Protein 4CZX (pdb70)

GO terms:
  GO:0005515 protein binding (F, IPI)

InterPro domains:
  IPR011047 Quinoprotein alcohol dehydrogenase-like superfamily [SSF50998] (23-292)
  IPR012337 Ribonuclease H-like superfamily [SSF53098] (896-1073)
  IPR013520 Ribonuclease H-like domain [PF00929] (897-1070)
  IPR013520 Ribonuclease H-like domain [SM00479] (895-1079)
  IPR015943 WD40/YVTN repeat-like-containing domain superfamily [G3DSA:2.130.10.10] (1-321)
  IPR028881 PAN2, UCH domain [PF13423] (495-824)
  IPR028889 Ubiquitin specific protease UPS, catalytic domain [PS50235] (494-850)
  IPR030843 PAN2-PAN3 deadenylation complex catalytic subunit PAN2 [MF_03182] (3-1103)
  IPR036397 Ribonuclease H superfamily [G3DSA:3.30.420.10] (892-1096)
  IPR038765 Papain-like cysteine peptidase superfamily [SSF54001] (491-851)
  IPR048841 PAN2-PAN3 deadenylation complex catalytic subunit PAN2, N-terminal [PF20770] (26-311)
  IPR050785 PAN2-PAN3 complex catalytic subunit [PTHR15728] (1-1107)

Nearest PDB structures (foldseek):
  4czv-assembly2_B  TM=9.927E-01  e=1.823E-64  Neurospora crassa
  4d0k-assembly1_A  TM=9.756E-01  e=3.946E-43  Thermochaetoides thermophila
  8r0b-assembly1_F  TM=8.230E-01  e=1.429E-14  Homo sapiens
  7uyf-assembly1_B  TM=7.205E-01  e=4.032E-10  Homo sapiens
  8ctb-assembly1_B  TM=7.284E-01  e=6.088E-10  Homo sapiens

Radius of gyration: 23.23 Å; Cα contacts (8 Å, |Δi|>4): 1106; chains: 2; bounding box: 50×71×61 Å

B-factor: mean 38.92, std 14.67, range [13.11, 116.86]

Foldseek 3Di:
DAADDVLWKDFQAKDFVVDPVHPQVVVFAWQAWEAEQDQQWIWTKGQQAKIWIAHHQHRHTDDIDGFDGSVQTIFQDWDYDPQFIWTDTQQWIFTAHPNRHGDDIGGDPQSHGWHEKEAFPPPPQKMWIFAQHQKIFIAGNVVGDTPDIGGHPFGFNYWYDALFIWTHGQQQKIFTAHRVPRDGPDIGRFEQGGWLEWEDHQFKIKTKAYNDDDDPVDHGFIDQWIWMATNVVGGTDDTQGHNLGFRYKYQQLPLHQWMWTAAQQAKIWTARNVDRPDIYIYGDHDPATWRYWDAANNRAWIWTIHRSRMIIIMTRPPDDGRHD/DVVVLLVVLVVLLVVLADDDADDPVVVVLNVVSVLLVCVQQPDADVVGDGDDDVVSNSVLSVQLSVQPQQWDWGADPVRPDIDTGTSNVNSVSSVVSSVVVVD

Organism: Neurospora crassa (strain ATCC 24698 / 74-OR23-1A / CBS 708.71 / DSM 1257 / FGSC 987) (NCBI:txid367110)

Sequence (427 aa):
PHMMDSRDWTQLGCCVAYPSPIHPDYHHAGPASTIAFDNQDELLWIGTQKGFAGSFIGRELKRFTAFRIHPETDGPLRQFLFVDKGVIFLLGSRSVYMAARSGVPIWSIRHESMQDLRAMSFTSKGTSSEILVAGWQNNKMMLLVIDVNKGEVVKELPTQDQYSFLKMSRYICAATNKGTVNILDPITFTIKKQQWQAHGAFINDLDTSNDFIVTCGGSHRQTHNTPAILDPYVKVFDLKNMSAMNPVPFAPLAAHVRMHPRMLTTAIVVNQAGQIHVTDLLNPSNSQVCYTQPQGVVLHFDVSRTGEGKALADNKHNTYVWGSPNKIQFTELENGRIARLMFKLSVVNERGDHNWSETGERLLLKLFRDYVFHQVDADGKARLDTNHYLNCLLSKLDASSEEQILLTTSRDNATVFVVSYRSIRQMMLDRAYGELGK

Secondary structure (DSSP, 8-state):
-EEPPTTT-EEEEEEETT-TTSTTGGG-S-SEEEE-SSTTEEEEE-TTSEEEEEETTTTEEEEEEE-S-GGG----EEEE-SS-EEEE-SS-EEEE-TTS-EEEEE--TT-SSEEEEEE-SSTTSEEEEEESSSEEEEEETTTTEEEEEEE-SS-EEEEEESSSEEEEETTSEEEEE-TTT--EEEEEE-SSSEEEEEEE-SSEEEEEEES----SS------SEEEEEETTTTEE---EE-TT---EEEE-SSSTTEEEEE-TTSEEEEEESS-TTSEEEEE---SS-EEEEEE-TTS--EEEEETTSEEEEEE-SS---S--/-HHHHHHHHHHHHHHHSS-----HHHHHHHHHHHHHHHHHH--B-TT--B---HHHHHHHHHHHHTT---EEEEE-TTS--EEEEEHHHHHHHHHHHHHHHT-

Solvent-accessible surface area: 19634 Å² total; per-residue (Å²): 114,129,122,38,61,87,176,77,20,46,71,19,12,58,32,41,18,0,26,95,138,18,50,0,90,138,38,15,29,2,19,19,7,17,1,1,54,53,87,50,3,0,0,0,0,0,48,27,0,8,0,0,0,8,54,18,87,114,7,143,105,44,1,7,8,44,2,0,42,84,131,16,15,29,0,67,39,7,25,11,9,129,132,0,0,0,1,0,0,9,78,7,0,7,1,0,24,17,22,2,25,12,70,22,25,15,118,56,156,13,0,100,35,0,52,1,0,2,37,3,50,116,52,72,45,12,0,0,0,0,0,82,18,76,90,9,0,3,0,30,6,89,148,14,78,40,76,116,75,30,117,19,179,44,50,3,22,61,8,85,51,22,86,41,0,0,0,0,2,14,143,0,28,0,0,0,2,18,15,129,79,30,79,81,107,91,104,16,109,3,5,51,22,19,9,53,6,9,6,7,26,92,56,14,0,0,0,0,0,0,53,120,97,139,76,181,126,49,95,50,106,19,14,65,61,0,45,1,2,23,0,136,101,49,53,65,51,131,59,3,94,3,89,34,66,0,0,11,0,44,13,22,50,135,115,118,44,12,0,0,0,0,15,78,70,0,33,1,26,26,5,41,10,116,74,53,72,110,12,86,10,2,106,8,120,25,131,10,61,1,56,41,4,14,12,1,99,6,2,61,0,24,0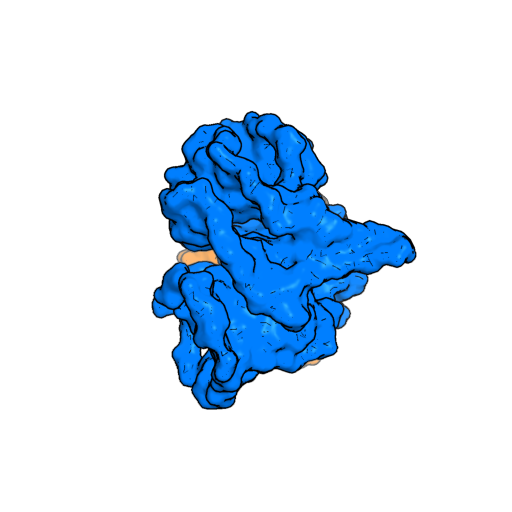,2,1,1,53,104,23,17,0,18,0,16,2,27,61,104,99,24,39,1,27,133,188,116,117,24,111,23,41,136,8,62,133,57,4,80,59,19,9,123,134,77,150,139,61,54,12,70,64,14,35,119,49,0,5,84,7,0,39,38,58,1,57,106,59,85,43,94,157,47,146,63,130,151,57,93,101,41,47,80,84,4,1,42,72,0,28,79,38,30,112,78,116,8,93,2,44,18,229,76,80,8,11,1,3,25,2,11,3,137,35,0,56,110,2,0,47,102,29,86,32,97,88,73,189

Structure (mmCIF, N/CA/C/O backbone):
data_4CZX
#
_entry.id   4CZX
#
_cell.length_a   55.925
_cell.length_b   160.651
_cell.length_c   124.515
_cell.angle_alpha   90.00
_cell.angle_beta   90.00
_cell.angle_gamma   90.00
#
_symmetry.space_group_name_H-M   'C 2 2 21'
#
loop_
_entity.id
_entity.type
_entity.pdbx_description
1 polymer 'PAB-DEPENDENT POLY(A)-SPECIFIC RIBONUCLEASE SUBUNIT PAN2'
2 polymer 'PAB-DEPENDENT POLY(A)-SPECIFIC RIBONUCLEASE SUBUNIT PAN3'
3 non-polymer '2-(N-MORPHOLINO)-ETHANESULFONIC ACID'
4 non-polymer 'PHOSPHATE ION'
5 non-polymer GLYCEROL
6 water water
#
loop_
_atom_site.group_PDB
_atom_site.id
_atom_site.type_symbol
_atom_site.label_atom_id
_atom_site.label_alt_id
_atom_site.label_comp_id
_atom_site.label_asym_id
_atom_site.label_entity_id
_atom_site.label_seq_id
_atom_site.pdbx_PDB_ins_code
_atom_site.Cartn_x
_atom_site.Cartn_y
_atom_site.Cartn_z
_atom_site.occupancy
_atom_site.B_iso_or_equiv
_atom_site.auth_seq_id
_atom_site.auth_comp_id
_atom_site.auth_asym_id
_atom_site.auth_atom_id
_atom_site.pdbx_PDB_model_num
ATOM 1 N N . PRO A 1 1 ? -15.982 71.318 -25.842 1.00 85.13 -2 PRO A N 1
ATOM 2 C CA . PRO A 1 1 ? -16.139 70.423 -24.691 1.00 87.58 -2 PRO A CA 1
ATOM 3 C C . PRO A 1 1 ? -17.456 69.659 -24.718 1.00 94.42 -2 PRO A C 1
ATOM 4 O O . PRO A 1 1 ? -18.330 69.961 -25.531 1.00 96.92 -2 PRO A O 1
ATOM 8 N N . HIS A 1 2 ? -17.588 68.679 -23.829 1.00 96.26 -1 HIS A N 1
ATOM 9 C CA . HIS A 1 2 ? -18.811 67.897 -23.709 1.00 99.33 -1 HIS A CA 1
ATOM 10 C C . HIS A 1 2 ? -19.035 67.495 -22.254 1.00 95.54 -1 HIS A C 1
ATOM 11 O O . HIS A 1 2 ? -18.141 66.950 -21.609 1.00 94.58 -1 HIS A O 1
ATOM 18 N N . MET A 1 3 ? -20.228 67.777 -21.738 1.00 91.70 0 MET A N 1
ATOM 19 C CA . MET A 1 3 ? -20.568 67.438 -20.361 1.00 86.57 0 MET A CA 1
ATOM 20 C C . MET A 1 3 ? -20.593 65.930 -20.145 1.00 84.92 0 MET A C 1
ATOM 21 O O . MET A 1 3 ? -20.737 65.159 -21.093 1.00 90.37 0 MET A O 1
ATOM 26 N N . MET A 1 4 ? -20.455 65.515 -18.893 1.00 71.95 1 MET A N 1
ATOM 27 C CA . MET A 1 4 ? -20.448 64.098 -18.567 1.00 68.24 1 MET A CA 1
ATOM 28 C C . MET A 1 4 ? -21.820 63.596 -18.143 1.00 68.58 1 MET A C 1
ATOM 29 O O . MET A 1 4 ? -22.505 64.217 -17.335 1.00 72.28 1 MET A O 1
ATOM 34 N N . ASP A 1 5 ? -22.212 62.461 -18.706 1.00 65.68 2 ASP A N 1
ATOM 35 C CA . ASP A 1 5 ? -23.472 61.828 -18.361 1.00 65.14 2 ASP A CA 1
ATOM 36 C C . ASP A 1 5 ? -23.399 61.297 -16.931 1.00 63.82 2 ASP A C 1
ATOM 37 O O . ASP A 1 5 ? -22.439 60.613 -16.564 1.00 52.12 2 ASP A O 1
ATOM 42 N N . SER A 1 6 ? -24.411 61.617 -16.128 1.00 65.53 3 SER A N 1
ATOM 43 C CA . SER A 1 6 ? -24.437 61.234 -14.716 1.00 60.41 3 SER A CA 1
ATOM 44 C C . SER A 1 6 ? -24.403 59.720 -14.534 1.00 59.02 3 SER A C 1
ATOM 45 O O . SER A 1 6 ? -24.040 59.229 -13.467 1.00 54.84 3 SER A O 1
ATOM 48 N N . ARG A 1 7 ? -24.781 58.985 -15.578 1.00 57.17 4 ARG A N 1
ATOM 49 C CA . ARG A 1 7 ? -24.677 57.528 -15.560 1.00 57.24 4 ARG A CA 1
ATOM 50 C C . ARG A 1 7 ? -23.223 57.082 -15.701 1.00 55.17 4 ARG A C 1
ATOM 51 O O . ARG A 1 7 ? -22.925 55.893 -15.598 1.00 57.50 4 ARG A O 1
ATOM 59 N N . ASP A 1 8 ? -22.324 58.035 -15.945 1.00 50.82 5 ASP A N 1
ATOM 60 C CA . ASP A 1 8 ? -20.895 57.737 -16.065 1.00 52.57 5 ASP A CA 1
ATOM 61 C C . ASP A 1 8 ? -20.070 58.423 -14.997 1.00 51.65 5 ASP A C 1
ATOM 62 O O . ASP A 1 8 ? -18.876 58.157 -14.866 1.00 48.84 5 ASP A O 1
ATOM 67 N N . TRP A 1 9 ? -20.710 59.312 -14.246 1.00 46.91 6 TRP A N 1
ATOM 68 C CA . TRP A 1 9 ? -19.997 60.181 -13.323 1.00 54.15 6 TRP A CA 1
ATOM 69 C C . TRP A 1 9 ? -20.846 60.527 -12.105 1.00 51.23 6 TRP A C 1
ATOM 70 O O . TRP A 1 9 ? -21.848 61.234 -12.213 1.00 50.23 6 TRP A O 1
ATOM 81 N N . THR A 1 10 ? -20.444 60.019 -10.948 1.00 45.24 7 THR A N 1
ATOM 82 C CA . THR A 1 10 ? -21.153 60.320 -9.714 1.00 49.45 7 THR A CA 1
ATOM 83 C C . THR A 1 10 ? -20.216 60.173 -8.518 1.00 45.12 7 THR A C 1
ATOM 84 O O . THR A 1 10 ? -19.141 59.574 -8.631 1.00 37.75 7 THR A O 1
ATOM 88 N N . GLN A 1 11 ? -20.603 60.755 -7.385 1.00 43.25 8 GLN A N 1
ATOM 89 C CA . GLN A 1 11 ? -19.824 60.618 -6.163 1.00 41.34 8 GLN A CA 1
ATOM 90 C C . GLN A 1 11 ? -20.073 59.250 -5.551 1.00 41.51 8 GLN A C 1
ATOM 91 O O . GLN A 1 11 ? -21.206 58.909 -5.216 1.00 48.66 8 GLN A O 1
ATOM 97 N N . LEU A 1 12 ? -19.005 58.474 -5.404 1.00 36.37 9 LEU A N 1
ATOM 98 C CA . LEU A 1 12 ? -19.115 57.076 -5.012 1.00 41.39 9 LEU A CA 1
ATOM 99 C C . LEU A 1 12 ? -18.867 56.861 -3.520 1.00 44.01 9 LEU A C 1
ATOM 100 O O . LEU A 1 12 ? -19.377 55.906 -2.925 1.00 41.17 9 LEU A O 1
ATOM 105 N N . GLY A 1 13 ? -18.084 57.750 -2.921 1.00 43.62 10 GLY A N 1
ATOM 106 C CA . GLY A 1 13 ? -17.754 57.632 -1.515 1.00 35.89 10 GLY A CA 1
ATOM 107 C C . GLY A 1 13 ? -17.087 58.881 -0.984 1.00 39.06 10 GLY A C 1
ATOM 108 O O . GLY A 1 13 ? -16.610 59.720 -1.740 1.00 36.29 10 GLY A O 1
ATOM 109 N N . CYS A 1 14 ? -17.048 58.995 0.336 1.00 35.94 11 CYS A N 1
ATOM 110 C CA A CYS A 1 14 ? -16.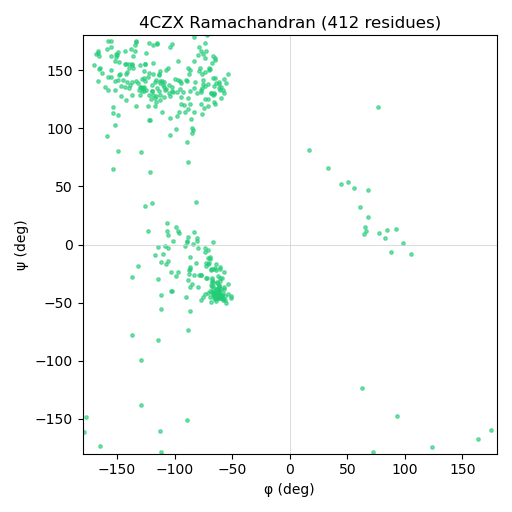441 60.145 0.985 0.70 34.06 11 CYS A CA 1
ATOM 111 C CA B CYS A 1 14 ? -16.422 60.137 0.978 0.30 34.73 11 CYS A CA 1
ATOM 112 C C . CYS A 1 14 ? -16.019 59.777 2.396 1.00 37.06 11 CYS A C 1
ATOM 113 O O . CYS A 1 14 ? -16.661 58.949 3.045 1.00 36.92 11 CYS A O 1
ATOM 118 N N . VAL A 1 15 ? -14.942 60.389 2.864 1.00 33.82 12 VAL A N 1
ATOM 119 C CA . VAL A 1 15 ? -14.515 60.183 4.232 1.00 33.89 12 VAL A CA 1
ATOM 120 C C . VAL A 1 15 ? -13.855 61.458 4.739 1.00 34.41 12 VAL A C 1
ATOM 121 O O . VAL A 1 15 ? -13.237 62.199 3.977 1.00 32.05 12 VAL A O 1
ATOM 125 N N . ALA A 1 16 ? -14.032 61.737 6.024 1.00 31.07 13 ALA A N 1
ATOM 126 C CA . ALA A 1 16 ? -13.312 62.817 6.666 1.00 28.33 13 ALA A CA 1
ATOM 127 C C . ALA A 1 16 ? -12.032 62.249 7.257 1.00 28.24 13 ALA A C 1
ATOM 128 O O . ALA A 1 16 ? -12.076 61.345 8.093 1.00 31.82 13 ALA A O 1
ATOM 130 N N . TYR A 1 17 ? -10.884 62.746 6.813 1.00 28.60 14 TYR A N 1
ATOM 131 C CA . TYR A 1 17 ? -9.620 62.228 7.336 1.00 26.82 14 TYR A CA 1
ATOM 132 C C . TYR A 1 17 ? -8.531 63.289 7.222 1.00 27.01 14 TYR A C 1
ATOM 133 O O . TYR A 1 17 ? -8.145 63.664 6.115 1.00 28.97 14 TYR A O 1
ATOM 142 N N . PRO A 1 18 ? -8.040 63.802 8.369 1.00 28.07 15 PRO A N 1
ATOM 143 C CA . PRO A 1 18 ? -8.431 63.444 9.741 1.00 32.11 15 PRO A CA 1
ATOM 144 C C . PRO A 1 18 ? -9.774 64.054 10.147 1.00 32.26 15 PRO A C 1
ATOM 145 O O . PRO A 1 18 ? -10.009 65.228 9.876 1.00 33.50 15 PRO A O 1
ATOM 149 N N . SER A 1 19 ? -10.639 63.258 10.774 1.00 30.13 16 SER A N 1
ATOM 150 C CA . SER A 1 19 ? -11.932 63.728 11.282 1.00 32.72 16 SER A CA 1
ATOM 151 C C . SER A 1 19 ? -11.761 64.482 12.617 1.00 35.21 16 SER A C 1
ATOM 152 O O . SER A 1 19 ? -10.682 64.446 13.202 1.00 31.05 16 SER A O 1
ATOM 155 N N . PRO A 1 20 ? -12.822 65.156 13.109 1.00 36.60 17 PRO A N 1
ATOM 156 C CA . PRO A 1 20 ? -12.671 65.899 14.374 1.00 36.27 17 PRO A CA 1
ATOM 157 C C . PRO A 1 20 ? -12.208 65.069 15.580 1.00 39.90 17 PRO A C 1
ATOM 158 O O . PRO A 1 20 ? -11.630 65.636 16.508 1.00 43.81 17 PRO A O 1
ATOM 162 N N . ILE A 1 21 ? -12.432 63.758 15.566 1.00 35.33 18 ILE A N 1
ATOM 163 C CA . ILE A 1 21 ? -12.038 62.922 16.699 1.00 38.29 18 ILE A CA 1
ATOM 164 C C . ILE A 1 21 ? -10.681 62.252 16.488 1.00 42.41 18 ILE A C 1
ATOM 165 O O . ILE A 1 21 ? -10.279 61.387 17.262 1.00 39.07 18 ILE A O 1
ATOM 170 N N . HIS A 1 22 ? -9.977 62.667 15.442 1.00 35.29 19 HIS A N 1
ATOM 171 C CA . HIS A 1 22 ? -8.635 62.173 15.145 1.00 34.40 19 HIS A CA 1
ATOM 172 C C . HIS A 1 22 ? -7.601 63.046 15.857 1.00 26.72 19 HIS A C 1
ATOM 173 O O . HIS A 1 22 ? -7.745 64.262 15.895 1.00 29.25 19 HIS A O 1
ATOM 180 N N . PRO A 1 23 ? -6.542 62.435 16.404 1.00 30.22 20 PRO A N 1
ATOM 181 C CA . PRO A 1 23 ? -5.542 63.225 17.132 1.00 32.21 20 PRO A CA 1
ATOM 182 C C . PRO A 1 23 ? -4.837 64.295 16.295 1.00 33.16 20 PRO A C 1
ATOM 183 O O . PRO A 1 23 ? -4.262 65.219 16.879 1.00 31.53 20 PRO A O 1
ATOM 187 N N . ASP A 1 24 ? -4.875 64.180 14.969 1.00 30.08 21 ASP A N 1
ATOM 188 C CA . ASP A 1 24 ? -4.198 65.148 14.112 1.00 30.08 21 ASP A CA 1
ATOM 189 C C . ASP A 1 24 ? -5.140 66.183 13.505 1.00 30.65 21 ASP A C 1
ATOM 190 O O . ASP A 1 24 ? -4.706 67.024 12.716 1.00 28.64 21 ASP A O 1
ATOM 195 N N . TYR A 1 25 ? -6.417 66.137 13.866 1.00 29.11 22 TYR A N 1
ATOM 196 C CA . TYR A 1 25 ? -7.402 67.067 13.292 1.00 31.55 22 TYR A CA 1
ATOM 197 C C . TYR A 1 25 ? -6.984 68.546 13.357 1.00 34.25 22 TYR A C 1
ATOM 198 O O . TYR A 1 25 ? -7.108 69.302 12.379 1.00 29.54 22 TYR A O 1
ATOM 207 N N . HIS A 1 26 ? -6.469 68.960 14.508 1.00 33.61 23 HIS A N 1
ATOM 208 C CA A HIS A 1 26 ? -6.040 70.333 14.797 0.60 33.37 23 HIS A CA 1
ATOM 209 C CA B HIS A 1 26 ? -6.211 70.386 14.618 0.40 33.08 23 HIS A CA 1
ATOM 210 C C . HIS A 1 26 ? -4.958 70.828 13.850 1.00 31.94 23 HIS A C 1
ATOM 211 O O . HIS A 1 26 ? -4.742 72.030 13.682 1.00 32.91 23 HIS A O 1
ATOM 224 N N . ALA A 1 27 ? -4.218 69.881 13.284 1.00 29.39 24 ALA A N 1
ATOM 225 C CA . ALA A 1 27 ? -3.048 70.215 12.481 1.00 32.92 24 ALA A CA 1
ATOM 226 C C . ALA A 1 27 ? -3.388 70.488 11.007 1.00 31.02 24 ALA A C 1
ATOM 227 O O . ALA A 1 27 ? -2.543 70.977 10.261 1.00 28.45 24 ALA A O 1
ATOM 229 N N . GLY A 1 28 ? -4.617 70.184 10.593 1.00 27.55 25 GLY A N 1
ATOM 230 C CA . GLY A 1 28 ? -5.072 70.567 9.264 1.00 29.64 25 GLY A CA 1
ATOM 231 C C . GLY A 1 28 ? -5.564 69.416 8.396 1.00 30.36 25 GLY A C 1
ATOM 232 O O . GLY A 1 28 ? -5.668 68.282 8.854 1.00 27.83 25 GLY A O 1
ATOM 233 N N . PRO A 1 29 ? -5.876 69.708 7.129 1.00 31.97 26 PRO A N 1
ATOM 234 C CA . PRO A 1 29 ? -6.398 68.703 6.191 1.00 28.11 26 PRO A CA 1
ATOM 235 C C . PRO A 1 29 ? -5.338 67.709 5.754 1.00 25.88 26 PRO A C 1
ATOM 236 O O . PRO A 1 29 ? -4.182 67.800 6.175 1.00 26.01 26 PRO A O 1
ATOM 240 N N . ALA A 1 30 ? -5.735 66.764 4.905 1.00 25.15 27 ALA A N 1
ATOM 241 C CA . ALA A 1 30 ? -4.801 65.782 4.370 1.00 25.47 27 ALA A CA 1
ATOM 242 C C . ALA A 1 30 ? -3.584 66.453 3.719 1.00 24.75 27 ALA A C 1
ATOM 243 O O . ALA A 1 30 ? -3.684 67.556 3.167 1.00 26.82 27 ALA A O 1
ATOM 245 N N . SER A 1 31 ? -2.438 65.790 3.821 1.00 23.02 28 SER A N 1
ATOM 246 C CA . SER A 1 31 ? -1.176 66.291 3.291 1.00 22.30 28 SER A CA 1
ATOM 247 C C . SER A 1 31 ? -0.891 65.689 1.924 1.00 24.67 28 SER A C 1
ATOM 248 O O . SER A 1 31 ? -0.122 66.250 1.126 1.00 25.28 28 SER A O 1
ATOM 251 N N . THR A 1 32 ? -1.491 64.529 1.660 1.00 22.19 29 THR A N 1
ATOM 252 C CA . THR A 1 32 ? -1.315 63.853 0.374 1.00 26.98 29 THR A CA 1
ATOM 253 C C . THR A 1 32 ? -2.314 62.694 0.288 1.00 26.45 29 THR A C 1
ATOM 254 O O . THR A 1 32 ? -2.784 62.191 1.321 1.00 23.76 29 THR A O 1
ATOM 258 N N . ILE A 1 33 ? -2.680 62.303 -0.928 1.00 24.31 30 ILE A N 1
ATOM 259 C CA . ILE A 1 33 ? -3.444 61.071 -1.136 1.00 22.60 30 ILE A CA 1
ATOM 260 C C . ILE A 1 33 ? -2.867 60.302 -2.317 1.00 26.71 30 ILE A C 1
ATOM 261 O O . ILE A 1 33 ? -2.292 60.899 -3.234 1.00 23.91 30 ILE A O 1
ATOM 266 N N . ALA A 1 34 ? -3.016 58.980 -2.296 1.00 22.72 31 ALA A N 1
ATOM 267 C CA . ALA A 1 34 ? -2.587 58.142 -3.423 1.00 24.64 31 ALA A CA 1
ATOM 268 C C . ALA A 1 34 ? -3.306 56.804 -3.440 1.00 27.85 31 ALA A C 1
ATOM 269 O O . ALA A 1 34 ? -3.416 56.124 -2.416 1.00 25.00 31 ALA A O 1
ATOM 271 N N . PHE A 1 35 ? -3.790 56.428 -4.617 1.00 24.24 32 PHE A N 1
ATOM 272 C CA . PHE A 1 35 ? -4.288 55.083 -4.852 1.00 25.99 32 PHE A CA 1
ATOM 273 C C . PHE A 1 35 ? -3.170 54.058 -4.765 1.00 30.33 32 PHE A C 1
ATOM 274 O O . PHE A 1 35 ? -2.128 54.227 -5.389 1.00 28.72 32 PHE A O 1
ATOM 282 N N . ASP A 1 36 ? -3.393 52.993 -3.997 1.00 26.57 33 ASP A N 1
ATOM 283 C CA . ASP A 1 36 ? -2.507 51.836 -4.003 1.00 26.33 33 ASP A CA 1
ATOM 284 C C . ASP A 1 36 ? -2.558 51.163 -5.378 1.00 31.24 33 ASP A C 1
ATOM 285 O O . ASP A 1 36 ? -3.521 51.334 -6.134 1.00 32.41 33 ASP A O 1
ATOM 290 N N . ASN A 1 37 ? -1.560 50.357 -5.706 1.00 30.53 34 ASN A N 1
ATOM 291 C CA . ASN A 1 37 ? -1.720 49.551 -6.915 1.00 35.87 34 ASN A CA 1
ATOM 292 C C . ASN A 1 37 ? -2.204 48.122 -6.623 1.00 38.01 34 ASN A C 1
ATOM 293 O O . ASN A 1 37 ? -2.204 47.275 -7.510 1.00 35.26 34 ASN A O 1
ATOM 298 N N . GLN A 1 38 ? -2.641 47.857 -5.391 1.00 30.83 35 GLN A N 1
ATOM 299 C CA . GLN A 1 38 ? -3.323 46.601 -5.096 1.00 35.84 35 GLN A CA 1
ATOM 300 C C . GLN A 1 38 ? -4.343 46.769 -3.977 1.00 40.20 35 GLN A C 1
ATOM 301 O O . GLN A 1 38 ? -4.353 47.790 -3.264 1.00 34.30 35 GLN A O 1
ATOM 307 N N . ASP A 1 39 ? -5.209 45.768 -3.855 1.00 35.69 36 ASP A N 1
ATOM 308 C CA . ASP A 1 39 ? -6.136 45.633 -2.736 1.00 39.20 36 ASP A CA 1
ATOM 309 C C . ASP A 1 39 ? -7.200 46.730 -2.661 1.00 39.18 36 ASP A C 1
ATOM 310 O O . ASP A 1 39 ? -7.851 46.885 -1.622 1.00 40.88 36 ASP A O 1
ATOM 315 N N . GLU A 1 40 ? -7.376 47.477 -3.749 1.00 34.30 37 GLU A N 1
ATOM 316 C CA . GLU A 1 40 ? -8.435 48.483 -3.834 1.00 32.95 37 GLU A CA 1
ATOM 317 C C . GLU A 1 40 ? -8.297 49.578 -2.771 1.00 34.36 37 GLU A C 1
ATOM 318 O O . GLU A 1 40 ? -9.295 50.137 -2.301 1.00 37.38 37 GLU A O 1
ATOM 324 N N . LEU A 1 41 ? -7.062 49.899 -2.405 1.00 27.81 38 LEU A N 1
ATOM 325 C CA . LEU A 1 41 ? -6.842 50.857 -1.320 1.00 25.66 38 LEU A CA 1
ATOM 326 C C . LEU A 1 41 ? -6.585 52.275 -1.814 1.00 27.16 38 LEU A C 1
ATOM 327 O O . LEU A 1 41 ? -5.902 52.494 -2.819 1.00 32.11 38 LEU A O 1
ATOM 332 N N . LEU A 1 42 ? -7.145 53.233 -1.086 1.00 23.67 39 LEU A N 1
ATOM 333 C CA . LEU A 1 42 ? -6.746 54.636 -1.194 1.00 25.85 39 LEU A CA 1
ATOM 334 C C . LEU A 1 42 ? -6.077 55.054 0.112 1.00 25.12 39 LEU A C 1
ATOM 335 O O . LEU A 1 42 ? -6.633 54.848 1.203 1.00 29.43 39 LEU A O 1
ATOM 340 N N . TRP A 1 43 ? -4.885 55.632 0.006 1.00 23.13 40 TRP A N 1
ATOM 341 C CA . TRP A 1 43 ? -4.134 56.079 1.176 1.00 23.60 40 TRP A CA 1
ATOM 342 C C . TRP A 1 43 ? -4.175 57.595 1.347 1.00 25.02 40 TRP A C 1
ATOM 343 O O . TRP A 1 43 ? -4.038 58.344 0.370 1.00 22.79 40 TRP A O 1
ATOM 354 N N . ILE A 1 44 ? -4.365 58.038 2.591 1.00 24.00 41 ILE A N 1
ATOM 355 C CA . ILE A 1 44 ? -4.468 59.472 2.917 1.00 27.79 41 ILE A CA 1
ATOM 356 C C . ILE A 1 44 ? -3.508 59.803 4.049 1.00 26.44 41 ILE A C 1
ATOM 357 O O . ILE A 1 44 ? -3.465 59.088 5.053 1.00 25.32 41 ILE A O 1
ATOM 362 N N . GLY A 1 45 ? -2.724 60.872 3.899 1.00 23.87 42 GLY A N 1
ATOM 363 C CA . GLY A 1 45 ? -1.809 61.262 4.958 1.00 19.51 42 GLY A CA 1
ATOM 364 C C . GLY A 1 45 ? -2.267 62.502 5.718 1.00 22.96 42 GLY A C 1
ATOM 365 O O . GLY A 1 45 ? -2.981 63.331 5.157 1.00 22.54 42 GLY A O 1
ATOM 366 N N . THR A 1 46 ? -1.879 62.619 6.992 1.00 25.86 43 THR A N 1
ATOM 367 C CA . THR A 1 46 ? -2.178 63.818 7.801 1.00 21.63 43 THR A CA 1
ATOM 368 C C . THR A 1 46 ? -0.961 64.716 7.974 1.00 25.26 43 THR A C 1
ATOM 369 O O . THR A 1 46 ? 0.169 64.323 7.686 1.00 21.32 43 THR A O 1
ATOM 373 N N . GLN A 1 47 ? -1.198 65.911 8.512 1.00 24.99 44 GLN A N 1
ATOM 374 C CA . GLN A 1 47 ? -0.153 66.905 8.689 1.00 26.03 44 GLN A CA 1
ATOM 375 C C . GLN A 1 47 ? 0.845 66.529 9.788 1.00 25.00 44 GLN A C 1
ATOM 376 O O . GLN A 1 47 ? 1.814 67.258 10.011 1.00 24.17 44 GLN A O 1
ATOM 382 N N . LYS A 1 48 ? 0.593 65.419 10.492 1.00 22.97 45 LYS A N 1
ATOM 383 C CA . LYS A 1 48 ? 1.498 64.952 11.543 1.00 25.11 45 LYS A CA 1
ATOM 384 C C . LYS A 1 48 ? 1.968 63.523 11.268 1.00 24.10 45 LYS A C 1
ATOM 385 O O . LYS A 1 48 ? 2.549 62.863 12.130 1.00 26.59 45 LYS A O 1
ATOM 391 N N . GLY A 1 49 ? 1.709 63.034 10.070 1.00 23.91 46 GLY A N 1
ATOM 392 C CA . GLY A 1 49 ? 2.246 61.736 9.691 1.00 26.66 46 GLY A CA 1
ATOM 393 C C . GLY A 1 49 ? 1.382 60.510 9.942 1.00 25.64 46 GLY A C 1
ATOM 394 O O . GLY A 1 49 ? 1.875 59.383 9.862 1.00 23.23 46 GLY A O 1
ATOM 395 N N . PHE A 1 50 ? 0.097 60.687 10.229 1.00 22.74 47 PHE A N 1
ATOM 396 C CA . PHE A 1 50 ? -0.769 59.499 10.235 1.00 21.44 47 PHE A CA 1
ATOM 397 C C . PHE A 1 50 ? -1.070 59.066 8.799 1.00 25.20 47 PHE A C 1
ATOM 398 O O . PHE A 1 50 ? -1.311 59.906 7.923 1.00 23.48 47 PHE A O 1
ATOM 406 N N . ALA A 1 51 ? -1.030 57.756 8.569 1.00 23.12 48 ALA A N 1
ATOM 407 C CA . ALA A 1 51 ? -1.456 57.160 7.310 1.00 23.24 48 ALA A CA 1
ATOM 408 C C . ALA A 1 51 ? -2.752 56.413 7.546 1.00 27.27 48 ALA A C 1
ATOM 409 O O . ALA A 1 51 ? -2.836 55.586 8.472 1.00 26.92 48 ALA A O 1
ATOM 411 N N . GLY A 1 52 ? -3.769 56.714 6.748 1.00 25.48 49 GLY A N 1
ATOM 412 C CA . GLY A 1 52 ? -5.001 55.940 6.779 1.00 24.66 49 GLY A CA 1
ATOM 413 C C . GLY A 1 52 ? -5.272 55.298 5.425 1.00 27.47 49 GLY A C 1
ATOM 414 O O . GLY A 1 52 ? -5.088 55.942 4.398 1.00 25.78 49 GLY A O 1
ATOM 415 N N . SER A 1 53 ? -5.698 54.033 5.425 1.00 25.49 50 SER A N 1
ATOM 416 C CA . SER A 1 53 ? -6.063 53.340 4.189 1.00 25.48 50 SER A CA 1
ATOM 417 C C . SER A 1 53 ? -7.556 53.026 4.176 1.00 32.81 50 SER A C 1
ATOM 418 O O . SER A 1 53 ? -8.156 52.740 5.224 1.00 29.04 50 SER A O 1
ATOM 421 N N . PHE A 1 54 ? -8.143 53.081 2.982 1.00 25.70 51 PHE A N 1
ATOM 422 C CA . PHE A 1 54 ? -9.585 52.917 2.789 1.00 25.78 51 PHE A CA 1
ATOM 423 C C . PHE A 1 54 ? -9.900 52.055 1.560 1.00 31.68 51 PHE A C 1
ATOM 424 O O . PHE A 1 54 ? -9.272 52.215 0.506 1.00 30.63 51 PHE A O 1
ATOM 432 N N . ILE A 1 55 ? -10.874 51.149 1.699 1.00 29.63 52 ILE A N 1
ATOM 433 C CA . ILE A 1 55 ? -11.161 50.138 0.674 1.00 29.88 52 ILE A CA 1
ATOM 434 C C . ILE A 1 55 ? -12.309 50.500 -0.241 1.00 32.03 52 ILE A C 1
ATOM 435 O O . ILE A 1 55 ? -13.393 50.864 0.219 1.00 37.94 52 ILE A O 1
ATOM 440 N N . GLY A 1 56 ? -12.074 50.373 -1.542 1.00 33.13 53 GLY A N 1
ATOM 441 C CA . GLY A 1 56 ? -13.150 50.442 -2.509 1.00 42.32 53 GLY A CA 1
ATOM 442 C C . GLY A 1 56 ? -13.697 51.835 -2.697 1.00 42.24 53 GLY A C 1
ATOM 443 O O . GLY A 1 56 ? -13.219 52.791 -2.088 1.00 38.03 53 GLY A O 1
ATOM 444 N N . ARG A 1 57 ? -14.711 51.947 -3.545 1.00 44.86 54 ARG A N 1
ATOM 445 C CA . ARG A 1 57 ? -15.276 53.237 -3.895 1.00 47.96 54 ARG A CA 1
ATOM 446 C C . ARG A 1 57 ? -16.011 53.881 -2.724 1.00 47.75 54 ARG A C 1
ATOM 447 O O . ARG A 1 57 ? -16.201 55.092 -2.703 1.00 45.20 54 ARG A O 1
ATOM 455 N N . GLU A 1 58 ? -16.416 53.078 -1.747 1.00 45.71 55 GLU A N 1
ATOM 456 C CA . GLU A 1 58 ? -17.149 53.613 -0.605 1.00 48.84 55 GLU A CA 1
ATOM 457 C C . GLU A 1 58 ? -16.208 54.015 0.535 1.00 42.82 55 GLU A C 1
ATOM 458 O O . GLU A 1 58 ? -16.650 54.509 1.575 1.00 42.20 55 GLU A O 1
ATOM 464 N N . LEU A 1 59 ? -14.912 53.803 0.320 1.00 37.22 56 LEU A N 1
ATOM 465 C CA . LEU A 1 59 ? -13.876 54.211 1.272 1.00 35.16 56 LEU A CA 1
ATOM 466 C C . LEU A 1 59 ? -14.094 53.638 2.678 1.00 38.98 56 LEU A C 1
ATOM 467 O O . LEU A 1 59 ? -14.040 54.354 3.679 1.00 36.68 56 LEU A O 1
ATOM 472 N N . LYS A 1 60 ? -14.342 52.336 2.732 1.00 41.87 57 LYS A N 1
ATOM 473 C CA . LYS A 1 60 ? -14.443 51.612 3.990 1.00 45.25 57 LYS A CA 1
ATOM 474 C C . LYS A 1 60 ? -13.075 51.619 4.674 1.00 39.09 57 LYS A C 1
ATOM 475 O O . LYS A 1 60 ? -12.062 51.314 4.051 1.00 36.48 57 LYS A O 1
ATOM 481 N N . ARG A 1 61 ? -13.035 51.993 5.946 1.00 35.26 58 ARG A N 1
ATOM 482 C CA . ARG A 1 61 ? -11.765 52.060 6.659 1.00 31.01 58 ARG A CA 1
ATOM 483 C C . ARG A 1 61 ? -11.041 50.710 6.699 1.00 29.84 58 ARG A C 1
ATOM 484 O O . ARG A 1 61 ? -11.657 49.680 6.966 1.00 30.76 58 ARG A O 1
ATOM 492 N N . PHE A 1 62 ? -9.735 50.705 6.445 1.00 28.50 59 PHE A N 1
ATOM 493 C CA . PHE A 1 62 ? -8.986 49.449 6.526 1.00 29.22 59 PHE A CA 1
ATOM 494 C C . PHE A 1 62 ? -7.980 49.515 7.666 1.00 34.38 59 PHE A C 1
ATOM 495 O O . PHE A 1 62 ? -8.255 49.029 8.755 1.00 34.21 59 PHE A O 1
ATOM 503 N N . THR A 1 63 ? -6.823 50.126 7.425 1.00 28.60 60 THR A N 1
ATOM 504 C CA . THR A 1 63 ? -5.819 50.256 8.472 1.00 27.34 60 THR A CA 1
ATOM 505 C C . THR A 1 63 ? -5.419 51.711 8.660 1.00 25.92 60 THR A C 1
ATOM 506 O O . THR A 1 63 ? -5.703 52.561 7.815 1.00 25.93 60 THR A O 1
ATOM 510 N N . ALA A 1 64 ? -4.764 51.997 9.779 1.00 25.19 61 ALA A N 1
ATOM 511 C CA . ALA A 1 64 ? -4.298 53.352 10.045 1.00 23.16 61 ALA A CA 1
ATOM 512 C C . ALA A 1 64 ? -3.212 53.311 11.100 1.00 26.75 61 ALA A C 1
ATOM 513 O O . ALA A 1 64 ? -3.337 52.596 12.104 1.00 26.50 61 ALA A O 1
ATOM 515 N N . PHE A 1 65 ? -2.138 54.060 10.862 1.00 25.86 62 PHE A N 1
ATOM 516 C CA . PHE A 1 65 ? -1.000 54.075 11.778 1.00 26.27 62 PHE A CA 1
ATOM 517 C C . PHE A 1 65 ? -0.095 55.258 11.482 1.00 28.03 62 PHE A C 1
ATOM 518 O O . PHE A 1 65 ? -0.034 55.736 10.354 1.00 27.63 62 PHE A O 1
ATOM 526 N N . ARG A 1 66 ? 0.601 55.732 12.507 1.00 24.01 63 ARG A N 1
ATOM 527 C CA . ARG A 1 66 ? 1.501 56.858 12.339 1.00 25.19 63 ARG A CA 1
ATOM 528 C C . ARG A 1 66 ? 2.838 56.357 11.816 1.00 27.29 63 ARG A C 1
ATOM 529 O O . ARG A 1 66 ? 3.361 55.359 12.296 1.00 24.57 63 ARG A O 1
ATOM 537 N N . ILE A 1 67 ? 3.396 57.036 10.820 1.00 24.06 64 ILE A N 1
ATOM 538 C CA . ILE A 1 67 ? 4.586 56.506 10.155 1.00 22.76 64 ILE A CA 1
ATOM 539 C C . ILE A 1 67 ? 5.891 57.240 10.532 1.00 23.12 64 ILE A C 1
ATOM 540 O O . ILE A 1 67 ? 6.973 56.847 10.093 1.00 25.43 64 ILE A O 1
ATOM 545 N N . HIS A 1 68 ? 5.800 58.291 11.346 1.00 23.98 65 HIS A N 1
ATOM 546 C CA . HIS A 1 68 ? 7.004 58.926 11.895 1.00 22.06 65 HIS A CA 1
ATOM 547 C C . HIS A 1 68 ? 6.614 59.710 13.157 1.00 23.80 65 HIS A C 1
ATOM 548 O O . HIS A 1 68 ? 5.425 59.876 13.410 1.00 26.16 65 HIS A O 1
ATOM 555 N N . PRO A 1 69 ? 7.598 60.168 13.955 1.00 26.78 66 PRO A N 1
ATOM 556 C CA . PRO A 1 69 ? 7.238 60.986 15.130 1.00 28.89 66 PRO A CA 1
ATOM 557 C C . PRO A 1 69 ? 6.395 62.187 14.718 1.00 29.82 66 PRO A C 1
ATOM 558 O O . PRO A 1 69 ? 6.693 62.799 13.689 1.00 27.27 66 PRO A O 1
ATOM 562 N N . GLU A 1 70 ? 5.357 62.522 15.483 1.00 30.43 67 GLU A N 1
ATOM 563 C CA . GLU A 1 70 ? 4.413 63.545 15.018 1.00 34.28 67 GLU A CA 1
ATOM 564 C C . GLU A 1 70 ? 5.053 64.928 14.868 1.00 33.16 67 GLU A C 1
ATOM 565 O O . GLU A 1 70 ? 4.558 65.754 14.108 1.00 29.52 67 GLU A O 1
ATOM 571 N N . THR A 1 71 ? 6.162 65.165 15.564 1.00 26.93 68 THR A N 1
ATOM 572 C CA . THR A 1 71 ? 6.927 66.401 15.395 1.00 31.45 68 THR A CA 1
ATOM 573 C C . THR A 1 71 ? 7.635 66.513 14.037 1.00 34.86 68 THR A C 1
ATOM 574 O O . THR A 1 71 ? 8.105 67.589 13.657 1.00 31.97 68 THR A O 1
ATOM 578 N N . ASP A 1 72 ? 7.698 65.410 13.299 1.00 28.74 69 ASP A N 1
ATOM 579 C CA . ASP A 1 72 ? 8.284 65.415 11.959 1.00 29.62 69 ASP A CA 1
ATOM 580 C C . ASP A 1 72 ? 7.400 66.115 10.941 1.00 30.63 69 ASP A C 1
ATOM 581 O O . ASP A 1 72 ? 7.865 66.487 9.872 1.00 27.09 69 ASP A O 1
ATOM 586 N N . GLY A 1 73 ? 6.122 66.277 11.255 1.00 28.00 70 GLY A N 1
ATOM 587 C CA . GLY A 1 73 ? 5.236 67.005 10.362 1.00 27.72 70 GLY A CA 1
ATOM 588 C C . GLY A 1 73 ? 4.470 66.138 9.370 1.00 24.38 70 GLY A C 1
ATOM 589 O O . GLY A 1 73 ? 4.113 64.998 9.670 1.00 25.67 70 GLY A O 1
ATOM 590 N N . PRO A 1 74 ? 4.201 66.684 8.173 1.00 23.49 71 PRO A N 1
ATOM 591 C CA . PRO A 1 74 ? 3.271 66.039 7.243 1.00 26.00 71 PRO A CA 1
ATOM 592 C C . PRO A 1 74 ? 3.795 64.751 6.624 1.00 24.43 71 PRO A C 1
ATOM 593 O O . PRO A 1 74 ? 4.996 64.584 6.439 1.00 23.80 71 PRO A O 1
ATOM 597 N N . LEU A 1 75 ? 2.871 63.857 6.312 1.00 23.74 72 LEU A N 1
ATOM 598 C CA . LEU A 1 75 ? 3.183 62.705 5.484 1.00 22.95 72 LEU A CA 1
ATOM 599 C C . LEU A 1 75 ? 3.298 63.275 4.073 1.00 25.79 72 LEU A C 1
ATOM 600 O O . LEU A 1 75 ? 2.334 63.832 3.563 1.00 26.11 72 LEU A O 1
ATOM 605 N N . ARG A 1 76 ? 4.478 63.178 3.471 1.00 22.82 73 ARG A N 1
ATOM 606 C CA . ARG A 1 76 ? 4.739 63.912 2.228 1.00 23.19 73 ARG A CA 1
ATOM 607 C C . ARG A 1 76 ? 4.319 63.171 0.969 1.00 24.14 73 ARG A C 1
ATOM 608 O O . ARG A 1 76 ? 3.866 63.799 -0.002 1.00 21.63 73 ARG A O 1
ATOM 616 N N . GLN A 1 77 ? 4.491 61.852 0.970 1.00 22.25 74 GLN A N 1
ATOM 617 C CA . GLN A 1 77 ? 4.241 61.042 -0.235 1.00 20.56 74 GLN A CA 1
ATOM 618 C C . GLN A 1 77 ? 4.173 59.548 0.106 1.00 23.03 74 GLN A C 1
ATOM 619 O O . GLN A 1 77 ? 4.800 59.097 1.077 1.00 21.62 74 GLN A O 1
ATOM 625 N N . PHE A 1 78 ? 3.397 58.815 -0.693 1.00 21.01 75 PHE A N 1
ATOM 626 C CA . PHE A 1 78 ? 3.345 57.350 -0.674 1.00 22.06 75 PHE A CA 1
ATOM 627 C C . PHE A 1 78 ? 4.028 56.773 -1.916 1.00 27.81 75 PHE A C 1
ATOM 628 O O . PHE A 1 78 ? 4.034 57.405 -2.984 1.00 26.06 75 PHE A O 1
ATOM 636 N N . LEU A 1 79 ? 4.598 55.578 -1.781 1.00 22.56 76 LEU A N 1
ATOM 637 C CA . LEU A 1 79 ? 4.916 54.735 -2.942 1.00 22.41 76 LEU A CA 1
ATOM 638 C C . LEU A 1 79 ? 4.515 53.305 -2.613 1.00 24.49 76 LEU A C 1
ATOM 639 O O . LEU A 1 79 ? 4.463 52.931 -1.437 1.00 24.07 76 LEU A O 1
ATOM 644 N N . PHE A 1 80 ? 4.242 52.516 -3.649 1.00 22.81 77 PHE A N 1
ATOM 645 C CA . PHE A 1 80 ? 3.695 51.180 -3.472 1.00 26.80 77 PHE A CA 1
ATOM 646 C C . PHE A 1 80 ? 4.498 50.101 -4.174 1.00 29.54 77 PHE A C 1
ATOM 647 O O . PHE A 1 80 ? 4.839 50.238 -5.361 1.00 27.29 77 PHE A O 1
ATOM 655 N N . VAL A 1 81 ? 4.784 49.024 -3.437 1.00 25.26 78 VAL A N 1
ATOM 656 C CA . VAL A 1 81 ? 5.416 47.826 -3.992 1.00 31.10 78 VAL A CA 1
ATOM 657 C C . VAL A 1 81 ? 4.678 46.586 -3.498 1.00 30.57 78 VAL A C 1
ATOM 658 O O . VAL A 1 81 ? 3.765 46.687 -2.678 1.00 26.06 78 VAL A O 1
ATOM 662 N N . ASP A 1 82 ? 5.050 45.417 -4.010 1.00 27.52 79 ASP A N 1
ATOM 663 C CA . ASP A 1 82 ? 4.352 44.193 -3.632 1.00 31.08 79 ASP A CA 1
ATOM 664 C C . ASP A 1 82 ? 4.349 43.946 -2.120 1.00 34.31 79 ASP A C 1
ATOM 665 O O . ASP A 1 82 ? 3.311 43.614 -1.552 1.00 33.26 79 ASP A O 1
ATOM 670 N N . LYS A 1 83 ? 5.492 44.137 -1.467 1.00 30.10 80 LYS A N 1
ATOM 671 C CA . LYS A 1 83 ? 5.610 43.806 -0.040 1.00 35.40 80 LYS A CA 1
ATOM 672 C C . LYS A 1 83 ? 4.878 44.781 0.884 1.00 37.50 80 LYS A C 1
ATOM 673 O O . LYS A 1 83 ? 4.444 44.407 1.975 1.00 32.28 80 LYS A O 1
ATOM 679 N N . GLY A 1 84 ? 4.753 46.035 0.469 1.00 33.38 81 GLY A N 1
ATOM 680 C CA . GLY A 1 84 ? 4.077 47.005 1.308 1.00 29.55 81 GLY A CA 1
ATOM 681 C C . GLY A 1 84 ? 4.105 48.421 0.777 1.00 26.38 81 GLY A C 1
ATOM 682 O O . GLY A 1 84 ? 4.325 48.650 -0.412 1.00 28.61 81 GLY A O 1
ATOM 683 N N . VAL A 1 85 ? 3.883 49.369 1.679 1.00 23.98 82 VAL A N 1
ATOM 684 C CA . VAL A 1 85 ? 3.794 50.772 1.316 1.00 21.36 82 VAL A CA 1
ATOM 685 C C . VAL A 1 85 ? 5.007 51.515 1.839 1.00 26.02 82 VAL A C 1
ATOM 686 O O . VAL A 1 85 ? 5.429 51.299 2.979 1.00 24.33 82 VAL A O 1
ATOM 690 N N . ILE A 1 86 ? 5.558 52.400 1.013 1.00 22.37 83 ILE A N 1
ATOM 691 C CA . ILE A 1 86 ? 6.643 53.270 1.446 1.00 23.02 83 ILE A CA 1
ATOM 692 C C . ILE A 1 86 ? 6.094 54.669 1.733 1.00 23.85 83 ILE A C 1
ATOM 693 O O . ILE A 1 86 ? 5.311 55.225 0.953 1.00 22.76 83 ILE A O 1
ATOM 698 N N . PHE A 1 87 ? 6.481 55.196 2.886 1.00 21.61 84 PHE A N 1
ATOM 699 C CA . PHE A 1 87 ? 5.980 56.477 3.397 1.00 24.96 84 PHE A CA 1
ATOM 700 C C . PHE A 1 87 ? 7.137 57.451 3.567 1.00 23.47 84 PHE A C 1
ATOM 701 O O . PHE A 1 87 ? 8.155 57.102 4.173 1.00 23.69 84 PHE A O 1
ATOM 709 N N . LEU A 1 88 ? 6.985 58.676 3.068 1.00 20.95 85 LEU A N 1
ATOM 710 C CA A LEU A 1 88 ? 8.048 59.667 3.195 0.70 22.91 85 LEU A CA 1
ATOM 711 C CA B LEU A 1 88 ? 8.030 59.673 3.175 0.30 22.67 85 LEU A CA 1
ATOM 712 C C . LEU A 1 88 ? 7.635 60.817 4.114 1.00 22.64 85 LEU A C 1
ATOM 713 O O . LEU A 1 88 ? 6.562 61.396 3.963 1.00 22.92 85 LEU A O 1
ATOM 722 N N . GLY A 1 89 ? 8.504 61.134 5.070 1.00 22.01 86 GLY A N 1
ATOM 723 C CA . GLY A 1 89 ? 8.362 62.331 5.885 1.00 24.64 86 GLY A CA 1
ATOM 724 C C . GLY A 1 89 ? 9.622 63.156 5.705 1.00 28.57 86 GLY A C 1
ATOM 725 O O . GLY A 1 89 ? 10.575 62.697 5.069 1.00 24.47 86 GLY A O 1
ATOM 726 N N . SER A 1 90 ? 9.643 64.366 6.262 1.00 28.20 87 SER A N 1
ATOM 727 C CA . SER A 1 90 ? 10.799 65.239 6.105 1.00 26.57 87 SER A CA 1
ATOM 728 C C . SER A 1 90 ? 12.092 64.662 6.662 1.00 29.66 87 SER A C 1
ATOM 729 O O . SER A 1 90 ? 13.173 64.995 6.175 1.00 25.74 87 SER A O 1
ATOM 732 N N . ARG A 1 91 ? 11.987 63.812 7.687 1.00 24.69 88 ARG A N 1
ATOM 733 C CA . ARG A 1 91 ? 13.169 63.357 8.422 1.00 21.89 88 ARG A CA 1
ATOM 734 C C . ARG A 1 91 ? 13.453 61.861 8.262 1.00 26.42 88 ARG A C 1
ATOM 735 O O . ARG A 1 91 ? 14.438 61.345 8.806 1.00 26.20 88 ARG A O 1
ATOM 743 N N . SER A 1 92 ? 12.600 61.161 7.528 1.00 26.10 89 SER A N 1
ATOM 744 C CA . SER A 1 92 ? 12.711 59.706 7.495 1.00 25.28 89 SER A CA 1
ATOM 745 C C . SER A 1 92 ? 11.901 59.070 6.384 1.00 25.73 89 SER A C 1
ATOM 746 O O . SER A 1 92 ? 11.022 59.701 5.790 1.00 26.56 89 SER A O 1
ATOM 749 N N . VAL A 1 93 ? 12.208 57.801 6.120 1.00 24.26 90 VAL A N 1
ATOM 750 C CA . VAL A 1 93 ? 11.455 57.001 5.171 1.00 26.01 90 VAL A CA 1
ATOM 751 C C . VAL A 1 93 ? 11.045 55.742 5.924 1.00 27.11 90 VAL A C 1
ATOM 752 O O . VAL A 1 93 ? 11.852 55.162 6.646 1.00 28.96 90 VAL A O 1
ATOM 756 N N . TYR A 1 94 ? 9.792 55.345 5.765 1.00 24.91 91 TYR A N 1
ATOM 757 C CA . TYR A 1 94 ? 9.230 54.227 6.519 1.00 28.20 91 TYR A CA 1
ATOM 758 C C . TYR A 1 94 ? 8.578 53.252 5.561 1.00 24.81 91 TYR A C 1
ATOM 759 O O . TYR A 1 94 ? 7.951 53.667 4.589 1.00 25.09 91 TYR A O 1
ATOM 768 N N . MET A 1 95 ? 8.711 51.956 5.837 1.00 23.85 92 MET A N 1
ATOM 769 C CA . MET A 1 95 ? 8.014 50.963 5.041 1.00 23.94 92 MET A CA 1
ATOM 770 C C . MET A 1 95 ? 7.276 49.978 5.935 1.00 26.56 92 MET A C 1
ATOM 771 O O . MET A 1 95 ? 7.830 49.485 6.912 1.00 29.33 92 MET A O 1
ATOM 776 N N . ALA A 1 96 ? 6.020 49.712 5.605 1.00 26.59 93 ALA A N 1
ATOM 777 C CA . ALA A 1 96 ? 5.211 48.794 6.396 1.00 28.73 93 ALA A CA 1
ATOM 778 C C . ALA A 1 96 ? 4.327 48.004 5.455 1.00 29.19 93 ALA A C 1
ATOM 779 O O . ALA A 1 96 ? 4.024 48.462 4.356 1.00 23.93 93 ALA A O 1
ATOM 781 N N . ALA A 1 97 ? 3.915 46.822 5.886 1.00 25.61 94 ALA A N 1
ATOM 782 C CA . ALA A 1 97 ? 2.923 46.058 5.153 1.00 25.33 94 ALA A CA 1
ATOM 783 C C . ALA A 1 97 ? 1.623 46.833 5.234 1.00 27.22 94 ALA A C 1
ATOM 784 O O . ALA A 1 97 ? 1.473 47.700 6.100 1.00 26.34 94 ALA A O 1
ATOM 786 N N . ARG A 1 98 ? 0.678 46.522 4.356 1.00 25.29 95 ARG A N 1
ATOM 787 C CA . ARG A 1 98 ? -0.595 47.233 4.331 1.00 28.13 95 ARG A CA 1
ATOM 788 C C . ARG A 1 98 ? -1.420 46.963 5.595 1.00 27.70 95 ARG A C 1
ATOM 789 O O . ARG A 1 98 ? -2.313 47.742 5.945 1.00 31.84 95 ARG A O 1
ATOM 797 N N . SER A 1 99 ? -1.092 45.857 6.265 1.00 26.57 96 SER A N 1
ATOM 798 C CA . SER A 1 99 ? -1.604 45.510 7.594 1.00 28.84 96 SER A CA 1
ATOM 799 C C . SER A 1 99 ? -1.222 46.504 8.692 1.00 31.53 96 SER A C 1
ATOM 800 O O . SER A 1 99 ? -1.912 46.616 9.713 1.00 32.18 96 SER A O 1
ATOM 803 N N . GLY A 1 100 ? -0.101 47.189 8.495 1.00 25.82 97 GLY A N 1
ATOM 804 C CA . GLY A 1 100 ? 0.474 48.032 9.527 1.00 27.83 97 GLY A CA 1
ATOM 805 C C . GLY A 1 100 ? 1.714 47.412 10.164 1.00 31.60 97 GLY A C 1
ATOM 806 O O . GLY A 1 100 ? 2.396 48.080 10.942 1.00 29.84 97 GLY A O 1
ATOM 807 N N . VAL A 1 101 ? 2.010 46.151 9.831 1.00 33.84 98 VAL A N 1
ATOM 808 C CA . VAL A 1 101 ? 3.220 45.481 10.328 1.00 34.11 98 VAL A CA 1
ATOM 809 C C . VAL A 1 101 ? 4.482 46.154 9.790 1.00 33.49 98 VAL A C 1
ATOM 810 O O . VAL A 1 101 ? 4.682 46.221 8.579 1.00 28.74 98 VAL A O 1
ATOM 814 N N . PRO A 1 102 ? 5.342 46.651 10.692 1.00 33.29 99 PRO A N 1
ATOM 815 C CA . PRO A 1 102 ? 6.551 47.359 10.261 1.00 30.63 99 PRO A CA 1
ATOM 816 C C . PRO A 1 102 ? 7.491 46.488 9.439 1.00 34.69 99 PRO A C 1
ATOM 817 O O . PRO A 1 102 ? 7.667 45.301 9.744 1.00 31.87 99 PRO A O 1
ATOM 821 N N . ILE A 1 103 ? 8.080 47.075 8.397 1.00 29.72 100 ILE A N 1
ATOM 822 C CA . ILE A 1 103 ? 9.038 46.363 7.564 1.00 31.41 100 ILE A CA 1
ATOM 823 C C . ILE A 1 103 ? 10.446 46.932 7.747 1.00 34.19 100 ILE A C 1
ATOM 824 O O . ILE A 1 103 ? 11.376 46.177 8.051 1.00 33.23 100 ILE A O 1
ATOM 829 N N . TRP A 1 104 ? 10.616 48.240 7.537 1.00 31.52 101 TRP A N 1
ATOM 830 C CA . TRP A 1 104 ? 11.850 48.910 7.957 1.00 33.48 101 TRP A CA 1
ATOM 831 C C . TRP A 1 104 ? 11.689 50.406 8.217 1.00 30.04 101 TRP A C 1
ATOM 832 O O . TRP A 1 104 ? 10.659 51.015 7.920 1.00 28.31 101 TRP A O 1
ATOM 843 N N . SER A 1 105 ? 12.727 50.988 8.802 1.00 26.44 102 SER A N 1
ATOM 844 C CA . SER A 1 105 ? 12.700 52.387 9.206 1.00 27.25 102 SER A CA 1
ATOM 845 C C . SER A 1 105 ? 14.068 52.994 8.948 1.00 29.37 102 SER A C 1
ATOM 846 O O . SER A 1 105 ? 15.080 52.475 9.409 1.00 30.71 102 SER A O 1
ATOM 849 N N . ILE A 1 106 ? 14.107 54.077 8.179 1.00 28.95 103 ILE A N 1
ATOM 850 C CA . ILE A 1 106 ? 15.367 54.723 7.883 1.00 31.07 103 ILE A CA 1
ATOM 851 C C . ILE A 1 106 ? 15.291 56.184 8.322 1.00 26.73 103 ILE A C 1
ATOM 852 O O . ILE A 1 106 ? 14.449 56.949 7.854 1.00 30.59 103 ILE A O 1
ATOM 857 N N . ARG A 1 107 ? 16.161 56.554 9.252 1.00 28.18 104 ARG A N 1
ATOM 858 C CA . ARG A 1 107 ? 16.202 57.920 9.759 1.00 32.57 104 ARG A CA 1
ATOM 859 C C . ARG A 1 107 ? 17.648 58.380 9.678 1.00 35.78 104 ARG A C 1
ATOM 860 O O . ARG A 1 107 ? 18.387 58.346 10.665 1.00 32.11 104 ARG A O 1
ATOM 868 N N . HIS A 1 108 ? 18.043 58.777 8.473 1.00 31.90 105 HIS A N 1
ATOM 869 C CA . HIS A 1 108 ? 19.428 59.109 8.140 1.00 32.67 105 HIS A CA 1
ATOM 870 C C . HIS A 1 108 ? 19.709 60.582 8.457 1.00 32.77 105 HIS A C 1
ATOM 871 O O . HIS A 1 108 ? 18.813 61.422 8.331 1.00 30.37 105 HIS A O 1
ATOM 878 N N . GLU A 1 109 ? 20.939 60.890 8.875 1.00 30.62 106 GLU A N 1
ATOM 879 C CA . GLU A 1 109 ? 21.324 62.262 9.220 1.00 38.16 106 GLU A CA 1
ATOM 880 C C . GLU A 1 109 ? 21.143 63.247 8.071 1.00 35.15 106 GLU A C 1
ATOM 881 O O . GLU A 1 109 ? 20.907 64.423 8.302 1.00 36.81 106 GLU A O 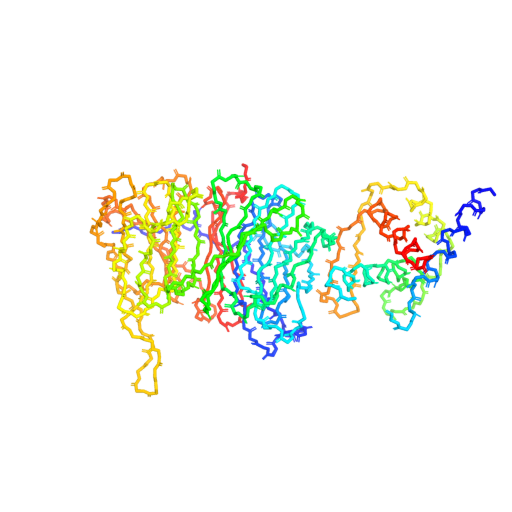1
ATOM 887 N N . SER A 1 110 ? 21.254 62.771 6.837 1.00 37.93 107 SER A N 1
ATOM 888 C CA . SER A 1 110 ? 21.131 63.653 5.678 1.00 33.46 107 SER A CA 1
ATOM 889 C C . SER A 1 110 ? 19.675 63.862 5.281 1.00 35.06 107 SER A C 1
ATOM 890 O O . SER A 1 110 ? 19.382 64.565 4.316 1.00 38.44 107 SER A O 1
ATOM 893 N N . MET A 1 111 ? 18.761 63.244 6.021 1.00 30.75 108 MET A N 1
ATOM 894 C CA . MET A 1 111 ? 17.340 63.479 5.805 1.00 25.23 108 MET A CA 1
ATOM 895 C C . MET A 1 111 ? 16.898 64.654 6.664 1.00 29.81 108 MET A C 1
ATOM 896 O O . MET A 1 111 ? 16.467 64.475 7.803 1.00 34.21 108 MET A O 1
ATOM 901 N N . GLN A 1 112 ? 17.015 65.862 6.111 1.00 31.37 109 GLN A N 1
ATOM 902 C CA . GLN A 1 112 ? 16.719 67.072 6.869 1.00 32.31 109 GLN A CA 1
ATOM 903 C C . GLN A 1 112 ? 15.372 67.672 6.499 1.00 26.62 109 GLN A C 1
ATOM 904 O O . GLN A 1 112 ? 14.650 68.158 7.367 1.00 31.51 109 GLN A O 1
ATOM 910 N N . ASP A 1 113 ? 15.047 67.668 5.211 1.00 25.76 110 ASP A N 1
ATOM 911 C CA . ASP A 1 113 ? 13.744 68.133 4.762 1.00 30.73 110 ASP A CA 1
ATOM 912 C C . ASP A 1 113 ? 13.371 67.452 3.445 1.00 29.49 110 ASP A C 1
ATOM 913 O O . ASP A 1 113 ? 13.270 68.105 2.399 1.00 25.18 110 ASP A O 1
ATOM 918 N N . LEU A 1 114 ? 13.187 66.131 3.508 1.00 26.26 111 LEU A N 1
ATOM 919 C CA . LEU A 1 114 ? 12.770 65.342 2.346 1.00 26.00 111 LEU A CA 1
ATOM 920 C C . LEU A 1 114 ? 11.378 65.737 1.891 1.00 26.40 111 LEU A C 1
ATOM 921 O O . LEU A 1 114 ? 10.523 66.013 2.725 1.00 26.32 111 LEU A O 1
ATOM 926 N N . ARG A 1 115 ? 11.144 65.739 0.579 1.00 22.98 112 ARG A N 1
ATOM 927 C CA . ARG A 1 115 ? 9.849 66.140 0.028 1.00 22.51 112 ARG A CA 1
ATOM 928 C C . ARG A 1 115 ? 9.297 65.173 -1.009 1.00 24.01 112 ARG A C 1
ATOM 929 O O . ARG A 1 115 ? 8.099 65.197 -1.325 1.00 23.93 112 ARG A O 1
ATOM 937 N N . ALA A 1 116 ? 10.174 64.334 -1.558 1.00 22.07 113 ALA A N 1
ATOM 938 C CA . ALA A 1 116 ? 9.822 63.564 -2.726 1.00 22.19 113 ALA A CA 1
ATOM 939 C C . ALA A 1 116 ? 10.636 62.296 -2.848 1.00 23.73 113 ALA A C 1
ATOM 940 O O . ALA A 1 116 ? 11.799 62.231 -2.451 1.00 26.06 113 ALA A O 1
ATOM 942 N N . MET A 1 117 ? 10.023 61.299 -3.449 1.00 20.76 114 MET A N 1
ATOM 943 C CA . MET A 1 117 ? 10.782 60.130 -3.848 1.00 21.09 114 MET A CA 1
ATOM 944 C C . MET A 1 117 ? 10.193 59.442 -5.051 1.00 23.14 114 MET A C 1
ATOM 945 O O . MET A 1 117 ? 9.016 59.630 -5.389 1.00 24.41 114 MET A O 1
ATOM 950 N N . SER A 1 118 ? 11.021 58.631 -5.690 1.00 25.51 115 SER A N 1
ATOM 951 C CA . SER A 1 118 ? 10.622 57.930 -6.902 1.00 25.54 115 SER A CA 1
ATOM 952 C C . SER A 1 118 ? 11.383 56.628 -7.029 1.00 26.14 115 SER A C 1
ATOM 953 O O . SER A 1 118 ? 12.407 56.427 -6.379 1.00 23.14 115 SER A O 1
ATOM 956 N N . PHE A 1 119 ? 10.897 55.751 -7.891 1.00 25.73 116 PHE A N 1
ATOM 957 C CA . PHE A 1 119 ? 11.685 54.601 -8.281 1.00 28.20 116 PHE A CA 1
ATOM 958 C C . PHE A 1 119 ? 12.792 55.066 -9.221 1.00 31.80 116 PHE A C 1
ATOM 959 O O . PHE A 1 119 ? 12.853 56.245 -9.593 1.00 32.65 116 PHE A O 1
ATOM 967 N N . THR A 1 120 ? 13.685 54.150 -9.571 1.00 32.23 117 THR A N 1
ATOM 968 C CA . THR A 1 120 ? 14.838 54.486 -10.389 1.00 30.70 117 THR A CA 1
ATOM 969 C C . THR A 1 120 ? 14.909 53.499 -11.552 1.00 32.00 117 THR A C 1
ATOM 970 O O . THR A 1 120 ? 13.882 53.157 -12.130 1.00 34.18 117 THR A O 1
ATOM 974 N N . SER A 1 121 ? 16.105 53.028 -11.875 1.00 28.76 118 SER A N 1
ATOM 975 C CA . SER A 1 121 ? 16.272 52.135 -13.017 1.00 31.27 118 SER A CA 1
ATOM 976 C C . SER A 1 121 ? 16.082 50.670 -12.627 1.00 29.52 118 SER A C 1
ATOM 977 O O . SER A 1 121 ? 16.273 49.776 -13.457 1.00 30.50 118 SER A O 1
ATOM 980 N N . LYS A 1 122 ? 15.680 50.428 -11.382 1.00 31.63 119 LYS A N 1
ATOM 981 C CA . LYS A 1 122 ? 15.715 49.064 -10.848 1.00 37.04 119 LYS A CA 1
ATOM 982 C C . LYS A 1 122 ? 14.346 48.546 -10.432 1.00 38.58 119 LYS A C 1
ATOM 983 O O . LYS A 1 122 ? 14.218 47.785 -9.470 1.00 38.54 119 LYS A O 1
ATOM 989 N N . GLY A 1 123 ? 13.326 48.937 -11.184 1.00 38.05 120 GLY A N 1
ATOM 990 C CA . GLY A 1 123 ? 11.975 48.495 -10.913 1.00 43.63 120 GLY A CA 1
ATOM 991 C C . GLY A 1 123 ? 11.528 48.992 -9.558 1.00 38.75 120 GLY A C 1
ATOM 992 O O . GLY A 1 123 ? 11.550 50.186 -9.291 1.00 40.08 120 GLY A O 1
ATOM 993 N N . THR A 1 124 ? 11.130 48.083 -8.682 1.00 33.30 121 THR A N 1
ATOM 994 C CA . THR A 1 124 ? 10.676 48.526 -7.368 1.00 38.76 121 THR A CA 1
ATOM 995 C C . THR A 1 124 ? 11.699 48.220 -6.278 1.00 33.34 121 THR A C 1
ATOM 996 O O . THR A 1 124 ? 11.402 48.345 -5.096 1.00 34.72 121 THR A O 1
ATOM 1000 N N . SER A 1 125 ? 12.906 47.834 -6.676 1.00 29.87 122 SER A N 1
ATOM 1001 C CA A SER A 1 125 ? 13.939 47.431 -5.729 0.50 33.06 122 SER A CA 1
ATOM 1002 C CA B SER A 1 125 ? 13.916 47.435 -5.703 0.50 33.80 122 SER A CA 1
ATOM 1003 C C . SER A 1 125 ? 14.684 48.623 -5.129 1.00 31.18 122 SER A C 1
ATOM 1004 O O . SER A 1 125 ? 15.389 48.484 -4.128 1.00 31.18 122 SER A O 1
ATOM 1009 N N . GLU A 1 126 ? 14.549 49.792 -5.757 1.00 26.97 123 GLU A N 1
ATOM 1010 C CA . GLU A 1 126 ? 15.330 50.959 -5.350 1.00 28.80 123 GLU A CA 1
ATOM 1011 C C . GLU A 1 126 ? 14.556 52.270 -5.487 1.00 28.94 123 GLU A C 1
ATOM 1012 O O . GLU A 1 126 ? 13.800 52.467 -6.440 1.00 27.44 123 GLU A O 1
ATOM 1018 N N . ILE A 1 127 ? 14.741 53.169 -4.527 1.00 25.89 124 ILE A N 1
ATOM 1019 C CA . ILE A 1 127 ? 14.146 54.490 -4.634 1.00 26.43 124 ILE A CA 1
ATOM 1020 C C . ILE A 1 127 ? 15.171 55.606 -4.487 1.00 30.32 124 ILE A C 1
ATOM 1021 O O . ILE A 1 127 ? 16.231 55.431 -3.882 1.00 27.20 124 ILE A O 1
ATOM 1026 N N . LEU A 1 128 ? 14.836 56.752 -5.065 1.00 26.26 125 LEU A N 1
ATOM 1027 C CA . LEU A 1 128 ? 15.597 57.981 -4.888 1.00 27.53 125 LEU A CA 1
ATOM 1028 C C . LEU A 1 128 ? 14.788 58.903 -3.992 1.00 22.77 125 LEU A C 1
ATOM 1029 O O . LEU A 1 128 ? 13.588 59.058 -4.205 1.00 25.83 125 LEU A O 1
ATOM 1034 N N . VAL A 1 129 ? 15.413 59.511 -2.986 1.00 23.26 126 VAL A N 1
ATOM 1035 C CA . VAL A 1 129 ? 14.668 60.436 -2.144 1.00 21.22 126 VAL A CA 1
ATOM 1036 C C . VAL A 1 129 ? 15.420 61.760 -2.106 1.00 25.82 126 VAL A C 1
ATOM 1037 O O . VAL A 1 129 ? 16.652 61.795 -2.128 1.00 29.01 126 VAL A O 1
ATOM 1041 N N . ALA A 1 130 ? 14.661 62.845 -2.093 1.00 23.02 127 ALA A N 1
ATOM 1042 C CA . ALA A 1 130 ? 15.223 64.192 -2.163 1.00 24.52 127 ALA A CA 1
ATOM 1043 C C . ALA A 1 130 ? 14.255 65.180 -1.538 1.00 27.19 127 ALA A C 1
ATOM 1044 O O . ALA A 1 130 ? 13.144 64.816 -1.144 1.00 26.06 127 ALA A O 1
ATOM 1046 N N . GLY A 1 131 ? 14.668 66.438 -1.441 1.00 25.86 128 GLY A N 1
ATOM 1047 C CA . GLY A 1 131 ? 13.768 67.447 -0.936 1.00 26.53 128 GLY A CA 1
ATOM 1048 C C . GLY A 1 131 ? 14.379 68.827 -0.971 1.00 29.87 128 GLY A C 1
ATOM 1049 O O . GLY A 1 131 ? 15.209 69.141 -1.828 1.00 27.53 128 GLY A O 1
ATOM 1050 N N . TRP A 1 132 ? 13.981 69.657 -0.016 1.00 28.55 129 TRP A N 1
ATOM 1051 C CA . TRP A 1 132 ? 14.481 71.023 0.021 1.00 28.58 129 TRP A CA 1
ATOM 1052 C C . TRP A 1 132 ? 15.775 71.028 0.834 1.00 29.24 129 TRP A C 1
ATOM 1053 O O . TRP A 1 132 ? 15.831 71.521 1.954 1.00 31.66 129 TRP A O 1
ATOM 1064 N N . GLN A 1 133 ? 16.807 70.450 0.233 1.00 32.19 130 GLN A N 1
ATOM 1065 C CA . GLN A 1 133 ? 18.103 70.231 0.856 1.00 31.79 130 GLN A CA 1
ATOM 1066 C C . GLN A 1 133 ? 19.054 69.876 -0.273 1.00 31.70 130 GLN A C 1
ATOM 1067 O O . GLN A 1 133 ? 18.607 69.557 -1.379 1.00 34.07 130 GLN A O 1
ATOM 1073 N N . ASN A 1 134 ? 20.355 69.896 -0.017 1.00 33.12 131 ASN A N 1
ATOM 1074 C CA A ASN A 1 134 ? 21.292 69.725 -1.120 0.70 38.06 131 ASN A CA 1
ATOM 1075 C CA B ASN A 1 134 ? 21.344 69.745 -1.079 0.30 37.49 131 ASN A CA 1
ATOM 1076 C C . ASN A 1 134 ? 21.939 68.343 -1.164 1.00 37.02 131 ASN A C 1
ATOM 1077 O O . ASN A 1 134 ? 22.976 68.145 -1.794 1.00 39.15 131 ASN A O 1
ATOM 1086 N N . LYS A 1 135 ? 21.290 67.384 -0.509 1.00 32.21 132 LYS A N 1
ATOM 1087 C CA . LYS A 1 135 ? 21.668 65.986 -0.620 1.00 36.33 132 LYS A CA 1
ATOM 1088 C C . LYS A 1 135 ? 20.491 65.165 -1.123 1.00 34.69 132 LYS A C 1
ATOM 1089 O O . LYS A 1 135 ? 19.338 65.501 -0.854 1.00 30.98 132 LYS A O 1
ATOM 1095 N N . MET A 1 136 ? 20.794 64.108 -1.874 1.00 31.91 133 MET A N 1
ATOM 1096 C CA A MET A 1 136 ? 19.811 63.085 -2.221 0.30 30.96 133 MET A CA 1
ATOM 1097 C CA B MET A 1 136 ? 19.804 63.086 -2.209 0.70 31.12 133 MET A CA 1
ATOM 1098 C C . MET A 1 136 ? 20.301 61.742 -1.702 1.00 32.16 133 MET A C 1
ATOM 1099 O O . MET A 1 136 ? 21.503 61.541 -1.541 1.00 35.70 133 MET A O 1
ATOM 1108 N N . LEU A 1 137 ? 19.378 60.819 -1.444 1.00 29.93 134 LEU A N 1
ATOM 1109 C CA A LEU A 1 137 ? 19.763 59.493 -0.983 0.50 27.19 134 LEU A CA 1
ATOM 1110 C CA B LEU A 1 137 ? 19.753 59.495 -0.973 0.50 27.32 134 LEU A CA 1
ATOM 1111 C C . LEU A 1 137 ? 19.133 58.417 -1.843 1.00 27.87 134 LEU A C 1
ATOM 1112 O O . LEU A 1 137 ? 17.980 58.533 -2.257 1.00 28.99 134 LEU A O 1
ATOM 1121 N N . VAL A 1 138 ? 19.910 57.378 -2.107 1.00 27.25 135 VAL A N 1
ATOM 1122 C CA . VAL A 1 138 ? 19.432 56.207 -2.820 1.00 24.72 135 VAL A CA 1
ATOM 1123 C C . VAL A 1 138 ? 19.210 55.080 -1.796 1.00 28.34 135 VAL A C 1
ATOM 1124 O O . VAL A 1 138 ? 20.098 54.771 -1.000 1.00 30.61 135 VAL A O 1
ATOM 1128 N N . ILE A 1 139 ? 18.021 54.484 -1.812 1.00 27.21 136 ILE A N 1
ATOM 1129 C CA . ILE A 1 139 ? 17.653 53.452 -0.836 1.00 29.98 136 ILE A CA 1
ATOM 1130 C C . ILE A 1 139 ? 17.339 52.114 -1.504 1.00 32.77 136 ILE A C 1
ATOM 1131 O O . ILE A 1 139 ? 16.548 52.057 -2.456 1.00 27.37 136 ILE A O 1
ATOM 1136 N N . ASP A 1 140 ? 17.982 51.053 -1.010 1.00 30.25 137 ASP A N 1
ATOM 1137 C CA . ASP A 1 140 ? 17.667 49.673 -1.381 1.00 31.39 137 ASP A CA 1
ATOM 1138 C C . ASP A 1 140 ? 16.394 49.285 -0.643 1.00 32.82 137 ASP A C 1
ATOM 1139 O O . ASP A 1 140 ? 16.390 49.178 0.585 1.00 33.79 137 ASP A O 1
ATOM 1144 N N . VAL A 1 141 ? 15.321 49.083 -1.398 1.00 28.17 138 VAL A N 1
ATOM 1145 C CA . VAL A 1 141 ? 14.005 48.812 -0.832 1.00 27.46 138 VAL A CA 1
ATOM 1146 C C . VAL A 1 141 ? 13.931 47.401 -0.231 1.00 32.35 138 VAL A C 1
ATOM 1147 O O . VAL A 1 141 ? 13.201 47.156 0.736 1.00 31.91 138 VAL A O 1
ATOM 1151 N N . ASN A 1 142 ? 14.715 46.483 -0.777 1.00 30.57 139 ASN A N 1
ATOM 1152 C CA . ASN A 1 142 ? 14.721 45.120 -0.251 1.00 35.35 139 ASN A CA 1
ATOM 1153 C C . ASN A 1 142 ? 15.445 45.029 1.086 1.00 39.54 139 ASN A C 1
ATOM 1154 O O . ASN A 1 142 ? 14.969 44.373 2.011 1.00 37.54 139 ASN A O 1
ATOM 1159 N N . LYS A 1 143 ? 16.587 45.701 1.191 1.00 36.38 140 LYS A N 1
ATOM 1160 C CA . LYS A 1 143 ? 17.382 45.649 2.412 1.00 38.81 140 LYS A CA 1
ATOM 1161 C C . LYS A 1 143 ? 16.954 46.713 3.417 1.00 38.82 140 LYS A C 1
ATOM 1162 O O . LYS A 1 143 ? 17.203 46.582 4.612 1.00 34.72 140 LYS A O 1
ATOM 1168 N N . GLY A 1 144 ? 16.310 47.770 2.931 1.00 32.48 141 GLY A N 1
ATOM 1169 C CA . GLY A 1 144 ? 15.919 48.869 3.792 1.00 33.71 141 GLY A CA 1
ATOM 1170 C C . GLY A 1 144 ? 17.123 49.634 4.312 1.00 39.16 141 GLY A C 1
ATOM 1171 O O . GLY A 1 144 ? 17.235 49.914 5.511 1.00 32.78 141 GLY A O 1
ATOM 1172 N N . GLU A 1 145 ? 18.040 49.959 3.409 1.00 36.31 142 GLU A N 1
ATOM 1173 C CA . GLU A 1 145 ? 19.210 50.739 3.773 1.00 33.97 142 GLU A CA 1
ATOM 1174 C C . GLU A 1 145 ? 19.583 51.739 2.681 1.00 35.23 142 GLU A C 1
ATOM 1175 O O . GLU A 1 145 ? 19.360 51.499 1.490 1.00 32.56 142 GLU A O 1
ATOM 1181 N N . VAL A 1 146 ? 20.146 52.863 3.107 1.00 33.59 143 VAL A N 1
ATOM 1182 C CA . VAL A 1 146 ? 20.760 53.818 2.198 1.00 34.01 143 VAL A CA 1
ATOM 1183 C C . VAL A 1 146 ? 21.989 53.181 1.566 1.00 37.66 143 VAL A C 1
ATOM 1184 O O . VAL A 1 146 ? 22.842 52.644 2.271 1.00 39.00 143 VAL A O 1
ATOM 1188 N N . VAL A 1 147 ? 22.077 53.226 0.239 1.00 34.33 144 VAL A N 1
ATOM 1189 C CA . VAL A 1 147 ? 23.215 52.636 -0.464 1.00 40.60 144 VAL A CA 1
ATOM 1190 C C . VAL A 1 147 ? 24.094 53.704 -1.105 1.00 39.04 144 VAL A C 1
ATOM 1191 O O . VAL A 1 147 ? 25.227 53.439 -1.497 1.00 44.13 144 VAL A O 1
ATOM 1195 N N . LYS A 1 148 ? 23.568 54.918 -1.203 1.00 37.12 145 LYS A N 1
ATOM 1196 C CA . LYS A 1 148 ? 24.299 55.996 -1.842 1.00 37.21 145 LYS A CA 1
ATOM 1197 C C . LYS A 1 148 ? 23.781 57.347 -1.378 1.00 34.02 145 LYS A C 1
ATOM 1198 O O . LYS A 1 148 ? 22.586 57.514 -1.135 1.00 32.54 145 LYS A O 1
ATOM 1204 N N . GLU A 1 149 ? 24.693 58.302 -1.249 1.00 39.80 146 GLU A N 1
ATOM 1205 C CA . GLU A 1 149 ? 24.332 59.684 -0.967 1.00 43.38 146 GLU A CA 1
ATOM 1206 C C . GLU A 1 149 ? 24.842 60.554 -2.107 1.00 38.05 146 GLU A C 1
ATOM 1207 O O . GLU A 1 149 ? 25.988 60.410 -2.514 1.00 38.66 146 GLU A O 1
ATOM 1213 N N . LEU A 1 150 ? 23.995 61.437 -2.634 1.00 35.49 147 LEU A N 1
ATOM 1214 C CA . LEU A 1 150 ? 24.376 62.269 -3.774 1.00 40.90 147 LEU A CA 1
ATOM 1215 C C . LEU A 1 150 ? 24.182 63.756 -3.508 1.00 36.70 147 LEU A C 1
ATOM 1216 O O . LEU A 1 150 ? 23.200 64.157 -2.895 1.00 35.77 147 LEU A O 1
ATOM 1221 N N . PRO A 1 151 ? 25.121 64.581 -3.988 1.00 40.44 148 PRO A N 1
ATOM 1222 C CA . PRO A 1 151 ? 24.941 66.029 -3.933 1.00 40.48 148 PRO A CA 1
ATOM 1223 C C . PRO A 1 151 ? 23.924 66.472 -4.966 1.00 41.67 148 PRO A C 1
ATOM 1224 O O . PRO A 1 151 ? 23.816 65.849 -6.025 1.00 41.75 148 PRO A O 1
ATOM 1228 N N . THR A 1 152 ? 23.178 67.526 -4.668 1.00 36.82 149 THR A N 1
ATOM 1229 C CA . THR A 1 152 ? 22.342 68.138 -5.689 1.00 33.51 149 THR A CA 1
ATOM 1230 C C . THR A 1 152 ? 22.357 69.654 -5.530 1.00 40.54 149 THR A C 1
ATOM 1231 O O . THR A 1 152 ? 22.343 70.179 -4.414 1.00 39.94 149 THR A O 1
ATOM 1235 N N . GLN A 1 153 ? 22.415 70.354 -6.656 1.00 37.77 150 GLN A N 1
ATOM 1236 C CA . GLN A 1 153 ? 22.370 71.807 -6.633 1.00 42.60 150 GLN A CA 1
ATOM 1237 C C . GLN A 1 153 ? 20.928 72.281 -6.606 1.00 42.16 150 GLN A C 1
ATOM 1238 O O . GLN A 1 153 ? 20.604 73.299 -5.993 1.00 44.37 150 GLN A O 1
ATOM 1244 N N . ASP A 1 154 ? 20.062 71.522 -7.268 1.00 35.76 151 ASP A N 1
ATOM 1245 C CA . ASP A 1 154 ? 18.642 71.837 -7.308 1.00 37.77 151 ASP A CA 1
ATOM 1246 C C . ASP A 1 154 ? 17.889 71.086 -6.214 1.00 35.22 151 ASP A C 1
ATOM 1247 O O . ASP A 1 154 ? 18.152 69.912 -5.958 1.00 32.04 151 ASP A O 1
ATOM 1252 N N . GLN A 1 155 ? 16.953 71.774 -5.570 1.00 30.22 152 GLN A N 1
ATOM 1253 C CA . GLN A 1 155 ? 16.127 71.167 -4.537 1.00 29.30 152 GLN A CA 1
ATOM 1254 C C . GLN A 1 155 ? 14.783 70.787 -5.141 1.00 29.60 152 GLN A C 1
ATOM 1255 O O . GLN A 1 155 ? 14.266 71.496 -6.004 1.00 30.23 152 GLN A O 1
ATOM 1261 N N . TYR A 1 156 ? 14.235 69.650 -4.713 1.00 28.65 153 TYR A N 1
ATOM 1262 C CA . TYR A 1 156 ? 13.098 69.066 -5.407 1.00 26.65 153 TYR A CA 1
ATOM 1263 C C . TYR A 1 156 ? 11.817 68.993 -4.581 1.00 27.93 153 TYR A C 1
ATOM 1264 O O . TYR A 1 156 ? 11.856 68.675 -3.393 1.00 24.09 153 TYR A O 1
ATOM 1273 N N . SER A 1 157 ? 10.682 69.241 -5.238 1.00 29.13 154 SER A N 1
ATOM 1274 C CA . SER A 1 157 ? 9.370 69.050 -4.617 1.00 28.32 154 SER A CA 1
ATOM 1275 C C . SER A 1 157 ? 8.642 67.780 -5.068 1.00 26.86 154 SER A C 1
ATOM 1276 O O . SER A 1 157 ? 7.756 67.300 -4.361 1.00 25.00 154 SER A O 1
ATOM 1279 N N . PHE A 1 158 ? 8.988 67.282 -6.256 1.00 26.12 155 PHE A N 1
ATOM 1280 C CA . PHE A 1 158 ? 8.402 66.062 -6.830 1.00 28.42 155 PHE A CA 1
ATOM 1281 C C . PHE A 1 158 ? 9.461 65.261 -7.563 1.00 29.69 155 PHE A C 1
ATOM 1282 O O . PHE A 1 158 ? 10.371 65.834 -8.181 1.00 24.71 155 PHE A O 1
ATOM 1290 N N . LEU A 1 159 ? 9.297 63.942 -7.521 1.00 26.15 156 LEU A N 1
ATOM 1291 C CA . LEU A 1 159 ? 10.088 62.992 -8.300 1.00 30.81 156 LEU A CA 1
ATOM 1292 C C . LEU A 1 159 ? 9.154 61.911 -8.814 1.00 30.75 156 LEU A C 1
ATOM 1293 O O . LEU A 1 159 ? 8.325 61.414 -8.059 1.00 27.43 156 LEU A O 1
ATOM 1298 N N . LYS A 1 160 ? 9.263 61.550 -10.090 1.00 28.61 157 LYS A N 1
ATOM 1299 C CA . LYS A 1 160 ? 8.557 60.364 -10.570 1.00 27.24 157 LYS A CA 1
ATOM 1300 C C . LYS A 1 160 ? 9.280 59.732 -11.748 1.00 32.44 157 LYS A C 1
ATOM 1301 O O . LYS A 1 160 ? 9.695 60.415 -12.691 1.00 30.02 157 LYS A O 1
ATOM 1307 N N . MET A 1 161 ? 9.426 58.413 -11.669 1.00 27.53 158 MET A N 1
ATOM 1308 C CA . MET A 1 161 ? 10.060 57.622 -12.701 1.00 25.98 158 MET A CA 1
ATOM 1309 C C . MET A 1 161 ? 9.062 57.178 -13.758 1.00 29.70 158 MET A C 1
ATOM 1310 O O . MET A 1 161 ? 8.032 56.598 -13.435 1.00 29.44 158 MET A O 1
ATOM 1315 N N . SER A 1 162 ? 9.358 57.480 -15.015 1.00 30.49 159 SER A N 1
ATOM 1316 C CA . SER A 1 162 ? 8.631 56.890 -16.133 1.00 32.44 159 SER A CA 1
ATOM 1317 C C . SER A 1 162 ? 9.664 56.330 -17.084 1.00 34.59 159 SER A C 1
ATOM 1318 O O . SER A 1 162 ? 10.187 55.236 -16.865 1.00 35.87 159 SER A O 1
ATOM 1321 N N . ARG A 1 163 ? 9.960 57.087 -18.136 1.00 35.19 160 ARG A N 1
ATOM 1322 C CA . ARG A 1 163 ? 11.070 56.782 -19.035 1.00 40.32 160 ARG A CA 1
ATOM 1323 C C . ARG A 1 163 ? 12.370 57.255 -18.383 1.00 38.81 160 ARG A C 1
ATOM 1324 O O . ARG A 1 163 ? 13.417 56.621 -18.508 1.00 37.59 160 ARG A O 1
ATOM 1332 N N . TYR A 1 164 ? 12.269 58.389 -17.695 1.00 33.26 161 TYR A N 1
ATOM 1333 C CA . TYR A 1 164 ? 13.366 59.008 -16.955 1.00 31.74 161 TYR A CA 1
ATOM 1334 C C . TYR A 1 164 ? 12.814 59.421 -15.609 1.00 29.48 161 TYR A C 1
ATOM 1335 O O . TYR A 1 164 ? 11.603 59.379 -15.399 1.00 34.09 161 TYR A O 1
ATOM 1344 N N . ILE A 1 165 ? 13.688 59.846 -14.705 1.00 28.06 162 ILE A N 1
ATOM 1345 C CA . ILE A 1 165 ? 13.229 60.416 -13.450 1.00 25.33 162 ILE A CA 1
ATOM 1346 C C . ILE A 1 165 ? 12.902 61.883 -13.693 1.00 31.52 162 ILE A C 1
ATOM 1347 O O . ILE A 1 165 ? 13.785 62.674 -14.001 1.00 32.21 162 ILE A O 1
ATOM 1352 N N . CYS A 1 166 ? 11.625 62.229 -13.575 1.00 29.45 163 CYS A N 1
ATOM 1353 C CA . CYS A 1 166 ? 11.208 63.605 -13.781 1.00 29.50 163 CYS A CA 1
ATOM 1354 C C . CYS A 1 166 ? 11.158 64.300 -12.439 1.00 31.77 163 CYS A C 1
ATOM 1355 O O . CYS A 1 166 ? 10.430 63.899 -11.520 1.00 28.00 163 CYS A O 1
ATOM 1358 N N . ALA A 1 167 ? 11.953 65.357 -12.342 1.00 30.01 164 ALA A N 1
ATOM 1359 C CA . ALA A 1 167 ? 12.271 65.963 -11.060 1.00 31.03 164 ALA A CA 1
ATOM 1360 C C . ALA A 1 167 ? 11.868 67.430 -11.031 1.00 28.15 164 ALA A C 1
ATOM 1361 O O . ALA A 1 167 ? 12.527 68.269 -11.643 1.00 28.47 164 ALA A O 1
ATOM 1363 N N . ALA A 1 168 ? 10.800 67.745 -10.304 1.00 27.61 165 ALA A N 1
ATOM 1364 C CA . ALA A 1 168 ? 10.359 69.137 -10.195 1.00 25.42 165 ALA A CA 1
ATOM 1365 C C . ALA A 1 168 ? 11.087 69.855 -9.063 1.00 25.74 165 ALA A C 1
ATOM 1366 O O . ALA A 1 168 ? 11.006 69.450 -7.904 1.00 27.28 165 ALA A O 1
ATOM 1368 N N . THR A 1 169 ? 11.796 70.923 -9.415 1.00 27.60 166 THR A N 1
ATOM 1369 C CA . THR A 1 169 ? 12.472 71.745 -8.431 1.00 28.41 166 THR A CA 1
ATOM 1370 C C . THR A 1 169 ? 11.481 72.644 -7.727 1.00 28.95 166 THR A C 1
ATOM 1371 O O . THR A 1 169 ? 10.357 72.842 -8.191 1.00 30.53 166 THR A O 1
ATOM 1375 N N . ASN A 1 170 ? 11.910 73.240 -6.624 1.00 26.42 167 ASN A N 1
ATOM 1376 C CA . ASN A 1 170 ? 11.018 74.141 -5.914 1.00 27.60 167 ASN A CA 1
ATOM 1377 C C . ASN A 1 170 ? 11.035 75.535 -6.536 1.00 31.80 167 ASN A C 1
ATOM 1378 O O . ASN A 1 170 ? 10.474 76.471 -5.968 1.00 29.68 167 ASN A O 1
ATOM 1383 N N . LYS A 1 171 ? 11.653 75.661 -7.715 1.00 28.35 168 LYS A N 1
ATOM 1384 C CA . LYS A 1 171 ? 11.689 76.941 -8.433 1.00 28.87 168 LYS A CA 1
ATOM 1385 C C . LYS A 1 171 ? 10.802 76.940 -9.681 1.00 33.22 168 LYS A C 1
ATOM 1386 O O . LYS A 1 171 ? 10.727 77.947 -10.393 1.00 31.98 168 LYS A O 1
ATOM 1392 N N . GLY A 1 172 ? 10.155 75.814 -9.960 1.00 36.27 169 GLY A N 1
ATOM 1393 C CA . GLY A 1 172 ? 9.256 75.730 -11.098 1.00 37.86 169 GLY A CA 1
ATOM 1394 C C . GLY A 1 172 ? 9.849 75.110 -12.353 1.00 34.88 169 GLY A C 1
ATOM 1395 O O . GLY A 1 172 ? 9.184 75.049 -13.389 1.00 36.53 169 GLY A O 1
ATOM 1396 N N . THR A 1 173 ? 11.102 74.677 -12.283 1.00 35.81 170 THR A N 1
ATOM 1397 C CA . THR A 1 173 ? 11.727 74.002 -13.418 1.00 35.22 170 THR A CA 1
ATOM 1398 C C . THR A 1 173 ? 11.625 72.494 -13.230 1.00 34.08 170 THR A C 1
ATOM 1399 O O . THR A 1 173 ? 11.466 72.014 -12.112 1.00 30.22 170 THR A O 1
ATOM 1403 N N . VAL A 1 174 ? 11.717 71.755 -14.331 1.00 32.91 171 VAL A N 1
ATOM 1404 C CA . VAL A 1 174 ? 11.755 70.307 -14.254 1.00 30.29 171 VAL A CA 1
ATOM 1405 C C . VAL A 1 174 ? 13.096 69.804 -14.769 1.00 32.21 171 VAL A C 1
ATOM 1406 O O . VAL A 1 174 ? 13.484 70.114 -15.890 1.00 37.55 171 VAL A O 1
ATOM 1410 N N . ASN A 1 175 ? 13.816 69.054 -13.936 1.00 34.67 172 ASN A N 1
ATOM 1411 C CA . ASN A 1 175 ? 15.019 68.364 -14.401 1.00 32.31 172 ASN A CA 1
ATOM 1412 C C . ASN A 1 175 ? 14.673 66.949 -14.845 1.00 28.16 172 ASN A C 1
ATOM 1413 O O . ASN A 1 175 ? 13.997 66.218 -14.125 1.00 31.44 172 ASN A O 1
ATOM 1418 N N . ILE A 1 176 ? 15.137 66.569 -16.028 1.00 30.68 173 ILE A N 1
ATOM 1419 C CA . ILE A 1 176 ? 14.964 65.205 -16.496 1.00 30.58 173 ILE A CA 1
ATOM 1420 C C . ILE A 1 176 ? 16.252 64.446 -16.213 1.00 30.08 173 ILE A C 1
ATOM 1421 O O . ILE A 1 176 ? 17.291 64.709 -16.822 1.00 34.69 173 ILE A O 1
ATOM 1426 N N . LEU A 1 177 ? 16.173 63.513 -15.273 1.00 31.01 174 LEU A N 1
ATOM 1427 C CA . LEU A 1 177 ? 17.353 62.823 -14.767 1.00 34.42 174 LEU A CA 1
ATOM 1428 C C . LEU A 1 177 ? 17.515 61.428 -15.351 1.00 35.44 174 LEU A C 1
ATOM 1429 O O . LEU A 1 177 ? 16.552 60.666 -15.437 1.00 33.82 174 LEU A O 1
ATOM 1434 N N . ASP A 1 178 ? 18.739 61.100 -15.743 1.00 35.59 175 ASP A N 1
ATOM 1435 C CA . ASP A 1 178 ? 19.053 59.743 -16.157 1.00 32.36 175 ASP A CA 1
ATOM 1436 C C . ASP A 1 178 ? 18.767 58.811 -14.975 1.00 40.21 175 ASP A C 1
ATOM 1437 O O . ASP A 1 178 ? 19.246 59.037 -13.861 1.00 36.02 175 ASP A O 1
ATOM 1442 N N . PRO A 1 179 ? 17.949 57.774 -15.198 1.00 37.84 176 PRO A N 1
ATOM 1443 C CA . PRO A 1 179 ? 17.535 56.927 -14.070 1.00 33.91 176 PRO A CA 1
ATOM 1444 C C . PRO A 1 179 ? 18.644 56.023 -13.543 1.00 32.24 176 PRO A C 1
ATOM 1445 O O . PRO A 1 179 ? 18.525 55.504 -12.437 1.00 34.63 176 PRO A O 1
ATOM 1449 N N . ILE A 1 180 ? 19.700 55.849 -14.325 1.00 36.81 177 ILE A N 1
ATOM 1450 C CA . ILE A 1 180 ? 20.828 55.007 -13.945 1.00 38.75 177 ILE A CA 1
ATOM 1451 C C . ILE A 1 180 ? 21.890 55.815 -13.198 1.00 43.78 177 ILE A C 1
ATOM 1452 O O . ILE A 1 180 ? 22.395 55.376 -12.168 1.00 40.55 177 ILE A O 1
ATOM 1457 N N . THR A 1 181 ? 22.216 57.001 -13.717 1.00 39.71 178 THR A N 1
ATOM 1458 C CA . THR A 1 181 ? 23.312 57.809 -13.170 1.00 39.24 178 THR A CA 1
ATOM 1459 C C . THR A 1 181 ? 22.845 59.024 -12.360 1.00 41.13 178 THR A C 1
ATOM 1460 O O . THR A 1 181 ? 23.637 59.630 -11.636 1.00 42.50 178 THR A O 1
ATOM 1464 N N . PHE A 1 182 ? 21.566 59.367 -12.498 1.00 33.65 179 PHE A N 1
ATOM 1465 C CA . PHE A 1 182 ? 20.958 60.538 -11.851 1.00 37.77 179 PHE A CA 1
ATOM 1466 C C . PHE A 1 182 ? 21.505 61.874 -12.368 1.00 41.47 179 PHE A C 1
ATOM 1467 O O . PHE A 1 182 ? 21.218 62.924 -11.797 1.00 38.71 179 PHE A O 1
ATOM 1475 N N . THR A 1 183 ? 22.257 61.852 -13.461 1.00 44.95 180 THR A N 1
ATOM 1476 C CA . THR A 1 183 ? 22.721 63.107 -14.054 1.00 44.91 180 THR A CA 1
ATOM 1477 C C . THR A 1 183 ? 21.589 63.792 -14.816 1.00 43.39 180 THR A C 1
ATOM 1478 O O . THR A 1 183 ? 20.731 63.135 -15.404 1.00 40.53 180 THR A O 1
ATOM 1482 N N . ILE A 1 184 ? 21.593 65.120 -14.805 1.00 38.88 181 ILE A N 1
ATOM 1483 C CA . ILE A 1 184 ? 20.594 65.893 -15.542 1.00 36.71 181 ILE A CA 1
ATOM 1484 C C . ILE A 1 184 ? 20.804 65.805 -17.051 1.00 40.24 181 ILE A C 1
ATOM 1485 O O . ILE A 1 184 ? 21.845 66.209 -17.562 1.00 43.82 181 ILE A O 1
ATOM 1490 N N . LYS A 1 185 ? 19.807 65.284 -17.759 1.00 38.01 182 LYS A N 1
ATOM 1491 C CA . LYS A 1 185 ? 19.864 65.198 -19.216 1.00 44.22 182 LYS A CA 1
ATOM 1492 C C . LYS A 1 185 ? 19.329 66.473 -19.869 1.00 47.14 182 LYS A C 1
ATOM 1493 O O . LYS A 1 185 ? 19.760 66.858 -20.957 1.00 46.78 182 LYS A O 1
ATOM 1499 N N . LYS A 1 186 ? 18.387 67.124 -19.194 1.00 44.08 183 LYS A N 1
ATOM 1500 C CA . LYS A 1 186 ? 17.675 68.256 -19.771 1.00 42.19 183 LYS A CA 1
ATOM 1501 C C . LYS A 1 186 ? 16.916 69.012 -18.683 1.00 41.83 183 LYS A C 1
ATOM 1502 O O . LYS A 1 186 ? 16.375 68.394 -17.768 1.00 39.20 183 LYS A O 1
ATOM 1508 N N . GLN A 1 187 ? 16.897 70.342 -18.767 1.00 36.12 184 GLN A N 1
ATOM 1509 C CA A GLN A 1 187 ? 16.099 71.156 -17.856 0.50 41.73 184 GLN A CA 1
ATOM 1510 C CA B GLN A 1 187 ? 16.077 71.141 -17.856 0.50 41.72 184 GLN A CA 1
ATOM 1511 C C . GLN A 1 187 ? 14.976 71.851 -18.628 1.00 45.64 184 GLN A C 1
ATOM 1512 O O . GLN A 1 187 ? 15.205 72.400 -19.714 1.00 46.85 184 GLN A O 1
ATOM 1523 N N . TRP A 1 188 ? 13.771 71.813 -18.070 1.00 39.25 185 TRP A N 1
ATOM 1524 C CA . TRP A 1 188 ? 12.587 72.365 -18.711 1.00 40.54 185 TRP A CA 1
ATOM 1525 C C . TRP A 1 188 ? 11.974 73.444 -17.824 1.00 40.86 185 TRP A C 1
ATOM 1526 O O . TRP A 1 188 ? 11.688 73.198 -16.653 1.00 36.53 185 TRP A O 1
ATOM 1537 N N . GLN A 1 189 ? 11.781 74.640 -18.371 1.00 37.49 186 GLN A N 1
ATOM 1538 C CA . GLN A 1 189 ? 11.165 75.715 -17.595 1.00 41.16 186 GLN A CA 1
ATOM 1539 C C . GLN A 1 189 ? 9.648 75.577 -17.652 1.00 42.26 186 GLN A C 1
ATOM 1540 O O . GLN A 1 189 ? 9.017 75.988 -18.621 1.00 47.62 186 GLN A O 1
ATOM 1546 N N . ALA A 1 190 ? 9.060 74.987 -16.620 1.00 36.47 187 ALA A N 1
ATOM 1547 C CA . ALA A 1 190 ? 7.630 74.707 -16.649 1.00 33.74 187 ALA A CA 1
ATOM 1548 C C . ALA A 1 190 ? 6.821 75.905 -16.167 1.00 34.70 187 ALA A C 1
ATOM 1549 O O . ALA A 1 190 ? 5.955 76.406 -16.883 1.00 33.53 187 ALA A O 1
ATOM 1551 N N . HIS A 1 191 ? 7.097 76.368 -14.954 1.00 34.31 188 HIS A N 1
ATOM 1552 C CA . HIS A 1 191 ? 6.376 77.513 -14.411 1.00 37.35 188 HIS A CA 1
ATOM 1553 C C . HIS A 1 191 ? 7.343 78.505 -13.777 1.00 37.11 188 HIS A C 1
ATOM 1554 O O . HIS A 1 191 ? 8.512 78.195 -13.571 1.00 38.69 188 HIS A O 1
ATOM 1561 N N . GLY A 1 192 ? 6.855 79.708 -13.491 1.00 36.84 189 GLY A N 1
ATOM 1562 C CA . GLY A 1 192 ? 7.712 80.784 -13.043 1.00 39.43 189 GLY A CA 1
ATOM 1563 C C . GLY A 1 192 ? 8.381 80.622 -11.685 1.00 38.15 189 GLY A C 1
ATOM 1564 O O . GLY A 1 192 ? 9.541 80.990 -11.537 1.00 37.07 189 GLY A O 1
ATOM 1565 N N . ALA A 1 193 ? 7.666 80.089 -10.693 1.00 30.83 190 ALA A N 1
ATOM 1566 C CA . ALA A 1 193 ? 8.216 79.999 -9.334 1.00 29.57 190 ALA A CA 1
ATOM 1567 C C . ALA A 1 193 ? 7.943 78.673 -8.636 1.00 32.45 190 ALA A C 1
ATOM 1568 O O . ALA A 1 193 ? 8.699 78.273 -7.738 1.00 31.67 190 ALA A O 1
ATOM 1570 N N . PHE A 1 194 ? 6.847 78.010 -8.990 1.00 33.03 191 PHE A N 1
ATOM 1571 C CA . PHE A 1 194 ? 6.523 76.741 -8.338 1.00 30.98 191 PHE A CA 1
ATOM 1572 C C . PHE A 1 194 ? 5.722 75.802 -9.216 1.00 30.15 191 PHE A C 1
ATOM 1573 O O . PHE A 1 194 ? 5.023 76.204 -10.143 1.00 32.61 191 PHE A O 1
ATOM 1581 N N . ILE A 1 195 ? 5.822 74.538 -8.853 1.00 27.17 192 ILE A N 1
ATOM 1582 C CA . ILE A 1 195 ? 5.076 73.457 -9.461 1.00 25.73 192 ILE A CA 1
ATOM 1583 C C . ILE A 1 195 ? 4.198 72.884 -8.358 1.00 27.88 192 ILE A C 1
ATOM 1584 O O . ILE A 1 195 ? 4.706 72.466 -7.329 1.00 27.82 192 ILE A O 1
ATOM 1589 N N . ASN A 1 196 ? 2.884 72.928 -8.551 1.00 28.26 193 ASN A N 1
ATOM 1590 C CA . ASN A 1 196 ? 1.942 72.401 -7.574 1.00 26.74 193 ASN A CA 1
ATOM 1591 C C . ASN A 1 196 ? 1.679 70.896 -7.772 1.00 24.60 193 ASN A C 1
ATOM 1592 O O . ASN A 1 196 ? 1.195 70.207 -6.867 1.00 26.02 193 ASN A O 1
ATOM 1597 N N . ASP A 1 197 ? 1.992 70.400 -8.965 1.00 26.16 194 ASP A N 1
ATOM 1598 C CA . ASP A 1 197 ? 1.742 69.001 -9.298 1.00 27.11 194 ASP A CA 1
ATOM 1599 C C . ASP A 1 197 ? 2.544 68.588 -10.525 1.00 23.57 194 ASP A C 1
ATOM 1600 O O . ASP A 1 197 ? 2.773 69.386 -11.440 1.00 27.39 194 ASP A O 1
ATOM 1605 N N . LEU A 1 198 ? 2.949 67.323 -10.548 1.00 24.76 195 LEU A N 1
ATOM 1606 C CA . LEU A 1 198 ? 3.649 66.746 -11.685 1.00 26.10 195 LEU A CA 1
ATOM 1607 C C . LEU A 1 198 ? 3.183 65.306 -11.871 1.00 26.86 195 LEU A C 1
ATOM 1608 O O . LEU A 1 198 ? 3.068 64.561 -10.901 1.00 25.99 195 LEU A O 1
ATOM 1613 N N . ASP A 1 199 ? 2.911 64.924 -13.113 1.00 27.75 196 ASP A N 1
ATOM 1614 C CA . ASP A 1 199 ? 2.729 63.512 -13.441 1.00 29.88 196 ASP A CA 1
ATOM 1615 C C . ASP A 1 199 ? 3.468 63.230 -14.731 1.00 30.54 196 ASP A C 1
ATOM 1616 O O . ASP A 1 199 ? 3.809 64.152 -15.477 1.00 30.62 196 ASP A O 1
ATOM 1621 N N . THR A 1 200 ? 3.722 61.954 -15.003 1.00 28.97 197 THR A N 1
ATOM 1622 C CA . THR A 1 200 ? 4.430 61.596 -16.211 1.00 25.88 197 THR A CA 1
ATOM 1623 C C . THR A 1 200 ? 4.087 60.170 -16.623 1.00 27.99 197 THR A C 1
ATOM 1624 O O . THR A 1 200 ? 3.849 59.318 -15.773 1.00 33.35 197 THR A O 1
ATOM 1628 N N . SER A 1 201 ? 4.019 59.962 -17.935 1.00 34.36 198 SER A N 1
ATOM 1629 C CA . SER A 1 201 ? 3.932 58.647 -18.557 1.00 35.11 198 SER A CA 1
ATOM 1630 C C . SER A 1 201 ? 5.244 58.439 -19.290 1.00 35.41 198 SER A C 1
ATOM 1631 O O . SER A 1 201 ? 6.107 59.316 -19.253 1.00 36.69 198 SER A O 1
ATOM 1634 N N . ASN A 1 202 ? 5.409 57.313 -19.978 1.00 36.85 199 ASN A N 1
ATOM 1635 C CA . ASN A 1 202 ? 6.657 57.096 -20.696 1.00 33.28 199 ASN A CA 1
ATOM 1636 C C . ASN A 1 202 ? 6.828 58.123 -21.821 1.00 32.74 199 ASN A C 1
ATOM 1637 O O . ASN A 1 202 ? 7.946 58.361 -22.271 1.00 45.15 199 ASN A O 1
ATOM 1642 N N . ASP A 1 203 ? 5.733 58.746 -22.263 1.00 34.79 200 ASP A N 1
ATOM 1643 C CA . ASP A 1 203 ? 5.809 59.682 -23.389 1.00 35.48 200 ASP A CA 1
ATOM 1644 C C . ASP A 1 203 ? 5.652 61.168 -23.036 1.00 37.51 200 ASP A C 1
ATOM 1645 O O . ASP A 1 203 ? 5.980 62.032 -23.859 1.00 38.86 200 ASP A O 1
ATOM 1650 N N . PHE A 1 204 ? 5.140 61.478 -21.846 1.00 35.33 201 PHE A N 1
ATOM 1651 C CA . PHE A 1 204 ? 4.858 62.871 -21.495 1.00 32.41 201 PHE A CA 1
ATOM 1652 C C . PHE A 1 204 ? 5.213 63.257 -20.068 1.00 33.34 201 PHE A C 1
ATOM 1653 O O . PHE A 1 204 ? 5.197 62.424 -19.162 1.00 34.52 201 PHE A O 1
ATOM 1661 N N . ILE A 1 205 ? 5.521 64.539 -19.882 1.00 30.12 202 ILE A N 1
ATOM 1662 C CA . ILE A 1 205 ? 5.417 65.171 -18.570 1.00 30.65 202 ILE A CA 1
ATOM 1663 C C . ILE A 1 205 ? 4.303 66.209 -18.603 1.00 34.38 202 ILE A C 1
ATOM 1664 O O . ILE A 1 205 ? 4.142 66.919 -19.603 1.00 33.60 202 ILE A O 1
ATOM 1669 N N . VAL A 1 206 ? 3.534 66.290 -17.520 1.00 28.83 203 VAL A N 1
ATOM 1670 C CA . VAL A 1 206 ? 2.541 67.346 -17.373 1.00 28.92 203 VAL A CA 1
ATOM 1671 C C . VAL A 1 206 ? 2.680 67.990 -15.991 1.00 32.85 203 VAL A C 1
ATOM 1672 O O . VAL A 1 206 ? 2.918 67.308 -14.991 1.00 28.74 203 VAL A O 1
ATOM 1676 N N . THR A 1 207 ? 2.570 69.316 -15.932 1.00 31.15 204 THR A N 1
ATOM 1677 C CA . THR A 1 207 ? 2.700 70.003 -14.652 1.00 31.16 204 THR A CA 1
ATOM 1678 C C . THR A 1 207 ? 1.663 71.091 -14.473 1.00 30.05 204 THR A C 1
ATOM 1679 O O . THR A 1 207 ? 1.151 71.651 -15.453 1.00 31.58 204 THR A O 1
ATOM 1683 N N . CYS A 1 208 ? 1.372 71.374 -13.206 1.00 28.33 205 CYS A N 1
ATOM 1684 C CA .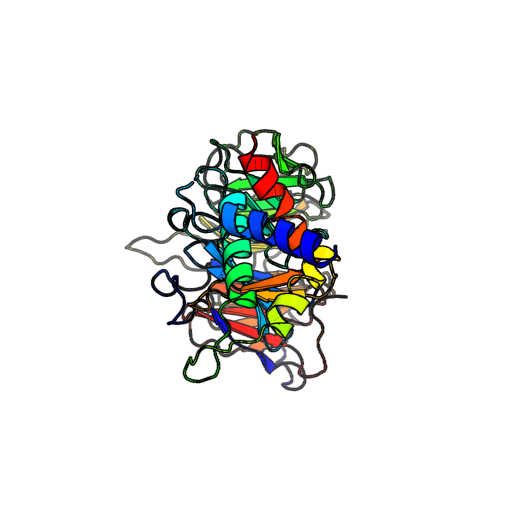 CYS A 1 208 ? 0.596 72.539 -12.803 1.00 31.32 205 CYS A CA 1
ATOM 1685 C C . CYS A 1 208 ? 1.473 73.412 -11.910 1.00 31.28 205 CYS A C 1
ATOM 1686 O O . CYS A 1 208 ? 2.295 72.900 -11.166 1.00 31.06 205 CYS A O 1
ATOM 1689 N N . GLY A 1 209 ? 1.311 74.727 -11.973 1.00 30.48 206 GLY A N 1
ATOM 1690 C CA . GLY A 1 209 ? 2.123 75.574 -11.125 1.00 29.62 206 GLY A CA 1
ATOM 1691 C C . GLY A 1 209 ? 1.779 77.036 -11.317 1.00 30.50 206 GLY A C 1
ATOM 1692 O O . GLY A 1 209 ? 0.703 77.356 -11.834 1.00 32.38 206 GLY A O 1
ATOM 1693 N N . GLY A 1 210 ? 2.690 77.915 -10.908 1.00 31.68 207 GLY A N 1
ATOM 1694 C CA . GLY A 1 210 ? 2.469 79.352 -11.034 1.00 31.71 207 GLY A CA 1
ATOM 1695 C C . GLY A 1 210 ? 3.735 80.189 -11.034 1.00 33.08 207 GLY A C 1
ATOM 1696 O O . GLY A 1 210 ? 4.841 79.680 -10.822 1.00 33.52 207 GLY A O 1
ATOM 1697 N N . SER A 1 211 ? 3.557 81.490 -11.252 1.00 33.81 208 SER A N 1
ATOM 1698 C CA . SER A 1 211 ? 4.663 82.410 -11.484 1.00 35.90 208 SER A CA 1
ATOM 1699 C C . SER A 1 211 ? 5.298 82.988 -10.221 1.00 36.33 208 SER A C 1
ATOM 1700 O O . SER A 1 211 ? 6.435 83.454 -10.272 1.00 37.79 208 SER A O 1
ATOM 1703 N N . HIS A 1 212 ? 4.572 82.977 -9.100 1.00 33.52 209 HIS A N 1
ATOM 1704 C CA . HIS A 1 212 ? 5.109 83.523 -7.846 1.00 32.55 209 HIS A CA 1
ATOM 1705 C C . HIS A 1 212 ? 4.604 82.779 -6.632 1.00 31.11 209 HIS A C 1
ATOM 1706 O O . HIS A 1 212 ? 3.411 82.498 -6.524 1.00 34.67 209 HIS A O 1
ATOM 1713 N N . ARG A 1 213 ? 5.511 82.503 -5.704 1.00 35.31 210 ARG A N 1
ATOM 1714 C CA . ARG A 1 213 ? 5.105 81.958 -4.422 1.00 27.83 210 ARG A CA 1
ATOM 1715 C C . ARG A 1 213 ? 4.491 83.080 -3.573 1.00 26.63 210 ARG A C 1
ATOM 1716 O O . ARG A 1 213 ? 4.629 84.279 -3.872 1.00 29.16 210 ARG A O 1
ATOM 1724 N N . GLN A 1 214 ? 3.790 82.663 -2.531 1.00 28.71 211 GLN A N 1
ATOM 1725 C CA . GLN A 1 214 ? 2.987 83.562 -1.710 1.00 32.37 211 GLN A CA 1
ATOM 1726 C C . GLN A 1 214 ? 3.834 84.573 -0.947 1.00 28.24 211 GLN A C 1
ATOM 1727 O O . GLN A 1 214 ? 4.884 84.229 -0.391 1.00 26.58 211 GLN A O 1
ATOM 1733 N N . THR A 1 215 ? 3.373 85.827 -0.940 1.00 26.53 212 THR A N 1
ATOM 1734 C CA . THR A 1 215 ? 3.901 86.869 -0.074 1.00 27.70 212 THR A CA 1
ATOM 1735 C C . THR A 1 215 ? 2.739 87.605 0.567 1.00 34.48 212 THR A C 1
ATOM 1736 O O . THR A 1 215 ? 1.585 87.343 0.219 1.00 30.92 212 THR A O 1
ATOM 1740 N N . HIS A 1 216 ? 3.012 88.538 1.480 1.00 32.28 213 HIS A N 1
ATOM 1741 C CA . HIS A 1 216 ? 1.894 89.297 2.018 1.00 30.37 213 HIS A CA 1
ATOM 1742 C C . HIS A 1 216 ? 1.306 90.266 0.995 1.00 31.78 213 HIS A C 1
ATOM 1743 O O . HIS A 1 216 ? 0.218 90.786 1.216 1.00 34.18 213 HIS A O 1
ATOM 1750 N N . ASN A 1 217 ? 1.991 90.483 -0.131 1.00 32.33 214 ASN A N 1
ATOM 1751 C CA . ASN A 1 217 ? 1.447 91.347 -1.183 1.00 33.77 214 ASN A CA 1
ATOM 1752 C C . ASN A 1 217 ? 0.564 90.568 -2.163 1.00 32.88 214 ASN A C 1
ATOM 1753 O O . ASN A 1 217 ? -0.300 91.151 -2.831 1.00 34.17 214 ASN A O 1
ATOM 1758 N N . THR A 1 218 ? 0.813 89.263 -2.267 1.00 31.30 215 THR A N 1
ATOM 1759 C CA . THR A 1 218 ? 0.319 88.477 -3.399 1.00 30.65 215 THR A CA 1
ATOM 1760 C C . THR A 1 218 ? 0.124 87.007 -3.052 1.00 31.97 215 THR A C 1
ATOM 1761 O O . THR A 1 218 ? 1.078 86.332 -2.685 1.00 30.83 215 THR A O 1
ATOM 1765 N N . PRO A 1 219 ? -1.115 86.509 -3.153 1.00 36.54 216 PRO A N 1
ATOM 1766 C CA . PRO A 1 219 ? -1.312 85.068 -2.977 1.00 38.74 216 PRO A CA 1
ATOM 1767 C C . PRO A 1 219 ? -0.693 84.312 -4.149 1.00 31.31 216 PRO A C 1
ATOM 1768 O O . PRO A 1 219 ? -0.592 84.886 -5.239 1.00 30.68 216 PRO A O 1
ATOM 1772 N N . ALA A 1 220 ? -0.247 83.080 -3.928 1.00 28.28 217 ALA A N 1
ATOM 1773 C CA . ALA A 1 220 ? 0.251 82.267 -5.037 1.00 35.34 217 ALA A CA 1
ATOM 1774 C C . ALA A 1 220 ? -0.915 81.978 -5.968 1.00 42.22 217 ALA A C 1
ATOM 1775 O O . ALA A 1 220 ? -1.934 81.425 -5.548 1.00 51.68 217 ALA A O 1
ATOM 1777 N N . ILE A 1 221 ? -0.773 82.365 -7.226 1.00 34.51 218 ILE A N 1
ATOM 1778 C CA . ILE A 1 221 ? -1.824 82.156 -8.206 1.00 33.78 218 ILE A CA 1
ATOM 1779 C C . ILE A 1 221 ? -1.432 81.064 -9.201 1.00 31.01 218 ILE A C 1
ATOM 1780 O O . ILE A 1 221 ? -0.313 81.052 -9.719 1.00 36.29 218 ILE A O 1
ATOM 1785 N N . LEU A 1 222 ? -2.350 80.135 -9.451 1.00 34.99 219 LEU A N 1
ATOM 1786 C CA . LEU A 1 222 ? -2.115 79.059 -10.420 1.00 33.88 219 LEU A CA 1
ATOM 1787 C C . LEU A 1 222 ? -2.277 79.511 -11.881 1.00 34.92 219 LEU A C 1
ATOM 1788 O O . LEU A 1 222 ? -3.047 80.431 -12.180 1.00 34.98 219 LEU A O 1
ATOM 1793 N N . ASP A 1 223 ? -1.560 78.847 -12.788 1.00 33.61 220 ASP A N 1
ATOM 1794 C CA . ASP A 1 223 ? -1.608 79.182 -14.216 1.00 36.40 220 ASP A CA 1
ATOM 1795 C C . ASP A 1 223 ? -2.851 78.625 -14.917 1.00 37.86 220 ASP A C 1
ATOM 1796 O O . ASP A 1 223 ? -3.364 77.573 -14.535 1.00 37.38 220 ASP A O 1
ATOM 1801 N N . PRO A 1 224 ? -3.333 79.326 -15.961 1.00 37.68 221 PRO A N 1
ATOM 1802 C CA . PRO A 1 224 ? -4.525 78.925 -16.716 1.00 36.75 221 PRO A CA 1
ATOM 1803 C C . PRO A 1 224 ? -4.208 77.858 -17.759 1.00 40.19 221 PRO A C 1
ATOM 1804 O O . PRO A 1 224 ? -4.766 77.859 -18.869 1.00 40.37 221 PRO A O 1
ATOM 1808 N N . TYR A 1 225 ? -3.295 76.960 -17.413 1.00 42.41 222 TYR A N 1
ATOM 1809 C CA . TYR A 1 225 ? -2.893 75.904 -18.329 1.00 42.95 222 TYR A CA 1
ATOM 1810 C C . TYR A 1 225 ? -2.117 74.828 -17.606 1.00 38.43 222 TYR A C 1
ATOM 1811 O O . TYR A 1 225 ? -1.606 75.037 -16.505 1.00 37.55 222 TYR A O 1
ATOM 1820 N N . VAL A 1 226 ? -2.039 73.674 -18.255 1.00 35.03 223 VAL A N 1
ATOM 1821 C CA . VAL A 1 226 ? -1.126 72.615 -17.867 1.00 35.02 223 VAL A CA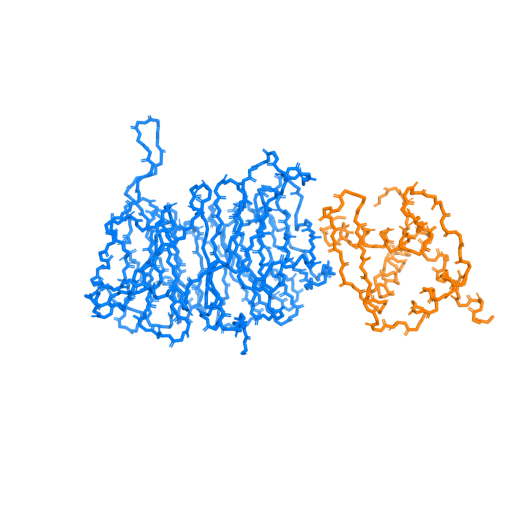 1
ATOM 1822 C C . VAL A 1 226 ? 0.068 72.654 -18.821 1.00 37.00 223 VAL A C 1
ATOM 1823 O O . VAL A 1 226 ? -0.115 72.739 -20.040 1.00 37.85 223 VAL A O 1
ATOM 1827 N N . LYS A 1 227 ? 1.282 72.627 -18.279 1.00 33.09 224 LYS A N 1
ATOM 1828 C CA . LYS A 1 227 ? 2.474 72.576 -19.123 1.00 34.48 224 LYS A CA 1
ATOM 1829 C C . LYS A 1 227 ? 2.752 71.140 -19.562 1.00 35.65 224 LYS A C 1
ATOM 1830 O O . LYS A 1 227 ? 2.590 70.212 -18.783 1.00 35.81 224 LYS A O 1
ATOM 1836 N N . VAL A 1 228 ? 3.154 70.969 -20.820 1.00 33.91 225 VAL A N 1
ATOM 1837 C CA . VAL A 1 228 ? 3.331 69.635 -21.396 1.00 32.51 225 VAL A CA 1
ATOM 1838 C C . VAL A 1 228 ? 4.701 69.473 -22.044 1.00 34.22 225 VAL A C 1
ATOM 1839 O O . VAL A 1 228 ? 5.152 70.339 -22.798 1.00 39.41 225 VAL A O 1
ATOM 1843 N N . PHE A 1 229 ? 5.344 68.343 -21.770 1.00 37.68 226 PHE A N 1
ATOM 1844 C CA . PHE A 1 229 ? 6.660 68.045 -22.322 1.00 37.49 226 PHE A CA 1
ATOM 1845 C C . PHE A 1 229 ? 6.670 66.661 -22.973 1.00 41.81 226 PHE A C 1
ATOM 1846 O O . PHE A 1 229 ? 6.149 65.705 -22.403 1.00 39.15 226 PHE A O 1
ATOM 1854 N N . ASP A 1 230 ? 7.260 66.580 -24.163 1.00 42.33 227 ASP A N 1
ATOM 1855 C CA . ASP A 1 230 ? 7.365 65.345 -24.938 1.00 41.00 227 ASP A CA 1
ATOM 1856 C C . ASP A 1 230 ? 8.589 64.558 -24.496 1.00 40.03 227 ASP A C 1
ATOM 1857 O O . ASP A 1 230 ? 9.709 64.946 -24.802 1.00 43.15 227 ASP A O 1
ATOM 1862 N N . LEU A 1 231 ? 8.376 63.451 -23.788 1.00 38.05 228 LEU A N 1
ATOM 1863 C CA . LEU A 1 231 ? 9.483 62.676 -23.229 1.00 43.40 228 LEU A CA 1
ATOM 1864 C C . LEU A 1 231 ? 10.157 61.801 -24.279 1.00 52.73 228 LEU A C 1
ATOM 1865 O O . LEU A 1 231 ? 11.338 61.470 -24.161 1.00 49.29 228 LEU A O 1
ATOM 1870 N N . LYS A 1 232 ? 9.398 61.429 -25.304 1.00 56.38 229 LYS A N 1
ATOM 1871 C CA . LYS A 1 232 ? 9.903 60.571 -26.360 1.00 62.12 229 LYS A CA 1
ATOM 1872 C C . LYS A 1 232 ? 10.949 61.315 -27.184 1.00 62.83 229 LYS A C 1
ATOM 1873 O O . LYS A 1 232 ? 12.047 60.813 -27.418 1.00 66.21 229 LYS A O 1
ATOM 1879 N N . ASN A 1 233 ? 10.608 62.528 -27.599 1.00 57.79 230 ASN A N 1
ATOM 1880 C CA . ASN A 1 233 ? 11.496 63.322 -28.435 1.00 56.02 230 ASN A CA 1
ATOM 1881 C C . ASN A 1 233 ? 12.182 64.467 -27.688 1.00 55.82 230 ASN A C 1
ATOM 1882 O O . ASN A 1 233 ? 12.832 65.310 -28.307 1.00 55.11 230 ASN A O 1
ATOM 1887 N N . MET A 1 234 ? 12.020 64.489 -26.363 1.00 56.90 231 MET A N 1
ATOM 1888 C CA . MET A 1 234 ? 12.682 65.454 -25.472 1.00 51.84 231 MET A CA 1
ATOM 1889 C C . MET A 1 234 ? 12.536 66.918 -25.878 1.00 47.94 231 MET A C 1
ATOM 1890 O O . MET A 1 234 ? 13.530 67.631 -25.999 1.00 52.41 231 MET A O 1
ATOM 1895 N N . SER A 1 235 ? 11.300 67.370 -26.068 1.00 44.36 232 SER A N 1
ATOM 1896 C CA . SER A 1 235 ? 11.046 68.774 -26.372 1.00 50.31 232 SER A CA 1
ATOM 1897 C C . SER A 1 235 ? 9.706 69.215 -25.795 1.00 48.43 232 SER A C 1
ATOM 1898 O O . SER A 1 235 ? 8.821 68.394 -25.555 1.00 44.24 232 SER A O 1
ATOM 1901 N N . ALA A 1 236 ? 9.554 70.516 -25.582 1.00 45.83 233 ALA A N 1
ATOM 1902 C CA . ALA A 1 236 ? 8.315 71.033 -25.021 1.00 41.64 233 ALA A CA 1
ATOM 1903 C C . ALA A 1 236 ? 7.192 70.916 -26.042 1.00 48.09 233 ALA A C 1
ATOM 1904 O O . ALA A 1 236 ? 7.429 70.937 -27.248 1.00 46.45 233 ALA A O 1
ATOM 1906 N N . MET A 1 237 ? 5.969 70.781 -25.549 1.00 48.43 234 MET A N 1
ATOM 1907 C CA . MET A 1 237 ? 4.788 70.761 -26.398 1.00 43.45 234 MET A CA 1
ATOM 1908 C C . MET A 1 237 ? 3.932 71.980 -26.091 1.00 48.55 234 MET A C 1
ATOM 1909 O O . MET A 1 237 ? 4.226 72.737 -25.160 1.00 45.58 234 MET A O 1
ATOM 1914 N N . ASN A 1 238 ? 2.883 72.182 -26.881 1.00 50.22 235 ASN A N 1
ATOM 1915 C CA . ASN A 1 238 ? 1.940 73.259 -26.611 1.00 57.21 235 ASN A CA 1
ATOM 1916 C C . ASN A 1 238 ? 1.249 73.000 -25.281 1.00 49.79 235 ASN A C 1
ATOM 1917 O O . ASN A 1 238 ? 0.890 71.862 -24.978 1.00 48.58 235 ASN A O 1
ATOM 1922 N N . PRO A 1 239 ? 1.067 74.050 -24.481 1.00 45.04 236 PRO A N 1
ATOM 1923 C CA . PRO A 1 239 ? 0.359 73.856 -23.210 1.00 48.00 236 PRO A CA 1
ATOM 1924 C C . PRO A 1 239 ? -1.112 73.519 -23.440 1.00 48.35 236 PRO A C 1
ATOM 1925 O O . PRO A 1 239 ? -1.652 73.820 -24.509 1.00 49.12 236 PRO A O 1
ATOM 1929 N N . VAL A 1 240 ? -1.734 72.863 -22.469 1.00 42.20 237 VAL A N 1
ATOM 1930 C CA . VAL A 1 240 ? -3.169 72.621 -22.504 1.00 45.41 237 VAL A CA 1
ATOM 1931 C C . VAL A 1 240 ? -3.914 73.753 -21.801 1.00 40.46 237 VAL A C 1
ATOM 1932 O O . VAL A 1 240 ? -3.786 73.931 -20.581 1.00 38.32 237 VAL A O 1
ATOM 1936 N N . PRO A 1 241 ? -4.697 74.524 -22.567 1.00 47.74 238 PRO A N 1
ATOM 1937 C CA . PRO A 1 241 ? -5.460 75.640 -21.998 1.00 46.62 238 PRO A CA 1
ATOM 1938 C C . PRO A 1 241 ? -6.444 75.157 -20.945 1.00 44.26 238 PRO A C 1
ATOM 1939 O O . PRO A 1 241 ? -7.158 74.183 -21.173 1.00 43.06 238 PRO A O 1
ATOM 1943 N N . PHE A 1 242 ? -6.470 75.824 -19.798 1.00 41.06 239 PHE A N 1
ATOM 1944 C CA . PHE A 1 242 ? -7.355 75.427 -18.720 1.00 41.16 239 PHE A CA 1
ATOM 1945 C C . PHE A 1 242 ? -7.767 76.664 -17.920 1.00 42.10 239 PHE A C 1
ATOM 1946 O O . PHE A 1 242 ? -7.206 76.950 -16.856 1.00 38.92 239 PHE A O 1
ATOM 1954 N N . ALA A 1 243 ? -8.746 77.391 -18.456 1.00 43.78 240 ALA A N 1
ATOM 1955 C CA . ALA A 1 243 ? -9.224 78.650 -17.877 1.00 48.87 240 ALA A CA 1
ATOM 1956 C C . ALA A 1 243 ? -9.634 78.580 -16.400 1.00 43.83 240 ALA A C 1
ATOM 1957 O O . ALA A 1 243 ? -9.448 79.557 -15.673 1.00 45.36 240 ALA A O 1
ATOM 1959 N N . PRO A 1 244 ? -10.199 77.444 -15.936 1.00 44.16 241 PRO A N 1
ATOM 1960 C CA . PRO A 1 244 ? -10.490 77.416 -14.490 1.00 43.57 241 PRO A CA 1
ATOM 1961 C C . PRO A 1 244 ? -9.264 77.426 -13.571 1.00 40.29 241 PRO A C 1
ATOM 1962 O O . PRO A 1 244 ? -9.468 77.383 -12.359 1.00 38.46 241 PRO A O 1
ATOM 1966 N N . LEU A 1 245 ? -8.055 77.509 -14.136 1.00 37.99 242 LEU A N 1
ATOM 1967 C CA . LEU A 1 245 ? -6.771 77.476 -13.410 1.00 32.42 242 LEU A CA 1
ATOM 1968 C C . LEU A 1 245 ? -6.408 76.066 -12.967 1.00 33.59 242 LEU A C 1
ATOM 1969 O O . LEU A 1 245 ? -7.109 75.452 -12.164 1.00 36.16 242 LEU A O 1
ATOM 1974 N N . ALA A 1 246 ? -5.283 75.574 -13.468 1.00 34.02 243 ALA A N 1
ATOM 1975 C CA . ALA A 1 246 ? -4.919 74.164 -13.283 1.00 32.14 243 ALA A CA 1
ATOM 1976 C C . ALA A 1 246 ? -4.133 73.943 -12.010 1.00 32.30 243 ALA A C 1
ATOM 1977 O O . ALA A 1 246 ? -3.017 74.439 -11.873 1.00 32.28 243 ALA A O 1
ATOM 1979 N N . ALA A 1 247 ? -4.719 73.171 -11.097 1.00 29.17 244 ALA A N 1
ATOM 1980 C CA . ALA A 1 247 ? -4.129 72.916 -9.787 1.00 28.79 244 ALA A CA 1
ATOM 1981 C C . ALA A 1 247 ? -3.485 71.530 -9.732 1.00 29.15 244 ALA A C 1
ATOM 1982 O O . ALA A 1 247 ? -2.415 71.361 -9.140 1.00 30.76 244 ALA A O 1
ATOM 1984 N N . HIS A 1 248 ? -4.147 70.545 -10.338 1.00 31.20 245 HIS A N 1
ATOM 1985 C CA . HIS A 1 248 ? -3.641 69.172 -10.339 1.00 26.78 245 HIS A CA 1
ATOM 1986 C C . HIS A 1 248 ? -3.846 68.503 -11.681 1.00 27.59 245 HIS A C 1
ATOM 1987 O O . HIS A 1 248 ? -4.733 68.887 -12.463 1.00 33.81 245 HIS A O 1
ATOM 1994 N N . VAL A 1 249 ? -3.009 67.503 -11.941 1.00 28.67 246 VAL A N 1
ATOM 1995 C CA . VAL A 1 249 ? -3.054 66.776 -13.192 1.00 26.49 246 VAL A CA 1
ATOM 1996 C C . VAL A 1 249 ? -2.551 65.346 -13.001 1.00 27.21 246 VAL A C 1
ATOM 1997 O O . VAL A 1 249 ? -1.614 65.083 -12.237 1.00 26.55 246 VAL A O 1
ATOM 2001 N N . ARG A 1 250 ? -3.219 64.425 -13.681 1.00 27.79 247 ARG A N 1
ATOM 2002 C CA . ARG A 1 250 ? -2.771 63.043 -13.760 1.00 28.36 247 ARG A CA 1
ATOM 2003 C C . ARG A 1 250 ? -2.921 62.566 -15.188 1.00 27.86 247 ARG A C 1
ATOM 2004 O O . ARG A 1 250 ? -3.916 62.876 -15.843 1.00 32.54 247 ARG A O 1
ATOM 2012 N N . MET A 1 251 ? -1.939 61.802 -15.660 1.00 30.65 248 MET A N 1
ATOM 2013 C CA . MET A 1 251 ? -2.076 61.102 -16.935 1.00 30.64 248 MET A CA 1
ATOM 2014 C C . MET A 1 251 ? -3.076 59.974 -16.758 1.00 36.46 248 MET A C 1
ATOM 2015 O O . MET A 1 251 ? -3.073 59.289 -15.729 1.00 34.07 248 MET A O 1
ATOM 2020 N N . HIS A 1 252 ? -3.941 59.797 -17.749 1.00 33.12 249 HIS A N 1
ATOM 2021 C CA . HIS A 1 252 ? -4.895 58.703 -17.748 1.00 37.99 249 HIS A CA 1
ATOM 2022 C C . HIS A 1 252 ? -4.138 57.411 -18.045 1.00 31.71 249 HIS A C 1
ATOM 2023 O O . HIS A 1 252 ? -3.432 57.331 -19.049 1.00 39.59 249 HIS A O 1
ATOM 2030 N N . PRO A 1 253 ? -4.268 56.406 -17.165 1.00 34.19 250 PRO A N 1
ATOM 2031 C CA . PRO A 1 253 ? -3.488 55.165 -17.285 1.00 33.86 250 PRO A CA 1
ATOM 2032 C C . PRO A 1 253 ? -3.913 54.286 -18.460 1.00 42.89 250 PRO A C 1
ATOM 2033 O O . PRO A 1 253 ? -3.147 53.399 -18.860 1.00 42.04 250 PRO A O 1
ATOM 2037 N N . ARG A 1 254 ? -5.099 54.518 -19.018 1.00 42.73 251 ARG A N 1
ATOM 2038 C CA . ARG A 1 254 ? -5.555 53.690 -20.135 1.00 44.78 251 ARG A CA 1
ATOM 2039 C C . ARG A 1 254 ? -5.617 54.475 -21.436 1.00 45.37 251 ARG A C 1
ATOM 2040 O O . ARG A 1 254 ? -5.199 53.979 -22.478 1.00 50.82 251 ARG A O 1
ATOM 2048 N N . MET A 1 255 ? -6.133 55.698 -21.380 1.00 43.69 252 MET A N 1
ATOM 2049 C CA . MET A 1 255 ? -6.075 56.596 -22.528 1.00 46.35 252 MET A CA 1
ATOM 2050 C C . MET A 1 255 ? -4.728 57.312 -22.506 1.00 50.83 252 MET A C 1
ATOM 2051 O O . MET A 1 255 ? -4.568 58.332 -21.818 1.00 44.16 252 MET A O 1
ATOM 2056 N N . LEU A 1 256 ? -3.767 56.783 -23.260 1.00 46.69 253 LEU A N 1
ATOM 2057 C CA . LEU A 1 256 ? -2.354 57.114 -23.052 1.00 52.60 253 LEU A CA 1
ATOM 2058 C C . LEU A 1 256 ? -1.920 58.541 -23.398 1.00 52.48 253 LEU A C 1
ATOM 2059 O O . LEU A 1 256 ? -0.893 59.005 -22.905 1.00 60.60 253 LEU A O 1
ATOM 2064 N N . THR A 1 257 ? -2.674 59.230 -24.243 1.00 50.36 254 THR A N 1
ATOM 2065 C CA . THR A 1 257 ? -2.327 60.603 -24.601 1.00 49.75 254 THR A CA 1
ATOM 2066 C C . THR A 1 257 ? -3.260 61.610 -23.938 1.00 45.29 254 THR A C 1
ATOM 2067 O O . THR A 1 257 ? -3.364 62.758 -24.367 1.00 48.16 254 THR A O 1
ATOM 2071 N N . THR A 1 258 ? -3.945 61.162 -22.899 1.00 39.31 255 THR A N 1
ATOM 2072 C CA . THR A 1 258 ? -4.972 61.967 -22.254 1.00 41.50 255 THR A CA 1
ATOM 2073 C C . THR A 1 258 ? -4.549 62.366 -20.839 1.00 35.73 255 THR A C 1
ATOM 2074 O O . THR A 1 258 ? -3.956 61.567 -20.111 1.00 36.54 255 THR A O 1
ATOM 2078 N N . ALA A 1 259 ? -4.833 63.618 -20.477 1.00 35.15 256 ALA A N 1
ATOM 2079 C CA . ALA A 1 259 ? -4.585 64.123 -19.136 1.00 36.32 256 ALA A CA 1
ATOM 2080 C C . ALA A 1 259 ? -5.900 64.427 -18.425 1.00 34.18 256 ALA A C 1
ATOM 2081 O O . ALA A 1 259 ? -6.900 64.783 -19.057 1.00 38.04 256 ALA A O 1
ATOM 2083 N N . ILE A 1 260 ? -5.882 64.280 -17.107 1.00 31.92 257 ILE A N 1
ATOM 2084 C CA . ILE A 1 260 ? -7.023 64.595 -16.269 1.00 31.22 257 ILE A CA 1
ATOM 2085 C C . ILE A 1 260 ? -6.665 65.820 -15.442 1.00 30.11 257 ILE A C 1
ATOM 2086 O O . ILE A 1 260 ? -5.779 65.751 -14.611 1.00 31.81 257 ILE A O 1
ATOM 2091 N N . VAL A 1 261 ? -7.350 66.933 -15.692 1.00 31.80 258 VAL A N 1
ATOM 2092 C CA . VAL A 1 261 ? -6.969 68.224 -15.121 1.00 30.11 258 VAL A CA 1
ATOM 2093 C C . VAL A 1 261 ? -8.023 68.760 -14.164 1.00 27.19 258 VAL A C 1
ATOM 2094 O O . VAL A 1 261 ? -9.216 68.757 -14.481 1.00 34.91 258 VAL A O 1
ATOM 2098 N N . VAL A 1 262 ? -7.579 69.246 -13.007 1.00 28.09 259 VAL A N 1
ATOM 2099 C CA . VAL A 1 262 ? -8.486 69.592 -11.929 1.00 27.85 259 VAL A CA 1
ATOM 2100 C C . VAL A 1 262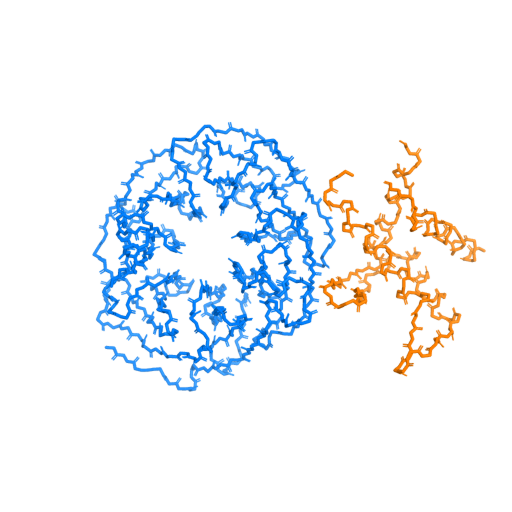 ? -8.199 70.997 -11.403 1.00 31.16 259 VAL A C 1
ATOM 2101 O O . VAL A 1 262 ? -7.042 71.352 -11.184 1.00 34.79 259 VAL A O 1
ATOM 2105 N N . ASN A 1 263 ? -9.248 71.784 -11.193 1.00 32.24 260 ASN A N 1
ATOM 2106 C CA . ASN A 1 263 ? -9.081 73.093 -10.564 1.00 32.17 260 ASN A CA 1
ATOM 2107 C C . ASN A 1 263 ? -9.509 73.036 -9.100 1.00 37.17 260 ASN A C 1
ATOM 2108 O O . ASN A 1 263 ? -10.052 72.029 -8.639 1.00 33.26 260 ASN A O 1
ATOM 2113 N N . GLN A 1 264 ? -9.269 74.114 -8.362 1.00 30.75 261 GLN A N 1
ATOM 2114 C CA . GLN A 1 264 ? -9.479 74.081 -6.920 1.00 32.26 261 GLN A CA 1
ATOM 2115 C C . GLN A 1 264 ? -10.955 74.010 -6.520 1.00 31.74 261 GLN A C 1
ATOM 2116 O O . GLN A 1 264 ? -11.273 73.680 -5.377 1.00 36.45 261 GLN A O 1
ATOM 2122 N N . ALA A 1 265 ? -11.850 74.304 -7.458 1.00 30.98 262 ALA A N 1
ATOM 2123 C CA . ALA A 1 265 ? -13.283 74.182 -7.200 1.00 37.41 262 ALA A CA 1
ATOM 2124 C C . ALA A 1 265 ? -13.810 72.784 -7.536 1.00 38.62 262 ALA A C 1
ATOM 2125 O O . ALA A 1 265 ? -15.011 72.520 -7.453 1.00 37.44 262 ALA A O 1
ATOM 2127 N N . GLY A 1 266 ? -12.912 71.893 -7.931 1.00 35.52 263 GLY A N 1
ATOM 2128 C CA . GLY A 1 266 ? -13.303 70.526 -8.245 1.00 36.48 263 GLY A CA 1
ATOM 2129 C C . GLY A 1 266 ? -13.822 70.325 -9.660 1.00 41.46 263 GLY A C 1
ATOM 2130 O O . GLY A 1 266 ? -14.399 69.279 -9.972 1.00 39.66 263 GLY A O 1
ATOM 2131 N N . GLN A 1 267 ? -13.631 71.325 -10.517 1.00 37.27 264 GLN A N 1
ATOM 2132 C CA . GLN A 1 267 ? -13.941 71.165 -11.932 1.00 41.65 264 GLN A CA 1
ATOM 2133 C C . GLN A 1 267 ? -12.845 70.350 -12.600 1.00 41.46 264 GLN A C 1
ATOM 2134 O O . GLN A 1 267 ? -11.660 70.615 -12.406 1.00 39.26 264 GLN A O 1
ATOM 2140 N N . ILE A 1 268 ? -13.248 69.356 -13.383 1.00 40.35 265 ILE A N 1
ATOM 2141 C CA . ILE A 1 268 ? -12.308 68.431 -14.001 1.00 36.61 265 ILE A CA 1
ATOM 2142 C C . ILE A 1 268 ? -12.477 68.382 -15.521 1.00 41.13 265 ILE A C 1
ATOM 2143 O O . ILE A 1 268 ? -13.600 68.297 -16.024 1.00 41.82 265 ILE A O 1
ATOM 2148 N N . HIS A 1 269 ? -11.363 68.464 -16.244 1.00 37.41 266 HIS A N 1
ATOM 2149 C CA . HIS A 1 269 ? -11.362 68.231 -17.686 1.00 38.19 266 HIS A CA 1
ATOM 2150 C C . HIS A 1 269 ? -10.573 66.972 -17.996 1.00 43.34 266 HIS A C 1
ATOM 2151 O O . HIS A 1 269 ? -9.463 66.796 -17.493 1.00 37.93 266 HIS A O 1
ATOM 2158 N N . VAL A 1 270 ? -11.149 66.102 -18.821 1.00 40.07 267 VAL A N 1
ATOM 2159 C CA . VAL A 1 270 ? -10.426 64.944 -19.327 1.00 38.24 267 VAL A CA 1
ATOM 2160 C C . VAL A 1 270 ? -10.073 65.294 -20.759 1.00 38.04 267 VAL A C 1
ATOM 2161 O O . VAL A 1 270 ? -10.955 65.382 -21.615 1.00 41.28 267 VAL A O 1
ATOM 2165 N N . THR A 1 271 ? -8.792 65.540 -21.010 1.00 40.51 268 THR A N 1
ATOM 2166 C CA . THR A 1 271 ? -8.381 66.184 -22.254 1.00 40.45 268 THR A CA 1
ATOM 2167 C C . THR A 1 271 ? -7.268 65.453 -22.977 1.00 41.27 268 THR A C 1
ATOM 2168 O O . THR A 1 271 ? -6.230 65.143 -22.389 1.00 41.50 268 THR A O 1
ATOM 2172 N N . ASP A 1 272 ? -7.477 65.190 -24.262 1.00 46.49 269 ASP A N 1
ATOM 2173 C CA . ASP A 1 272 ? -6.417 64.606 -25.062 1.00 49.01 269 ASP A CA 1
ATOM 2174 C C . ASP A 1 272 ? -5.330 65.639 -25.298 1.00 48.43 269 ASP A C 1
ATOM 2175 O O . ASP A 1 272 ? -5.599 66.727 -25.800 1.00 52.26 269 ASP A O 1
ATOM 2180 N N . LEU A 1 273 ? -4.101 65.280 -24.940 1.00 42.83 270 LEU A N 1
ATOM 2181 C CA . LEU A 1 273 ? -2.965 66.184 -25.056 1.00 39.57 270 LEU A CA 1
ATOM 2182 C C . LEU A 1 273 ? -2.702 66.606 -26.496 1.00 50.01 270 LEU A C 1
ATOM 2183 O O . LEU A 1 273 ? -2.302 67.740 -26.750 1.00 59.53 270 LEU A O 1
ATOM 2188 N N 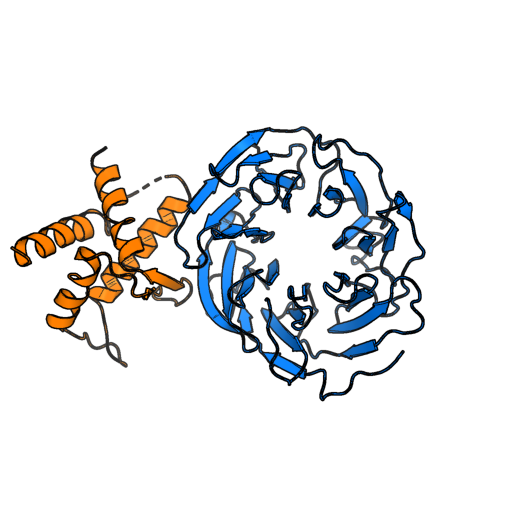. LEU A 1 274 ? -2.925 65.688 -27.430 1.00 52.79 271 LEU A N 1
ATOM 2189 C CA . LEU A 1 274 ? -2.578 65.920 -28.833 1.00 62.66 271 LEU A CA 1
ATOM 2190 C C . LEU A 1 274 ? -3.580 66.838 -29.535 1.00 76.62 271 LEU A C 1
ATOM 2191 O O . LEU A 1 274 ? -3.235 67.505 -30.512 1.00 89.09 271 LEU A O 1
ATOM 2196 N N . ASN A 1 275 ? -4.818 66.862 -29.047 1.00 72.47 272 ASN A N 1
ATOM 2197 C CA . ASN A 1 275 ? -5.790 67.858 -29.497 1.00 74.66 272 ASN A CA 1
ATOM 2198 C C . ASN A 1 275 ? -6.828 68.186 -28.437 1.00 65.59 272 ASN A C 1
ATOM 2199 O O . ASN A 1 275 ? -7.779 67.427 -28.232 1.00 67.05 272 ASN A O 1
ATOM 2204 N N . PRO A 1 276 ? -6.653 69.342 -27.779 1.00 70.33 273 PRO A N 1
ATOM 2205 C CA . PRO A 1 276 ? -7.434 69.793 -26.621 1.00 66.51 273 PRO A CA 1
ATOM 2206 C C . PRO A 1 276 ? -8.875 70.155 -26.953 1.00 67.06 273 PRO A C 1
ATOM 2207 O O . PRO A 1 276 ? -9.663 70.362 -26.030 1.00 63.50 273 PRO A O 1
ATOM 2211 N N . SER A 1 277 ? -9.212 70.234 -28.238 1.00 61.46 274 SER A N 1
ATOM 2212 C CA . SER A 1 277 ? -10.538 70.699 -28.629 1.00 74.87 274 SER A CA 1
ATOM 2213 C C . SER A 1 277 ? -11.616 69.768 -28.083 1.00 78.58 274 SER A C 1
ATOM 2214 O O . SER A 1 277 ? -12.668 70.224 -27.629 1.00 81.99 274 SER A O 1
ATOM 2217 N N . ASN A 1 278 ? -11.342 68.468 -28.103 1.00 73.95 275 ASN A N 1
ATOM 2218 C CA . ASN A 1 278 ? -12.265 67.501 -27.523 1.00 78.34 275 ASN A CA 1
ATOM 2219 C C . ASN A 1 278 ? -11.856 67.075 -26.113 1.00 73.78 275 ASN A C 1
ATOM 2220 O O . ASN A 1 278 ? -10.968 66.238 -25.913 1.00 67.61 275 ASN A O 1
ATOM 2225 N N . SER A 1 279 ? -12.508 67.681 -25.131 1.00 71.13 276 SER A N 1
ATOM 2226 C CA . SER A 1 279 ? -12.304 67.304 -23.750 1.00 65.43 276 SER A CA 1
ATOM 2227 C C . SER A 1 279 ? -13.651 67.164 -23.056 1.00 64.61 276 SER A C 1
ATOM 2228 O O . SER A 1 279 ? -14.573 67.940 -23.314 1.00 61.85 276 SER A O 1
ATOM 2231 N N . GLN A 1 280 ? -13.763 66.150 -22.200 1.00 58.26 277 GLN A N 1
ATOM 2232 C CA . GLN A 1 280 ? -14.965 65.937 -21.407 1.00 51.95 277 GLN A CA 1
ATOM 2233 C C . GLN A 1 280 ? -14.882 66.754 -20.132 1.00 50.63 277 GLN A C 1
ATOM 2234 O O . GLN A 1 280 ? -13.866 66.732 -19.439 1.00 44.11 277 GLN A O 1
ATOM 2240 N N . VAL A 1 281 ? -15.955 67.470 -19.826 1.00 53.47 278 VAL A N 1
ATOM 2241 C CA . VAL A 1 281 ? -16.002 68.294 -18.629 1.00 54.59 278 VAL A CA 1
ATOM 2242 C C . VAL A 1 281 ? -16.946 67.687 -17.597 1.00 55.99 278 VAL A C 1
ATOM 2243 O O . VAL A 1 281 ? -18.047 67.243 -17.928 1.00 58.44 278 VAL A O 1
ATOM 2247 N N . CYS A 1 282 ? -16.509 67.661 -16.344 1.00 48.48 279 CYS A N 1
ATOM 2248 C CA . CYS A 1 282 ? -17.401 67.285 -15.264 1.00 49.29 279 CYS A CA 1
ATOM 2249 C C . CYS A 1 282 ? -17.107 68.105 -14.014 1.00 51.16 279 CYS A C 1
ATOM 2250 O O . CYS A 1 282 ? -16.086 68.793 -13.910 1.00 43.11 279 CYS A O 1
ATOM 2253 N N . TYR A 1 283 ? -18.029 68.041 -13.070 1.00 57.54 280 TYR A N 1
ATOM 2254 C CA . TYR A 1 283 ? -17.898 68.802 -11.849 1.00 58.90 280 TYR A CA 1
ATOM 2255 C C . TYR A 1 283 ? -18.028 67.867 -10.662 1.00 55.69 280 TYR A C 1
ATOM 2256 O O . TYR A 1 283 ? -18.700 66.834 -10.737 1.00 56.55 280 TYR A O 1
ATOM 2265 N N . THR A 1 284 ? -17.345 68.217 -9.583 1.00 43.01 281 THR A N 1
ATOM 2266 C CA . THR A 1 284 ? -17.489 67.515 -8.320 1.00 39.67 281 THR A CA 1
ATOM 2267 C C . THR A 1 284 ? -18.008 68.538 -7.320 1.00 45.30 281 THR A C 1
ATOM 2268 O O . THR A 1 284 ? -18.093 69.723 -7.641 1.00 47.18 281 THR A O 1
ATOM 2272 N N . GLN A 1 285 ? -18.379 68.104 -6.121 1.00 46.55 282 GLN A N 1
ATOM 2273 C CA . GLN A 1 285 ? -18.954 69.050 -5.165 1.00 54.75 282 GLN A CA 1
ATOM 2274 C C . GLN A 1 285 ? -18.151 69.106 -3.890 1.00 46.17 282 GLN A C 1
ATOM 2275 O O . GLN A 1 285 ? -18.664 68.759 -2.828 1.00 54.98 282 GLN A O 1
ATOM 2281 N N . PRO A 1 286 ? -16.882 69.528 -3.980 1.00 42.48 283 PRO A N 1
ATOM 2282 C CA . PRO A 1 286 ? -16.098 69.539 -2.741 1.00 42.95 283 PRO A CA 1
ATOM 2283 C C . PRO A 1 286 ? -16.638 70.579 -1.766 1.00 39.37 283 PRO A C 1
ATOM 2284 O O . PRO A 1 286 ? -17.095 71.638 -2.192 1.00 41.72 283 PRO A O 1
ATOM 2288 N N . GLN A 1 287 ? -16.622 70.267 -0.477 1.00 42.16 284 GLN A N 1
ATOM 2289 C CA . GLN A 1 287 ? -17.053 71.226 0.525 1.00 43.42 284 GLN A CA 1
ATOM 2290 C C . GLN A 1 287 ? -16.072 72.392 0.555 1.00 42.58 284 GLN A C 1
ATOM 2291 O O . GLN A 1 287 ? -16.472 73.550 0.605 1.00 43.62 284 GLN A O 1
ATOM 2297 N N . GLY A 1 288 ? -14.783 72.082 0.505 1.00 38.44 285 GLY A N 1
ATOM 2298 C CA . GLY A 1 288 ? -13.764 73.113 0.545 1.00 42.62 285 GLY A CA 1
ATOM 2299 C C . GLY A 1 288 ? -12.983 73.239 -0.745 1.00 39.07 285 GLY A C 1
ATOM 2300 O O . GLY A 1 288 ? -13.430 72.795 -1.802 1.00 41.88 285 GLY A O 1
ATOM 2301 N N . VAL A 1 289 ? -11.812 73.860 -0.646 1.00 38.78 286 VAL A N 1
ATOM 2302 C CA . VAL A 1 289 ? -10.898 74.007 -1.769 1.00 35.53 286 VAL A CA 1
ATOM 2303 C C . VAL A 1 289 ? -10.165 72.684 -2.000 1.00 35.83 286 VAL A C 1
ATOM 2304 O O . VAL A 1 289 ? -9.656 72.093 -1.053 1.00 31.39 286 VAL A O 1
ATOM 2308 N N . VAL A 1 290 ? -10.118 72.215 -3.243 1.00 34.43 287 VAL A N 1
ATOM 2309 C CA . VAL A 1 290 ? -9.423 70.962 -3.535 1.00 34.00 287 VAL A CA 1
ATOM 2310 C C . VAL A 1 290 ? -7.924 71.161 -3.333 1.00 35.97 287 VAL A C 1
ATOM 2311 O O . VAL A 1 290 ? -7.356 72.146 -3.814 1.00 33.89 287 VAL A O 1
ATOM 2315 N N . LEU A 1 291 ? -7.302 70.246 -2.590 1.00 26.43 288 LEU A N 1
ATOM 2316 C CA . LEU A 1 291 ? -5.869 70.314 -2.284 1.00 25.17 288 LEU A CA 1
ATOM 2317 C C . LEU A 1 291 ? -5.049 69.186 -2.897 1.00 26.32 288 LEU A C 1
ATOM 2318 O O . LEU A 1 291 ? -3.851 69.355 -3.147 1.00 28.17 288 LEU A O 1
ATOM 2323 N N . HIS A 1 292 ? -5.673 68.020 -3.071 1.00 28.39 289 HIS A N 1
ATOM 2324 C CA . HIS A 1 292 ? -4.978 66.859 -3.634 1.00 27.02 289 HIS A CA 1
ATOM 2325 C C . HIS A 1 292 ? -5.885 66.059 -4.542 1.00 25.59 289 HIS A C 1
ATOM 2326 O O . HIS A 1 292 ? -7.108 66.077 -4.398 1.00 29.34 289 HIS A O 1
ATOM 2333 N N . PHE A 1 293 ? -5.256 65.341 -5.465 1.00 26.86 290 PHE A N 1
ATOM 2334 C CA . PHE A 1 293 ? -5.949 64.587 -6.500 1.00 27.50 290 PHE A CA 1
ATOM 2335 C C . PHE A 1 293 ? -5.145 63.345 -6.889 1.00 26.07 290 PHE A C 1
ATOM 2336 O O . PHE A 1 293 ? -3.915 63.390 -6.950 1.00 26.64 290 PHE A O 1
ATOM 2344 N N . ASP A 1 294 ? -5.828 62.233 -7.142 1.00 25.58 291 ASP A N 1
ATOM 2345 C CA . ASP A 1 294 ? -5.174 61.095 -7.783 1.00 25.48 291 ASP A CA 1
ATOM 2346 C C . ASP A 1 294 ? -6.180 60.301 -8.609 1.00 28.54 291 ASP A C 1
ATOM 2347 O O . ASP A 1 294 ? -7.397 60.441 -8.436 1.00 30.03 291 ASP A O 1
ATOM 2352 N N . VAL A 1 295 ? -5.656 59.470 -9.506 1.00 26.32 292 VAL A N 1
ATOM 2353 C CA . VAL A 1 295 ? -6.465 58.556 -10.311 1.00 26.58 292 VAL A CA 1
ATOM 2354 C C . VAL A 1 295 ? -5.973 57.124 -10.075 1.00 30.03 292 VAL A C 1
ATOM 2355 O O . VAL A 1 295 ? -4.782 56.904 -9.872 1.00 28.60 292 VAL A O 1
ATOM 2359 N N . SER A 1 296 ? -6.889 56.164 -10.060 1.00 29.75 293 SER A N 1
ATOM 2360 C CA . SER A 1 296 ? -6.525 54.755 -9.837 1.00 31.18 293 SER A CA 1
ATOM 2361 C C . SER A 1 296 ? -5.822 54.140 -11.048 1.00 32.69 293 SER A C 1
ATOM 2362 O O . SER A 1 296 ? -5.871 54.696 -12.146 1.00 32.59 293 SER A O 1
ATOM 2365 N N . ARG A 1 297 ? -5.202 52.973 -10.858 1.00 32.28 294 ARG A N 1
ATOM 2366 C CA . ARG A 1 297 ? -4.458 52.314 -11.941 1.00 32.20 294 ARG A CA 1
ATOM 2367 C C . ARG A 1 297 ? -5.329 51.979 -13.145 1.00 38.18 294 ARG A C 1
ATOM 2368 O O . ARG A 1 297 ?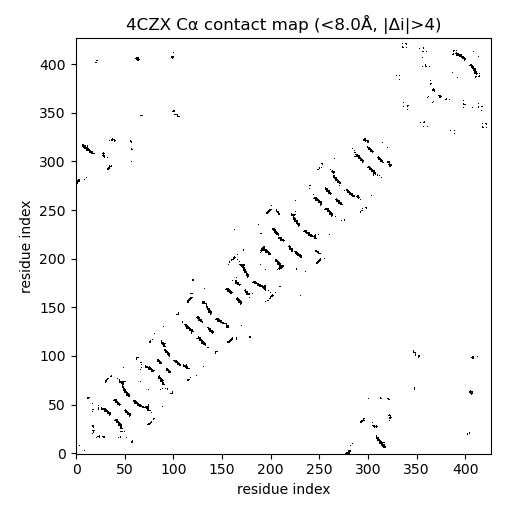 -4.850 51.974 -14.283 1.00 38.47 294 ARG A O 1
ATOM 2376 N N . THR A 1 298 ? -6.604 51.687 -12.901 1.00 39.31 295 THR A N 1
ATOM 2377 C CA . THR A 1 298 ? -7.528 51.365 -13.986 1.00 41.75 295 THR A CA 1
ATOM 2378 C C . THR A 1 298 ? -8.075 52.613 -14.671 1.00 35.58 295 THR A C 1
ATOM 2379 O O . THR A 1 298 ? -8.650 52.531 -15.759 1.00 41.33 295 THR A O 1
ATOM 2383 N N . GLY A 1 299 ? -7.922 53.761 -14.015 1.00 36.44 296 GLY A N 1
ATOM 2384 C CA . GLY A 1 299 ? -8.463 55.012 -14.519 1.00 36.52 296 GLY A CA 1
ATOM 2385 C C . GLY A 1 299 ? -9.895 55.249 -14.074 1.00 44.51 296 GLY A C 1
ATOM 2386 O O . GLY A 1 299 ? -10.451 56.328 -14.294 1.00 44.07 296 GLY A O 1
ATOM 2387 N N . GLU A 1 300 ? -10.485 54.247 -13.422 1.00 40.75 297 GLU A N 1
ATOM 2388 C CA . GLU A 1 300 ? -11.912 54.272 -13.113 1.00 40.82 297 GLU A CA 1
ATOM 2389 C C . GLU A 1 300 ? -12.247 55.064 -11.844 1.00 36.75 297 GLU A C 1
ATOM 2390 O O . GLU A 1 300 ? -13.354 55.589 -11.714 1.00 42.67 297 GLU A O 1
ATOM 2396 N N . GLY A 1 301 ? -11.296 55.151 -10.921 1.00 34.79 298 GLY A N 1
ATOM 2397 C CA . GLY A 1 301 ? -11.491 55.933 -9.709 1.00 34.58 298 GLY A CA 1
ATOM 2398 C C . GLY A 1 301 ? -10.743 57.254 -9.707 1.00 35.84 298 GLY A C 1
ATOM 2399 O O . GLY A 1 301 ? -9.546 57.295 -9.999 1.00 35.55 298 GLY A O 1
ATOM 2400 N N . LYS A 1 302 ? -11.455 58.338 -9.382 1.00 31.54 299 LYS A N 1
ATOM 2401 C CA . LYS A 1 302 ? -10.850 59.655 -9.203 1.00 30.96 299 LYS A CA 1
ATOM 2402 C C . LYS A 1 302 ? -11.032 60.116 -7.763 1.00 33.03 299 LYS A C 1
ATOM 2403 O O . LYS A 1 302 ? -12.155 60.154 -7.261 1.00 39.02 299 LYS A O 1
ATOM 2409 N N . ALA A 1 303 ? -9.938 60.478 -7.107 1.00 29.15 300 ALA A N 1
ATOM 2410 C CA . ALA A 1 303 ? -10.009 60.906 -5.706 1.00 29.01 300 ALA A CA 1
ATOM 2411 C C . ALA A 1 303 ? -9.572 62.349 -5.553 1.00 28.13 300 ALA A C 1
ATOM 2412 O O . ALA A 1 303 ? -8.601 62.767 -6.173 1.00 32.08 300 ALA A O 1
ATOM 2414 N N . LEU A 1 304 ? -10.281 63.088 -4.698 1.00 25.27 301 LEU A N 1
ATOM 2415 C CA . LEU A 1 304 ? -10.009 64.499 -4.458 1.00 24.41 301 LEU A CA 1
ATOM 2416 C C . LEU A 1 304 ? -10.091 64.792 -2.964 1.00 30.66 301 LEU A C 1
ATOM 2417 O O . LEU A 1 304 ? -11.082 64.440 -2.323 1.00 33.45 301 LEU A O 1
ATOM 2422 N N . ALA A 1 305 ? -9.063 65.422 -2.404 1.00 24.90 302 ALA A N 1
ATOM 2423 C CA . ALA A 1 305 ? -9.119 65.816 -1.001 1.00 29.48 302 ALA A CA 1
ATOM 2424 C C . ALA A 1 305 ? -9.231 67.325 -0.913 1.00 31.69 302 ALA A C 1
ATOM 2425 O O . ALA A 1 305 ? -8.581 68.032 -1.688 1.00 32.29 302 ALA A O 1
ATOM 2427 N N . ASP A 1 306 ? -10.058 67.821 0.013 1.00 27.30 303 ASP A N 1
ATOM 2428 C CA . ASP A 1 306 ? -10.263 69.264 0.121 1.00 24.30 303 ASP A CA 1
ATOM 2429 C C . ASP A 1 306 ? -9.761 69.820 1.449 1.00 29.02 303 ASP A C 1
ATOM 2430 O O . ASP A 1 306 ? -9.380 69.066 2.351 1.00 32.60 303 ASP A O 1
ATOM 2435 N N . ASN A 1 307 ? -9.768 71.145 1.576 1.00 30.94 304 ASN A N 1
ATOM 2436 C CA . ASN A 1 307 ? -9.178 71.747 2.762 1.00 32.99 304 ASN A CA 1
ATOM 2437 C C . ASN A 1 307 ? -10.129 71.712 3.955 1.00 33.27 304 ASN A C 1
ATOM 2438 O O . ASN A 1 307 ? -9.801 72.218 5.023 1.00 30.33 304 ASN A O 1
ATOM 2443 N N . LYS A 1 308 ? -11.299 71.103 3.772 1.00 33.48 305 LYS A N 1
ATOM 2444 C CA . LYS A 1 308 ? -12.242 70.884 4.872 1.00 31.71 305 LYS A CA 1
ATOM 2445 C C . LYS A 1 308 ? -12.138 69.453 5.428 1.00 31.08 305 LYS A C 1
ATOM 2446 O O . LYS A 1 308 ? -13.033 68.990 6.142 1.00 32.13 305 LYS A O 1
ATOM 2452 N N . HIS A 1 309 ? -11.043 68.777 5.075 1.00 27.45 306 HIS A N 1
ATOM 2453 C CA . HIS A 1 309 ? -10.695 67.416 5.529 1.00 29.75 306 HIS A CA 1
ATOM 2454 C C . HIS A 1 309 ? -11.467 66.282 4.827 1.00 34.89 306 HIS A C 1
ATOM 2455 O O . HIS A 1 309 ? -11.380 65.124 5.242 1.00 31.09 306 HIS A O 1
ATOM 2462 N N . ASN A 1 310 ? -12.203 66.587 3.763 1.00 32.39 307 ASN A N 1
ATOM 2463 C CA . ASN A 1 310 ? -12.914 65.528 3.050 1.00 30.96 307 ASN A CA 1
ATOM 2464 C C . ASN A 1 310 ? -12.069 64.924 1.953 1.00 30.02 307 ASN A C 1
ATOM 2465 O O . ASN A 1 310 ? -11.330 65.632 1.278 1.00 29.52 307 ASN A O 1
ATOM 2470 N N . THR A 1 311 ? -12.175 63.612 1.775 1.00 29.78 308 THR A N 1
ATOM 2471 C CA . THR A 1 311 ? -11.667 62.982 0.563 1.00 30.24 308 THR A CA 1
ATOM 2472 C C . THR A 1 311 ? -12.811 62.253 -0.124 1.00 32.97 308 THR A C 1
ATOM 2473 O O . THR A 1 311 ? -13.531 61.480 0.512 1.00 31.39 308 THR A O 1
ATOM 2477 N N . TYR A 1 312 ? -12.973 62.528 -1.419 1.00 30.33 309 TYR A N 1
ATOM 2478 C CA . TYR A 1 312 ? -14.067 62.003 -2.222 1.00 33.27 309 TYR A CA 1
ATOM 2479 C C . TYR A 1 312 ? -13.543 61.051 -3.277 1.00 34.86 309 TYR A C 1
ATOM 2480 O O . TYR A 1 312 ? -12.447 61.242 -3.799 1.00 34.58 309 TYR A O 1
ATOM 2489 N N . VAL A 1 313 ? -14.332 60.035 -3.602 1.00 31.51 310 VAL A N 1
ATOM 2490 C CA . VAL A 1 313 ? -14.056 59.220 -4.779 1.00 28.02 310 VAL A CA 1
ATOM 2491 C C . VAL A 1 313 ? -15.198 59.393 -5.759 1.00 32.48 310 VAL A C 1
ATOM 2492 O O . VAL A 1 313 ? -16.364 59.245 -5.397 1.00 37.47 310 VAL A O 1
ATOM 2496 N N . TRP A 1 314 ? -14.848 59.729 -6.999 1.00 33.33 311 TRP A N 1
ATOM 2497 C CA . TRP A 1 314 ? -15.814 59.897 -8.071 1.00 35.32 311 TRP A CA 1
ATOM 2498 C C . TRP A 1 314 ? -15.524 58.899 -9.181 1.00 43.17 311 TRP A C 1
ATOM 2499 O O . TRP A 1 314 ? -14.395 58.422 -9.325 1.00 39.04 311 TRP A O 1
ATOM 2510 N N . GLY A 1 315 ? -16.549 58.594 -9.966 1.00 45.92 312 GLY A N 1
ATOM 2511 C CA . GLY A 1 315 ? -16.418 57.645 -11.056 1.00 47.59 312 GLY A CA 1
ATOM 2512 C C . GLY A 1 315 ? -17.778 57.177 -11.524 1.00 45.32 312 GLY A C 1
ATOM 2513 O O . GLY A 1 315 ? -18.802 57.761 -11.163 1.00 43.42 312 GLY A O 1
ATOM 2514 N N . SER A 1 316 ? -17.788 56.126 -12.338 1.00 42.84 313 SER A N 1
ATOM 2515 C CA . SER A 1 316 ? -19.030 55.561 -12.844 1.00 41.95 313 SER A CA 1
ATOM 2516 C C . SER A 1 316 ? -19.782 54.747 -11.790 1.00 47.22 313 SER A C 1
ATOM 2517 O O . SER A 1 316 ? -19.172 54.038 -10.988 1.00 44.14 313 SER A O 1
ATOM 2520 N N . PRO A 1 317 ? -21.119 54.848 -11.788 1.00 52.95 314 PRO A N 1
ATOM 2521 C CA . PRO A 1 317 ? -21.962 54.027 -10.913 1.00 59.05 314 PRO A CA 1
ATOM 2522 C C . PRO A 1 317 ? -21.846 52.544 -11.247 1.00 66.08 314 PRO A C 1
ATOM 2523 O O . PRO A 1 317 ? -22.236 51.698 -10.443 1.00 68.50 314 PRO A O 1
ATOM 2527 N N . ASN A 1 318 ? -21.320 52.241 -12.430 1.00 71.30 315 ASN A N 1
ATOM 2528 C CA . ASN A 1 318 ? -21.198 50.864 -12.892 1.00 73.91 315 ASN A CA 1
ATOM 2529 C C . ASN A 1 318 ? -19.927 50.198 -12.375 1.00 80.74 315 ASN A C 1
ATOM 2530 O O . ASN A 1 318 ? -18.848 50.423 -12.926 1.00 83.09 315 ASN A O 1
ATOM 2535 N N . LYS A 1 319 ? -20.084 49.396 -11.317 1.00 81.48 316 LYS A N 1
ATOM 2536 C CA . LYS A 1 319 ? -19.041 48.548 -10.714 1.00 79.00 316 LYS A CA 1
ATOM 2537 C C . LYS A 1 319 ? -17.594 48.874 -11.091 1.00 80.09 316 LYS A C 1
ATOM 2538 O O . LYS A 1 319 ? -17.015 48.225 -11.963 1.00 82.71 316 LYS A O 1
ATOM 2540 N N . ILE A 1 320 ? -17.011 49.875 -10.436 1.00 77.12 317 ILE A N 1
ATOM 2541 C CA . ILE A 1 320 ? -15.636 50.256 -10.742 1.00 70.39 317 ILE A CA 1
ATOM 2542 C C . ILE A 1 320 ? -14.642 49.464 -9.900 1.00 64.21 317 ILE A C 1
ATOM 2543 O O . ILE A 1 320 ? -14.955 49.023 -8.792 1.00 68.18 317 ILE A O 1
ATOM 2548 N N . GLN A 1 321 ? -13.447 49.274 -10.451 1.00 58.17 318 GLN A N 1
ATOM 2549 C CA . GLN A 1 321 ? -12.345 48.635 -9.740 1.00 60.58 318 GLN A CA 1
ATOM 2550 C C . GLN A 1 321 ? -11.112 49.540 -9.818 1.00 59.89 318 GLN A C 1
ATOM 2551 O O . GLN A 1 321 ? -10.792 50.056 -10.890 1.00 56.23 318 GLN A O 1
ATOM 2553 N N . PHE A 1 322 ? -10.428 49.735 -8.688 1.00 49.32 319 PHE A N 1
ATOM 2554 C CA . PHE A 1 322 ? -9.255 50.613 -8.639 1.00 44.88 319 PHE A CA 1
ATOM 2555 C C . PHE A 1 322 ? -8.033 50.032 -9.359 1.00 48.23 319 PHE A C 1
ATOM 2556 O O . PHE A 1 322 ? -7.326 50.764 -10.050 1.00 40.44 319 PHE A O 1
ATOM 2564 N N . THR A 1 323 ? -7.770 48.730 -9.190 1.00 49.92 320 THR A N 1
ATOM 2565 C CA . THR A 1 323 ? -6.674 48.075 -9.924 1.00 57.28 320 THR A CA 1
ATOM 2566 C C . THR A 1 323 ? -7.077 46.697 -10.451 1.00 58.75 320 THR A C 1
ATOM 2567 O O . THR A 1 323 ? -8.122 46.162 -10.071 1.00 46.85 320 THR A O 1
ATOM 2571 N N . GLU A 1 324 ? -6.231 46.150 -11.326 1.00 76.86 321 GLU A N 1
ATOM 2572 C CA . GLU A 1 324 ? -6.423 44.856 -11.982 1.00 88.83 321 GLU A CA 1
ATOM 2573 C C . GLU A 1 324 ? -7.632 44.895 -12.908 1.00 97.19 321 GLU A C 1
ATOM 2574 O O . GLU A 1 324 ? -8.727 44.473 -12.537 1.00 102.88 321 GLU A O 1
ATOM 2577 N N . LEU B 2 30 ? 0.754 20.432 28.700 1.00 54.48 539 LEU B N 1
ATOM 2578 C CA . LEU B 2 30 ? 1.348 20.147 27.392 1.00 61.58 539 LEU B CA 1
ATOM 2579 C C . LEU B 2 30 ? 1.016 21.257 26.420 1.00 63.03 539 LEU B C 1
ATOM 2580 O O . LEU B 2 30 ? 1.847 22.116 26.155 1.00 62.46 539 LEU B O 1
ATOM 2585 N N . GLU B 2 31 ? -0.199 21.231 25.882 1.00 63.67 540 GLU B N 1
ATOM 2586 C CA . GLU B 2 31 ? -0.739 22.409 25.214 1.00 62.50 540 GLU B CA 1
ATOM 2587 C C . GLU B 2 31 ? -0.864 23.515 26.260 1.00 53.10 540 GLU B C 1
ATOM 2588 O O . GLU B 2 31 ? -0.694 24.699 25.962 1.00 37.52 540 GLU B O 1
ATOM 2594 N N . ASN B 2 32 ? -1.158 23.115 27.495 1.00 54.73 541 ASN B N 1
ATOM 2595 C CA . ASN B 2 32 ? -1.149 24.057 28.603 1.00 50.78 541 ASN B CA 1
ATOM 2596 C C . ASN B 2 32 ? 0.231 24.662 28.814 1.00 46.91 541 ASN B C 1
ATOM 2597 O O . ASN B 2 32 ? 0.350 25.863 29.077 1.00 36.38 541 ASN B O 1
ATOM 2602 N N . GLY B 2 33 ? 1.263 23.826 28.701 1.00 43.33 542 GLY B N 1
ATOM 2603 C CA . GLY B 2 33 ? 2.634 24.287 28.810 1.00 40.42 542 GLY B CA 1
ATOM 2604 C C . GLY B 2 33 ? 2.960 25.279 27.705 1.00 40.54 542 GLY B C 1
ATOM 2605 O O . GLY B 2 33 ? 3.625 26.292 27.934 1.00 36.55 542 GLY B O 1
ATOM 2606 N N . ARG B 2 34 ? 2.483 24.987 26.500 1.00 34.87 543 ARG B N 1
ATOM 2607 C CA . ARG B 2 34 ? 2.730 25.850 25.348 1.00 32.20 543 ARG B CA 1
ATOM 2608 C C . ARG B 2 34 ? 2.081 27.224 25.526 1.00 30.92 543 ARG B C 1
ATOM 2609 O O . ARG B 2 34 ? 2.702 28.254 25.250 1.00 30.94 543 ARG B O 1
ATOM 2617 N N . ILE B 2 35 ? 0.828 27.221 25.976 1.00 31.33 544 ILE B N 1
ATOM 2618 C CA . ILE B 2 35 ? 0.081 28.453 26.236 1.00 32.73 544 ILE B CA 1
ATOM 2619 C C . ILE B 2 35 ? 0.768 29.287 27.309 1.00 29.24 544 ILE B C 1
ATOM 2620 O O . ILE B 2 35 ? 0.905 30.503 27.177 1.00 29.91 544 ILE B O 1
ATOM 2625 N N . ALA B 2 36 ? 1.190 28.615 28.373 1.00 28.77 545 ALA B N 1
ATOM 2626 C CA . ALA B 2 36 ? 1.845 29.277 29.493 1.00 31.00 545 ALA B CA 1
ATOM 2627 C C . ALA B 2 36 ? 3.100 30.001 29.038 1.00 28.53 545 ALA B C 1
ATOM 2628 O O . ALA B 2 36 ? 3.334 31.144 29.421 1.00 28.98 545 ALA B O 1
ATOM 2630 N N . ARG B 2 37 ? 3.898 29.334 28.207 1.00 29.03 546 ARG B N 1
ATOM 2631 C CA . ARG B 2 37 ? 5.128 29.929 27.692 1.00 30.92 546 ARG B CA 1
ATOM 2632 C C . ARG B 2 37 ? 4.866 31.173 26.838 1.00 28.57 546 ARG B C 1
ATOM 2633 O O . ARG B 2 37 ? 5.620 32.139 26.906 1.00 26.35 546 ARG B O 1
ATOM 2641 N N . LEU B 2 38 ? 3.808 31.151 26.036 1.00 27.72 547 LEU B N 1
ATOM 2642 C CA . LEU B 2 38 ? 3.464 32.327 25.232 1.00 25.96 547 LEU B CA 1
ATOM 2643 C C . LEU B 2 38 ? 2.993 33.463 26.135 1.00 25.56 547 LEU B C 1
ATOM 2644 O O . LEU B 2 38 ? 3.240 34.642 25.857 1.00 27.53 547 LEU B O 1
ATOM 2649 N N . MET B 2 39 ? 2.307 33.094 27.213 1.00 26.77 548 MET B N 1
ATOM 2650 C CA . MET B 2 39 ? 1.876 34.056 28.227 1.00 30.54 548 MET B CA 1
ATOM 2651 C C . MET B 2 39 ? 3.043 34.760 28.890 1.00 29.62 548 MET B C 1
ATOM 2652 O O . MET B 2 39 ? 2.993 35.973 29.092 1.00 28.39 548 MET B O 1
ATOM 2657 N N . PHE B 2 40 ? 4.080 33.998 29.240 1.00 28.42 549 PHE B N 1
ATOM 2658 C CA . PHE B 2 40 ? 5.289 34.591 29.808 1.00 30.98 549 PHE B CA 1
ATOM 2659 C C . PHE B 2 40 ? 5.831 35.661 28.873 1.00 29.24 549 PHE B C 1
ATOM 2660 O O . PHE B 2 40 ? 6.122 36.778 29.293 1.00 26.86 549 PHE B O 1
ATOM 2668 N N . LYS B 2 41 ? 5.983 35.302 27.602 1.00 25.69 550 LYS B N 1
ATOM 2669 C CA . LYS B 2 41 ? 6.559 36.229 26.632 1.00 27.01 550 LYS B CA 1
ATOM 2670 C C . LYS B 2 41 ? 5.708 37.480 26.482 1.00 23.96 550 LYS B C 1
ATOM 2671 O O . LYS B 2 41 ? 6.224 38.596 26.488 1.00 27.83 550 LYS B O 1
ATOM 2677 N N . LEU B 2 42 ? 4.402 37.288 26.351 1.00 26.49 551 LEU B N 1
ATOM 2678 C CA . LEU B 2 42 ? 3.477 38.410 26.212 1.00 28.04 551 LEU B CA 1
ATOM 2679 C C . LEU B 2 42 ? 3.530 39.346 27.431 1.00 30.53 551 LEU B C 1
ATOM 2680 O O . LEU B 2 42 ? 3.545 40.578 27.285 1.00 30.42 551 LEU B O 1
ATOM 2685 N N . SER B 2 43 ? 3.569 38.764 28.628 1.00 28.50 552 SER B N 1
ATOM 2686 C CA . SER B 2 43 ? 3.624 39.563 29.851 1.00 30.69 552 SER B CA 1
ATOM 2687 C C . SER B 2 43 ? 4.936 40.322 29.940 1.00 30.43 552 SER B C 1
ATOM 2688 O O . SER B 2 43 ? 4.966 41.488 30.335 1.00 34.07 552 SER B O 1
ATOM 2691 N N . VAL B 2 44 ? 6.029 39.656 29.592 1.00 27.78 553 VAL B N 1
ATOM 2692 C CA . VAL B 2 44 ? 7.333 40.282 29.703 1.00 24.26 553 VAL B CA 1
ATOM 2693 C C . VAL B 2 44 ? 7.497 41.460 28.738 1.00 28.49 553 VAL B C 1
ATOM 2694 O O . VAL B 2 44 ? 8.006 42.511 29.128 1.00 29.35 553 VAL B O 1
ATOM 2698 N N . VAL B 2 45 ? 7.034 41.315 27.500 1.00 30.64 554 VAL B N 1
ATOM 2699 C CA . VAL B 2 45 ? 7.260 42.380 26.519 1.00 29.52 554 VAL B CA 1
ATOM 2700 C C . VAL B 2 45 ? 6.329 43.585 26.708 1.00 32.95 554 VAL B C 1
ATOM 2701 O O . VAL B 2 45 ? 6.686 44.700 26.340 1.00 31.49 554 VAL B O 1
ATOM 2705 N N . ASN B 2 46 ? 5.155 43.380 27.294 1.00 32.75 555 ASN B N 1
ATOM 2706 C CA . ASN B 2 46 ? 4.188 44.472 27.413 1.00 36.51 555 ASN B CA 1
ATOM 2707 C C . ASN B 2 46 ? 4.384 45.348 28.660 1.00 37.78 555 ASN B C 1
ATOM 2708 O O . ASN B 2 46 ? 4.825 44.868 29.708 1.00 37.46 555 ASN B O 1
ATOM 2713 N N . GLU B 2 47 ? 4.011 46.624 28.525 1.00 38.38 556 GLU B N 1
ATOM 2714 C CA . GLU B 2 47 ? 4.194 47.702 29.522 1.00 49.94 556 GLU B CA 1
ATOM 2715 C C . GLU B 2 47 ? 5.446 47.597 30.388 1.00 48.50 556 GLU B C 1
ATOM 2716 O O . GLU B 2 47 ? 5.370 47.426 31.606 1.00 53.93 556 GLU B O 1
ATOM 2722 N N . ARG B 2 48 ? 6.599 47.730 29.747 1.00 52.05 557 ARG B N 1
ATOM 2723 C CA . ARG B 2 48 ? 7.863 47.839 30.457 1.00 60.33 557 ARG B CA 1
ATOM 2724 C C . ARG B 2 48 ? 8.169 49.306 30.759 1.00 74.36 557 ARG B C 1
ATOM 2725 O O . ARG B 2 48 ? 7.257 50.123 30.913 1.00 75.34 557 ARG B O 1
ATOM 2733 N N . GLY B 2 49 ? 9.453 49.636 30.842 1.00 84.32 558 GLY B N 1
ATOM 2734 C CA . GLY B 2 49 ? 9.875 51.022 30.942 1.00 92.78 558 GLY B CA 1
ATOM 2735 C C . GLY B 2 49 ? 10.054 51.600 29.551 1.00 98.16 558 GLY B C 1
ATOM 2736 O O . GLY B 2 49 ? 9.232 52.391 29.083 1.00 101.72 558 GLY B O 1
ATOM 2737 N N . ASP B 2 50 ? 11.136 51.193 28.890 1.00 97.35 559 ASP B N 1
ATOM 2738 C CA . ASP B 2 50 ? 11.379 51.537 27.494 1.00 95.22 559 ASP B CA 1
ATOM 2739 C C . ASP B 2 50 ? 12.475 50.637 26.926 1.00 93.18 559 ASP B C 1
ATOM 2740 O O . ASP B 2 50 ? 12.903 50.803 25.781 1.00 91.38 559 ASP B O 1
ATOM 2745 N N . HIS B 2 55 ? 14.543 52.613 19.929 1.00 76.34 564 HIS B N 1
ATOM 2746 C CA . HIS B 2 55 ? 15.246 53.550 19.063 1.00 79.78 564 HIS B CA 1
ATOM 2747 C C . HIS B 2 55 ? 14.446 53.883 17.797 1.00 79.38 564 HIS B C 1
ATOM 2748 O O . HIS B 2 55 ? 13.830 54.949 17.713 1.00 79.85 564 HIS B O 1
ATOM 2750 N N . ASN B 2 56 ? 14.447 52.975 16.820 1.00 69.68 565 ASN B N 1
ATOM 2751 C CA . ASN B 2 56 ? 13.859 53.270 15.512 1.00 54.80 565 ASN B CA 1
ATOM 2752 C C . ASN B 2 56 ? 12.332 53.150 15.497 1.00 40.96 565 ASN B C 1
ATOM 2753 O O . ASN B 2 56 ? 11.731 52.537 16.380 1.00 36.34 565 ASN B O 1
ATOM 2758 N N . TRP B 2 57 ? 11.714 53.726 14.470 1.00 41.08 566 TRP B N 1
ATOM 2759 C CA . TRP B 2 57 ? 10.265 53.889 14.454 1.00 39.31 566 TRP B CA 1
ATOM 2760 C C . TRP B 2 57 ? 9.509 52.572 14.351 1.00 34.98 566 TRP B C 1
ATOM 2761 O O . TRP B 2 57 ? 8.375 52.475 14.813 1.00 41.08 566 TRP B O 1
ATOM 2772 N N . SER B 2 58 ? 10.120 51.570 13.722 1.00 31.81 567 SER B N 1
ATOM 2773 C CA . SER B 2 58 ? 9.518 50.240 13.641 1.00 34.92 567 SER B CA 1
ATOM 2774 C C . SER B 2 58 ? 9.224 49.686 15.030 1.00 36.25 567 SER B C 1
ATOM 2775 O O . SER B 2 58 ? 8.199 49.035 15.246 1.00 30.67 567 SER B O 1
ATOM 2778 N N . GLU B 2 59 ? 10.121 49.955 15.973 1.00 42.32 568 GLU B N 1
ATOM 2779 C CA . GLU B 2 59 ? 9.943 49.492 17.348 1.00 45.74 568 GLU B CA 1
ATOM 2780 C C . GLU B 2 59 ? 8.664 50.045 17.966 1.00 35.13 568 GLU B C 1
ATOM 2781 O O . GLU B 2 59 ? 7.961 49.342 18.695 1.00 33.30 568 GLU B O 1
ATOM 2787 N N . THR B 2 60 ? 8.356 51.298 17.659 1.00 34.08 569 THR B N 1
ATOM 2788 C CA . THR B 2 60 ? 7.174 51.935 18.224 1.00 33.43 569 THR B CA 1
ATOM 2789 C C . THR B 2 60 ? 5.910 51.234 17.763 1.00 31.50 569 THR B C 1
ATOM 2790 O O . THR B 2 60 ? 4.995 51.001 18.550 1.00 27.43 569 THR B O 1
ATOM 2794 N N . GLY B 2 61 ? 5.858 50.890 16.479 1.00 29.76 570 GLY B N 1
ATOM 2795 C CA . GLY B 2 61 ? 4.685 50.228 15.950 1.00 28.54 570 GLY B CA 1
ATOM 2796 C C . GLY B 2 61 ? 4.535 48.805 16.476 1.00 28.12 570 GLY B C 1
ATOM 2797 O O . GLY B 2 61 ? 3.425 48.348 16.758 1.00 27.42 570 GLY B O 1
ATOM 2798 N N . GLU B 2 62 ? 5.652 48.093 16.585 1.00 26.33 571 GLU B N 1
ATOM 2799 C CA . GLU B 2 62 ? 5.623 46.718 17.084 1.00 29.65 571 GLU B CA 1
ATOM 2800 C C . GLU B 2 62 ? 5.168 46.657 18.538 1.00 29.42 571 GLU B C 1
ATOM 2801 O O . GLU B 2 62 ? 4.342 45.824 18.897 1.00 28.89 571 GLU B O 1
ATOM 2807 N N . ARG B 2 63 ? 5.685 47.552 19.365 1.00 28.60 572 ARG B N 1
ATOM 2808 C CA . ARG B 2 63 ? 5.234 47.643 20.749 1.00 31.58 572 ARG B CA 1
ATOM 2809 C C . ARG B 2 63 ? 3.739 47.918 20.859 1.00 32.93 572 ARG B C 1
ATOM 2810 O O . ARG B 2 63 ? 3.051 47.311 21.681 1.00 28.64 572 ARG B O 1
ATOM 2818 N N . LEU B 2 64 ? 3.232 48.836 20.044 1.00 27.73 573 LEU B N 1
ATOM 2819 C CA . LEU B 2 64 ? 1.812 49.175 20.088 1.00 25.20 573 LEU B CA 1
ATOM 2820 C C . LEU B 2 64 ? 0.956 47.988 19.643 1.00 25.98 573 LEU B C 1
ATOM 2821 O O . LEU B 2 64 ? -0.077 47.689 20.241 1.00 29.43 573 LEU B O 1
ATOM 2826 N N . LEU B 2 65 ? 1.381 47.328 18.573 1.00 27.27 574 LEU B N 1
ATOM 2827 C CA . LEU B 2 65 ? 0.630 46.201 18.033 1.00 25.66 574 LEU B CA 1
ATOM 2828 C C . LEU B 2 65 ? 0.491 45.082 19.090 1.00 24.18 574 LEU B C 1
ATOM 2829 O O . LEU B 2 65 ? -0.598 44.560 19.303 1.00 26.16 574 LEU B O 1
ATOM 2834 N N . LEU B 2 66 ? 1.582 44.753 19.769 1.00 26.49 575 LEU B N 1
ATOM 2835 C CA . LEU B 2 66 ? 1.545 43.701 20.788 1.00 29.49 575 LEU B CA 1
ATOM 2836 C C . LEU B 2 66 ? 0.685 44.103 21.989 1.00 23.64 575 LEU B C 1
ATOM 2837 O O . LEU B 2 66 ? 0.046 43.253 22.607 1.00 27.80 575 LEU B O 1
ATOM 2842 N N . LYS B 2 67 ? 0.654 45.395 22.316 1.00 24.39 576 LYS B N 1
ATOM 2843 C CA . LYS B 2 67 ? -0.214 45.859 23.394 1.00 25.86 576 LYS B CA 1
ATOM 2844 C C . LYS B 2 67 ? -1.681 45.760 22.983 1.00 26.21 576 LYS B C 1
ATOM 2845 O O . LYS B 2 67 ? -2.510 45.291 23.759 1.00 28.59 576 LYS B O 1
ATOM 2851 N N . LEU B 2 68 ? -2.004 46.192 21.764 1.00 26.60 577 LEU B N 1
ATOM 2852 C CA . LEU B 2 68 ? -3.375 46.064 21.262 1.00 26.58 577 LEU B CA 1
ATOM 2853 C C . LEU B 2 68 ? -3.796 44.594 21.131 1.00 25.50 577 LEU B C 1
ATOM 2854 O O . LEU B 2 68 ? -4.970 44.257 21.287 1.00 26.62 577 LEU B O 1
ATOM 2859 N N . PHE B 2 69 ? -2.847 43.723 20.824 1.00 21.39 578 PHE B N 1
ATOM 2860 C CA . PHE B 2 69 ? -3.164 42.294 20.785 1.00 23.69 578 PHE B CA 1
ATOM 2861 C C . PHE B 2 69 ? -3.538 41.799 22.181 1.00 24.85 578 PHE B C 1
ATOM 2862 O O . PHE B 2 69 ? -4.536 41.106 22.364 1.00 27.22 578 PHE B O 1
ATOM 2870 N N . ARG B 2 70 ? -2.732 42.168 23.165 1.00 22.27 579 ARG B N 1
ATOM 2871 C CA . ARG B 2 70 ? -3.026 41.816 24.549 1.00 25.29 579 ARG B CA 1
ATOM 2872 C C . ARG B 2 70 ? -4.443 42.271 24.923 1.00 28.66 579 ARG B C 1
ATOM 2873 O O . ARG B 2 70 ? -5.192 41.537 25.567 1.00 27.62 579 ARG B O 1
ATOM 2881 N N . ASP B 2 71 ? -4.815 43.477 24.505 1.00 27.97 580 ASP B N 1
ATOM 2882 C CA . ASP B 2 71 ? -6.143 44.014 24.807 1.00 27.57 580 ASP B CA 1
ATOM 2883 C C . ASP B 2 71 ? -7.254 43.253 24.086 1.00 27.67 580 ASP B C 1
ATOM 2884 O O . ASP B 2 71 ? -8.345 43.058 24.632 1.00 28.83 580 ASP B O 1
ATOM 2889 N N . TYR B 2 72 ? -6.978 42.835 22.854 1.00 25.43 581 TYR B N 1
ATOM 2890 C CA . TYR B 2 72 ? -7.934 42.043 22.087 1.00 29.48 581 TYR B CA 1
ATOM 2891 C C . TYR B 2 72 ? -8.212 40.717 22.804 1.00 31.37 581 TYR B C 1
ATOM 2892 O O . TYR B 2 72 ? -9.349 40.251 22.843 1.00 29.11 581 TYR B O 1
ATOM 2901 N N . VAL B 2 73 ? -7.172 40.116 23.374 1.00 22.99 582 VAL B N 1
ATOM 2902 C CA . VAL B 2 73 ? -7.336 38.822 24.025 1.00 24.77 582 VAL B CA 1
ATOM 2903 C C . VAL B 2 73 ? -7.995 38.978 25.403 1.00 25.62 582 VAL B C 1
ATOM 2904 O O . VAL B 2 73 ? -8.963 38.282 25.721 1.00 27.15 582 VAL B O 1
ATOM 2908 N N . PHE B 2 74 ? -7.496 39.909 26.211 1.00 24.25 583 PHE B N 1
ATOM 2909 C CA . PHE B 2 74 ? -7.835 39.900 27.636 1.00 24.24 583 PHE B CA 1
ATOM 2910 C C . PHE B 2 74 ? -8.743 41.030 28.106 1.00 28.91 583 PHE B C 1
ATOM 2911 O O . PHE B 2 74 ? -9.211 41.014 29.248 1.00 29.52 583 PHE B O 1
ATOM 2919 N N . HIS B 2 75 ? -9.005 42.011 27.243 1.00 29.34 584 HIS B N 1
ATOM 2920 C CA . HIS B 2 75 ? -9.769 43.172 27.692 1.00 32.36 584 HIS B CA 1
ATOM 2921 C C . HIS B 2 75 ? -10.999 43.458 26.830 1.00 43.19 584 HIS B C 1
ATOM 2922 O O . HIS B 2 75 ? -11.382 44.613 26.666 1.00 43.80 584 HIS B O 1
ATOM 2929 N N . GLN B 2 76 ? -11.619 42.410 26.290 1.00 38.07 585 GLN B N 1
ATOM 2930 C CA . GLN B 2 76 ? -12.887 42.572 25.582 1.00 40.61 585 GLN B CA 1
ATOM 2931 C C . GLN B 2 76 ? -13.972 43.112 26.511 1.00 46.25 585 GLN B C 1
ATOM 2932 O O . GLN B 2 76 ? -14.081 42.697 27.669 1.00 44.01 585 GLN B O 1
ATOM 2938 N N . VAL B 2 77 ? -14.766 44.044 25.993 1.00 43.07 586 VAL B N 1
ATOM 2939 C CA . VAL B 2 77 ? -15.914 44.587 26.717 1.00 56.07 586 VAL B CA 1
ATOM 2940 C C . VAL B 2 77 ? -17.152 44.535 25.830 1.00 61.52 586 VAL B C 1
ATOM 2941 O O . VAL B 2 77 ? -17.038 44.530 24.605 1.00 59.46 586 VAL B O 1
ATOM 2945 N N . ASP B 2 78 ? -18.333 44.488 26.438 1.00 68.89 587 ASP B N 1
ATOM 2946 C CA . ASP B 2 78 ? -19.566 44.566 25.660 1.00 76.35 587 ASP B CA 1
ATOM 2947 C C . ASP B 2 78 ? -19.905 46.023 25.371 1.00 79.56 587 ASP B C 1
ATOM 2948 O O . ASP B 2 78 ? -19.182 46.927 25.793 1.00 80.19 587 ASP B O 1
ATOM 2953 N N . ALA B 2 79 ? -20.994 46.252 24.647 1.00 81.97 588 ALA B N 1
ATOM 2954 C CA . ALA B 2 79 ? -21.548 47.593 24.566 1.00 86.22 588 ALA B CA 1
ATOM 2955 C C . ALA B 2 79 ? -21.937 47.995 25.986 1.00 91.73 588 ALA B C 1
ATOM 2956 O O . ALA B 2 79 ? -22.525 47.188 26.709 1.00 91.55 588 ALA B O 1
ATOM 2958 N N . ASP B 2 80 ? -21.582 49.226 26.362 1.00 95.18 589 ASP B N 1
ATOM 2959 C CA . ASP B 2 80 ? -21.670 49.768 27.732 1.00 100.45 589 ASP B CA 1
ATOM 2960 C C . ASP B 2 80 ? -20.465 49.362 28.584 1.00 93.39 589 ASP B C 1
ATOM 2961 O O . ASP B 2 80 ? -20.429 49.632 29.784 1.00 97.97 589 ASP B O 1
ATOM 2966 N N . GLY B 2 81 ? -19.488 48.711 27.960 1.00 80.64 590 GLY B N 1
ATOM 2967 C CA . GLY B 2 81 ? -18.184 48.509 28.571 1.00 69.34 590 GLY B CA 1
ATOM 2968 C C . GLY B 2 81 ? -18.080 47.595 29.780 1.00 68.85 590 GLY B C 1
ATOM 2969 O O . GLY B 2 81 ? -17.145 47.722 30.575 1.00 67.69 590 GLY B O 1
ATOM 2970 N N . LYS B 2 82 ? -19.025 46.675 29.937 1.00 68.58 591 LYS B N 1
ATOM 2971 C CA . LYS B 2 82 ? -18.883 45.654 30.967 1.00 68.79 591 LYS B CA 1
ATOM 2972 C C . LYS B 2 82 ? -17.825 44.647 30.524 1.00 66.67 591 LYS B C 1
ATOM 2973 O O . LYS B 2 82 ? -17.800 44.235 29.361 1.00 59.57 591 LYS B O 1
ATOM 2979 N N . ALA B 2 83 ? -16.950 44.261 31.447 1.00 64.51 592 ALA B N 1
ATOM 2980 C CA . ALA B 2 83 ? -15.935 43.254 31.158 1.00 58.11 592 ALA B CA 1
ATOM 2981 C C . ALA B 2 83 ? -16.572 41.951 30.685 1.00 53.33 592 ALA B C 1
ATOM 2982 O O . ALA B 2 83 ? -17.508 41.441 31.302 1.00 53.08 592 ALA B O 1
ATOM 2984 N N . ARG B 2 84 ? -16.066 41.429 29.573 1.00 44.54 593 ARG B N 1
ATOM 2985 C CA . ARG B 2 84 ? -16.534 40.162 29.044 1.00 38.90 593 ARG B CA 1
ATOM 2986 C C . ARG B 2 84 ? -15.513 39.077 29.356 1.00 37.58 593 ARG B C 1
ATOM 2987 O O . ARG B 2 84 ? -14.543 38.900 28.623 1.00 41.48 593 ARG B O 1
ATOM 2995 N N . LEU B 2 85 ? -15.714 38.369 30.462 1.00 39.72 594 LEU B N 1
ATOM 2996 C CA . LEU B 2 85 ? -14.808 37.294 30.831 1.00 38.78 594 LEU B CA 1
ATOM 2997 C C . LEU B 2 85 ? -15.170 36.050 30.038 1.00 40.46 594 LEU B C 1
ATOM 2998 O O . LEU B 2 85 ? -16.334 35.654 30.001 1.00 44.11 594 LEU B O 1
ATOM 3003 N N . ASP B 2 86 ? -14.171 35.437 29.408 1.00 31.66 595 ASP B N 1
ATOM 3004 C CA . ASP B 2 86 ? -14.404 34.272 28.545 1.00 34.31 595 ASP B CA 1
ATOM 3005 C C . ASP B 2 86 ? -13.125 33.466 28.386 1.00 32.73 595 ASP B C 1
ATOM 3006 O O . ASP B 2 86 ? -12.306 33.751 27.509 1.00 32.83 595 ASP B O 1
ATOM 3011 N N . THR B 2 87 ? -12.961 32.466 29.240 1.00 30.16 596 THR B N 1
ATOM 3012 C CA . THR B 2 87 ? -11.771 31.623 29.231 1.00 33.48 596 THR B CA 1
ATOM 3013 C C . THR B 2 87 ? -11.561 30.959 27.860 1.00 34.14 596 THR B C 1
ATOM 3014 O O . THR B 2 87 ? -10.424 30.810 27.399 1.00 31.47 596 THR B O 1
ATOM 3018 N N . ASN B 2 88 ? -12.654 30.584 27.200 1.00 33.77 597 ASN B N 1
ATOM 3019 C CA . ASN B 2 88 ? -12.563 29.968 25.873 1.00 34.78 597 ASN B CA 1
ATOM 3020 C C . ASN B 2 88 ? -11.972 30.928 24.833 1.00 35.78 597 ASN B C 1
ATOM 3021 O O . ASN B 2 88 ? -11.200 30.519 23.963 1.00 30.17 597 ASN B O 1
ATOM 3026 N N . HIS B 2 89 ? -12.343 32.204 24.932 1.00 32.98 598 HIS B N 1
ATOM 3027 C CA . HIS B 2 89 ? -11.761 33.240 24.094 1.00 32.34 598 HIS B CA 1
ATOM 3028 C C . HIS B 2 89 ? -10.251 33.346 24.329 1.00 29.85 598 HIS B C 1
ATOM 3029 O O . HIS B 2 89 ? -9.480 33.416 23.371 1.00 27.88 598 HIS B O 1
ATOM 3036 N N . TYR B 2 90 ? -9.823 33.333 25.594 1.00 27.44 599 TYR B N 1
ATOM 3037 C CA . TYR B 2 90 ? -8.389 33.374 25.893 1.00 26.16 599 TYR B CA 1
ATOM 3038 C C . TYR B 2 90 ? -7.697 32.149 25.311 1.00 27.82 599 TYR B C 1
ATOM 3039 O O . TYR B 2 90 ? -6.643 32.265 24.697 1.00 24.93 599 TYR B O 1
ATOM 3048 N N . LEU B 2 91 ? -8.285 30.972 25.518 1.00 24.99 600 LEU B N 1
ATOM 3049 C CA . LEU B 2 91 ? -7.689 29.741 25.007 1.00 29.67 600 LEU B CA 1
ATOM 3050 C C . LEU B 2 91 ? -7.644 29.756 23.481 1.00 24.22 600 LEU B C 1
ATOM 3051 O O . LEU B 2 91 ? -6.618 29.446 22.886 1.00 29.07 600 LEU B O 1
ATOM 3056 N N . ASN B 2 92 ? -8.745 30.139 22.852 1.00 27.18 601 ASN B N 1
ATOM 3057 C CA . ASN B 2 92 ? -8.785 30.196 21.388 1.00 29.76 601 ASN B CA 1
ATOM 3058 C C . ASN B 2 92 ? -7.748 31.156 20.787 1.00 30.48 601 ASN B C 1
ATOM 3059 O O . ASN B 2 92 ? -7.058 30.800 19.830 1.00 29.29 601 ASN B O 1
ATOM 3064 N N . CYS B 2 93 ? -7.619 32.358 21.352 1.00 25.90 602 CYS B N 1
ATOM 3065 C CA . CYS B 2 93 ? -6.646 33.320 20.835 1.00 23.27 602 CYS B CA 1
ATOM 3066 C C . CYS B 2 93 ? -5.234 32.803 20.991 1.00 23.90 602 CYS B C 1
ATOM 3067 O O . CYS B 2 93 ? -4.423 32.896 20.083 1.00 24.11 602 CYS B O 1
ATOM 3070 N N . LEU B 2 94 ? -4.938 32.268 22.166 1.00 22.58 603 LEU B N 1
ATOM 3071 C CA A LEU B 2 94 ? -3.599 31.773 22.465 0.50 25.06 603 LEU B CA 1
ATOM 3072 C CA B LEU B 2 94 ? -3.589 31.796 22.429 0.50 24.80 603 LEU B CA 1
ATOM 3073 C C . LEU B 2 94 ? -3.261 30.529 21.638 1.00 21.15 603 LEU B C 1
ATOM 3074 O O . LEU B 2 94 ? -2.110 30.311 21.267 1.00 24.05 603 LEU B O 1
ATOM 3083 N N . SER B 2 95 ? -4.275 29.714 21.367 1.00 25.18 604 SER B N 1
ATOM 3084 C CA . SER B 2 95 ? -4.100 28.528 20.527 1.00 23.03 604 SER B CA 1
ATOM 3085 C C . SER B 2 95 ? -3.790 28.930 19.088 1.00 22.79 604 SER B C 1
ATOM 3086 O O . SER B 2 95 ? -2.941 28.335 18.431 1.00 24.95 604 SER B O 1
ATOM 3089 N N . LYS B 2 96 ? -4.478 29.958 18.610 1.00 23.79 605 LYS B N 1
ATOM 3090 C CA . LYS B 2 96 ? -4.227 30.468 17.269 1.00 26.88 605 LYS B CA 1
ATOM 3091 C C . LYS B 2 96 ? -2.837 31.095 17.195 1.00 26.54 605 LYS B C 1
ATOM 3092 O O . LYS B 2 96 ? -2.157 30.982 16.178 1.00 24.60 605 LYS B O 1
ATOM 3098 N N . LEU B 2 97 ? -2.409 31.747 18.277 1.00 22.62 606 LEU B N 1
ATOM 3099 C CA . LEU B 2 97 ? -1.062 32.302 18.326 1.00 24.99 606 LEU B CA 1
ATOM 3100 C C . LEU B 2 97 ? -0.017 31.180 18.289 1.00 25.29 606 LEU B C 1
ATOM 3101 O O . LEU B 2 97 ? 0.986 31.263 17.565 1.00 27.90 606 LEU B O 1
ATOM 3106 N N . ASP B 2 98 ? -0.269 30.118 19.049 1.00 25.44 607 ASP B N 1
ATOM 3107 C CA . ASP B 2 98 ? 0.641 28.981 19.104 1.00 25.12 607 ASP B CA 1
ATOM 3108 C C . ASP B 2 98 ? 0.772 28.340 17.733 1.00 24.56 607 ASP B C 1
ATOM 3109 O O . ASP B 2 98 ? 1.850 27.893 17.343 1.00 27.48 607 ASP B O 1
ATOM 3114 N N . ALA B 2 99 ? -0.330 28.310 16.996 1.00 26.21 608 ALA B N 1
ATOM 3115 C CA . ALA B 2 99 ? -0.348 27.668 15.681 1.00 30.08 608 ALA B CA 1
ATOM 3116 C C . ALA B 2 99 ? 0.029 28.605 14.534 1.00 31.10 608 ALA B C 1
ATOM 3117 O O . ALA B 2 99 ? 0.022 28.187 13.386 1.00 29.55 608 ALA B O 1
ATOM 3119 N N . SER B 2 100 ? 0.376 29.855 14.851 1.00 26.40 609 SER B N 1
ATOM 3120 C CA . SER B 2 100 ? 0.585 30.898 13.832 1.00 28.08 609 SER B CA 1
ATOM 3121 C C . SER B 2 100 ? -0.507 30.896 12.767 1.00 25.94 609 SER B C 1
ATOM 3122 O O . SER B 2 100 ? -0.215 30.844 11.577 1.00 27.39 609 SER B O 1
ATOM 3125 N N . SER B 2 101 ? -1.759 30.945 13.200 1.00 29.52 610 SER B N 1
ATOM 3126 C CA . SER B 2 101 ? -2.886 30.970 12.277 1.00 26.80 610 SER B CA 1
ATOM 3127 C C . SER B 2 101 ? -2.787 32.150 11.320 1.00 31.91 610 SER B C 1
ATOM 3128 O O . SER B 2 101 ? -2.368 33.237 11.705 1.00 24.10 610 SER B O 1
ATOM 3131 N N . GLU B 2 102 ? -3.179 31.927 10.072 1.00 28.44 611 GLU B N 1
ATOM 3132 C CA . GLU B 2 102 ? -3.239 33.008 9.097 1.00 28.11 611 GLU B CA 1
ATOM 3133 C C . GLU B 2 102 ? -4.489 33.862 9.245 1.00 27.73 611 GLU B C 1
ATOM 3134 O O . GLU B 2 102 ? -4.654 34.849 8.524 1.00 27.91 611 GLU B O 1
ATOM 3140 N N . GLU B 2 103 ? -5.371 33.487 10.167 1.00 26.22 612 GLU B N 1
ATOM 3141 C CA . GLU B 2 103 ? -6.558 34.291 10.437 1.00 24.66 612 GLU B CA 1
ATOM 3142 C C . GLU B 2 103 ? -6.157 35.698 10.840 1.00 25.51 612 GLU B C 1
ATOM 3143 O O . GLU B 2 103 ? -5.269 35.870 11.672 1.00 24.97 612 GLU B O 1
ATOM 3149 N N . GLN B 2 104 ? -6.815 36.690 10.242 1.00 26.79 613 GLN B N 1
ATOM 3150 C CA . GLN B 2 104 ? -6.529 38.096 10.520 1.00 25.14 613 GLN B CA 1
ATOM 3151 C C . GLN B 2 104 ? -7.475 38.664 11.569 1.00 26.19 613 GLN B C 1
ATOM 3152 O O . GLN B 2 104 ? -8.668 38.356 11.587 1.00 28.65 613 GLN B O 1
ATOM 3158 N N . ILE B 2 105 ? -6.940 39.496 12.459 1.00 22.69 614 ILE B N 1
ATOM 3159 C CA . ILE B 2 105 ? -7.781 40.119 13.465 1.00 25.75 614 ILE B CA 1
ATOM 3160 C C . ILE B 2 105 ? -7.626 41.625 13.433 1.00 25.86 614 ILE B C 1
ATOM 3161 O O . ILE B 2 105 ? -6.601 42.154 12.996 1.00 27.85 614 ILE B O 1
ATOM 3166 N N . LEU B 2 106 ? -8.664 42.294 13.910 1.00 24.05 615 LEU B N 1
ATOM 3167 C CA . LEU B 2 106 ? -8.743 43.750 13.916 1.00 28.07 615 LEU B CA 1
ATOM 3168 C C . LEU B 2 106 ? -8.306 44.295 15.277 1.00 31.24 615 LEU B C 1
ATOM 3169 O O . LEU B 2 106 ? -8.959 44.032 16.285 1.00 31.08 615 LEU B O 1
ATOM 3174 N N . LEU B 2 107 ? -7.188 45.019 15.307 1.00 26.75 616 LEU B N 1
ATOM 3175 C CA . LEU B 2 107 ? -6.669 45.610 16.542 1.00 27.50 616 LEU B CA 1
ATOM 3176 C C . LEU B 2 107 ? -6.785 47.119 16.441 1.00 32.21 616 LEU B C 1
ATOM 3177 O O . LEU B 2 107 ? -6.271 47.708 15.490 1.00 30.15 616 LEU B O 1
ATOM 3182 N N . THR B 2 108 ? -7.455 47.741 17.407 1.00 29.43 617 THR B N 1
ATOM 3183 C CA A THR B 2 108 ? -7.697 49.176 17.379 0.50 33.43 617 THR B CA 1
ATOM 3184 C CA B THR B 2 108 ? -7.670 49.183 17.372 0.50 32.69 617 THR B CA 1
ATOM 3185 C C . THR B 2 108 ? -7.280 49.831 18.692 1.00 33.08 617 THR B C 1
ATOM 3186 O O . THR B 2 108 ? -7.467 49.249 19.766 1.00 28.87 617 THR B O 1
ATOM 3193 N N . SER B 2 109 ? -6.727 51.038 18.603 1.00 28.42 618 SER B N 1
ATOM 3194 C CA . SER B 2 109 ? -6.367 51.803 19.779 1.00 30.49 618 SER B CA 1
ATOM 3195 C C . SER B 2 109 ? -7.638 52.336 20.416 1.00 33.22 618 SER B C 1
ATOM 3196 O O . SER B 2 109 ? -8.686 52.392 19.769 1.00 37.39 618 SER B O 1
ATOM 3199 N N . ARG B 2 110 ? -7.544 52.708 21.685 1.00 37.96 619 ARG B N 1
ATOM 3200 C CA . ARG B 2 110 ? -8.683 53.259 22.416 1.00 48.62 619 ARG B CA 1
ATOM 3201 C C . ARG B 2 110 ? -9.345 54.405 21.651 1.00 45.82 619 ARG B C 1
ATOM 3202 O O . ARG B 2 110 ? -10.565 54.432 21.509 1.00 48.22 619 ARG B O 1
ATOM 3210 N N . ASP B 2 111 ? -8.539 55.326 21.127 1.00 44.17 620 ASP B N 1
ATOM 3211 C CA . ASP B 2 111 ? -9.077 56.472 20.384 1.00 44.16 620 ASP B CA 1
ATOM 3212 C C . ASP B 2 111 ? -9.450 56.168 18.922 1.00 45.49 620 ASP B C 1
ATOM 3213 O O . ASP B 2 111 ? -9.810 57.077 18.170 1.00 46.64 620 ASP B O 1
ATOM 3218 N N . ASN B 2 112 ? -9.363 54.901 18.526 1.00 37.14 621 ASN B N 1
ATOM 3219 C CA . ASN B 2 112 ? -9.685 54.471 17.157 1.00 45.73 621 ASN B CA 1
ATOM 3220 C C . ASN B 2 112 ? -8.774 55.040 16.067 1.00 42.87 621 ASN B C 1
ATOM 3221 O O . ASN B 2 112 ? -9.062 54.875 14.882 1.00 45.17 621 ASN B O 1
ATOM 3226 N N . ALA B 2 113 ? -7.691 55.707 16.457 1.00 37.75 622 ALA B N 1
ATOM 3227 C CA . ALA B 2 113 ? -6.767 56.288 15.483 1.00 36.94 622 ALA B CA 1
ATOM 3228 C C . ALA B 2 113 ? -5.896 55.211 14.840 1.00 37.07 622 ALA B C 1
ATOM 3229 O O . ALA B 2 113 ? -5.714 55.195 13.624 1.00 35.68 622 ALA B O 1
ATOM 3231 N N . THR B 2 114 ? -5.354 54.311 15.653 1.00 29.96 623 THR B N 1
ATOM 3232 C CA . THR B 2 114 ? -4.529 53.240 15.117 1.00 27.16 623 THR B CA 1
ATOM 3233 C C . THR B 2 114 ? -5.362 51.993 14.890 1.00 28.05 623 THR B C 1
ATOM 3234 O O . THR B 2 114 ? -6.065 51.524 15.793 1.00 30.47 623 THR B O 1
ATOM 3238 N N . VAL B 2 115 ? -5.295 51.476 13.668 1.00 25.71 624 VAL B N 1
ATOM 3239 C CA . VAL B 2 115 ? -6.014 50.257 13.298 1.00 26.72 624 VAL B CA 1
ATOM 3240 C C . VAL B 2 115 ? -5.109 49.287 12.541 1.00 29.80 624 VAL B C 1
ATOM 3241 O O . VAL B 2 115 ? -4.601 49.613 11.469 1.00 24.89 624 VAL B O 1
ATOM 3245 N N . PHE B 2 116 ? -4.908 48.099 13.101 1.00 29.27 625 PHE B N 1
ATOM 3246 C CA . PHE B 2 116 ? -4.140 47.058 12.437 1.00 27.12 625 PHE B CA 1
ATOM 3247 C C . PHE B 2 116 ? -5.081 45.937 12.048 1.00 26.67 625 PHE B C 1
ATOM 3248 O O . PHE B 2 116 ? -5.998 45.612 12.803 1.00 27.55 625 PHE B O 1
ATOM 3256 N N . VAL B 2 117 ? -4.863 45.368 10.867 1.00 26.54 626 VAL B N 1
ATOM 3257 C CA . VAL B 2 117 ? -5.529 44.139 10.461 1.00 25.04 626 VAL B CA 1
ATOM 3258 C C . VAL B 2 117 ? -4.439 43.131 10.170 1.00 28.27 626 VAL B C 1
ATOM 3259 O O . VAL B 2 117 ? -3.753 43.223 9.156 1.00 25.90 626 VAL B O 1
ATOM 3263 N N . VAL B 2 118 ? -4.279 42.160 11.062 1.00 25.00 627 VAL B N 1
ATOM 3264 C CA . VAL B 2 118 ? -3.031 41.437 11.120 1.00 22.74 627 VAL B CA 1
ATOM 3265 C C . VAL B 2 118 ? -3.262 39.978 11.535 1.00 23.64 627 VAL B C 1
ATOM 3266 O O . VAL B 2 118 ? -4.188 39.677 12.296 1.00 24.11 627 VAL B O 1
ATOM 3270 N N . SER B 2 119 ? -2.442 39.076 11.010 1.00 23.37 628 SER B N 1
ATOM 3271 C CA . SER B 2 119 ? -2.599 37.647 11.303 1.00 22.47 628 SER B CA 1
ATOM 3272 C C . SER B 2 119 ? -1.942 37.247 12.614 1.00 26.00 628 SER B C 1
ATOM 3273 O O . SER B 2 119 ? -1.017 37.909 13.085 1.00 24.41 628 SER B O 1
ATOM 3276 N N . TYR B 2 120 ? -2.405 36.130 13.179 1.00 22.78 629 TYR B N 1
ATOM 3277 C CA . TYR B 2 120 ? -1.775 35.560 14.351 1.00 25.90 629 TYR B CA 1
ATOM 3278 C C . TYR B 2 120 ? -0.344 35.186 14.013 1.00 26.74 629 TYR B C 1
ATOM 3279 O O . TYR B 2 120 ? 0.543 35.300 14.845 1.00 28.26 629 TYR B O 1
ATOM 3288 N N . ARG B 2 121 ? -0.123 34.740 12.778 1.00 24.12 630 ARG B N 1
ATOM 3289 C CA . ARG B 2 121 ? 1.213 34.384 12.344 1.00 22.69 630 ARG B CA 1
ATOM 3290 C C . ARG B 2 121 ? 2.170 35.561 12.491 1.00 25.56 630 ARG B C 1
ATOM 3291 O O . ARG B 2 121 ? 3.268 35.410 13.026 1.00 27.51 630 ARG B O 1
ATOM 3299 N N . SER B 2 122 ? 1.746 36.726 12.007 1.00 26.34 631 SER B N 1
ATOM 3300 C CA . SER B 2 122 ? 2.547 37.943 12.105 1.00 27.89 631 SER B CA 1
ATOM 3301 C C . SER B 2 122 ? 2.761 38.372 13.556 1.00 24.56 631 SER B C 1
ATOM 3302 O O . SER B 2 122 ? 3.854 38.791 13.926 1.00 24.40 631 SER B O 1
ATOM 3305 N N . ILE B 2 123 ? 1.712 38.275 14.366 1.00 20.96 632 ILE B N 1
ATOM 3306 C CA . ILE B 2 123 ? 1.805 38.635 15.779 1.00 21.47 632 ILE B CA 1
ATOM 3307 C C . ILE B 2 123 ? 2.780 37.703 16.499 1.00 25.28 632 ILE B C 1
ATOM 3308 O O . ILE B 2 123 ? 3.627 38.155 17.267 1.00 21.91 632 ILE B O 1
ATOM 3313 N N . ARG B 2 124 ? 2.679 36.400 16.226 1.00 24.52 633 ARG B N 1
ATOM 3314 C CA . ARG B 2 124 ? 3.595 35.428 16.812 1.00 25.40 633 ARG B CA 1
ATOM 3315 C C . ARG B 2 124 ? 5.048 35.760 16.498 1.00 26.58 633 ARG B C 1
ATOM 3316 O O . ARG B 2 124 ? 5.896 35.733 17.388 1.00 26.44 633 ARG B O 1
ATOM 3324 N N . GLN B 2 125 ? 5.327 36.052 15.227 1.00 24.97 634 GLN B N 1
ATOM 3325 C CA . GLN B 2 125 ? 6.680 36.393 14.801 1.00 26.64 634 GLN B CA 1
ATOM 3326 C C . GLN B 2 125 ? 7.194 37.643 15.530 1.00 27.72 634 GLN B C 1
ATOM 3327 O O . GLN B 2 125 ? 8.326 37.684 15.996 1.00 29.06 634 GLN B O 1
ATOM 3333 N N . MET B 2 126 ? 6.339 38.649 15.623 1.00 25.33 635 MET B N 1
ATOM 3334 C CA A MET B 2 126 ? 6.665 39.887 16.320 0.40 27.20 635 MET B CA 1
ATOM 3335 C CA B MET B 2 126 ? 6.678 39.887 16.323 0.60 27.37 635 MET B CA 1
ATOM 3336 C C . MET B 2 126 ? 6.916 39.663 17.817 1.00 29.07 635 MET B C 1
ATOM 3337 O O . MET B 2 126 ? 7.832 40.250 18.413 1.00 27.39 635 MET B O 1
ATOM 3346 N N . LEU B 2 127 ? 6.098 38.815 18.428 1.00 24.32 636 LEU B N 1
ATOM 3347 C CA . LEU B 2 127 ? 6.266 38.523 19.845 1.00 29.37 636 LEU B CA 1
ATOM 3348 C C . LEU B 2 127 ? 7.598 37.836 20.093 1.00 30.43 636 LEU B C 1
ATOM 3349 O O . LEU B 2 127 ? 8.356 38.245 20.977 1.00 27.24 636 LEU B O 1
ATOM 3354 N N . ASP B 2 128 ? 7.895 36.805 19.301 1.00 26.86 637 ASP B N 1
ATOM 3355 C CA . ASP B 2 128 ? 9.112 36.032 19.525 1.00 27.68 637 ASP B CA 1
ATOM 3356 C C . ASP B 2 128 ? 10.341 36.903 19.308 1.00 32.49 637 ASP B C 1
ATOM 3357 O O . ASP B 2 128 ? 11.319 36.795 20.053 1.00 34.54 637 ASP B O 1
ATOM 3362 N N . ARG B 2 129 ? 10.287 37.780 18.307 1.00 31.05 638 ARG B N 1
ATOM 3363 C CA . ARG B 2 129 ? 11.407 38.668 18.041 1.00 32.21 638 ARG B CA 1
ATOM 3364 C C . ARG B 2 129 ? 11.635 39.657 19.175 1.00 32.55 638 ARG B C 1
ATOM 3365 O O . ARG B 2 129 ? 12.775 39.860 19.599 1.00 33.01 638 ARG B O 1
ATOM 3373 N N . ALA B 2 130 ? 10.554 40.273 19.653 1.00 32.30 639 ALA B N 1
ATOM 3374 C CA . ALA B 2 130 ? 10.628 41.215 20.776 1.00 33.41 639 ALA B CA 1
ATOM 3375 C C . ALA B 2 130 ? 11.216 40.564 22.027 1.00 33.33 639 ALA B C 1
ATOM 3376 O O . ALA B 2 130 ? 12.096 41.135 22.684 1.00 34.46 639 ALA B O 1
ATOM 3378 N N . TYR B 2 131 ? 10.730 39.371 22.355 1.00 30.17 640 TYR B N 1
ATOM 3379 C CA . TYR B 2 131 ? 11.236 38.624 23.498 1.00 33.31 640 TYR B CA 1
ATOM 3380 C C . TYR B 2 131 ? 12.717 38.296 23.317 1.00 38.75 640 TYR B C 1
ATOM 3381 O O . TYR B 2 131 ? 13.511 38.460 24.240 1.00 38.73 640 TYR B O 1
ATOM 3390 N N . GLY B 2 132 ? 13.077 37.837 22.122 1.00 39.27 641 GLY B N 1
ATOM 3391 C CA . GLY B 2 132 ? 14.462 37.547 21.793 1.00 39.26 641 GLY B CA 1
ATOM 3392 C C . GLY B 2 132 ? 15.374 38.754 21.953 1.00 42.94 641 GLY B C 1
ATOM 3393 O O . GLY B 2 132 ? 16.480 38.644 22.482 1.00 48.57 641 GLY B O 1
ATOM 3394 N N . GLU B 2 133 ? 14.905 39.915 21.514 1.00 41.83 642 GLU B N 1
ATOM 3395 C CA . GLU B 2 133 ? 15.720 41.123 21.574 1.00 46.70 642 GLU B CA 1
ATOM 3396 C C . GLU B 2 133 ? 15.967 41.569 23.011 1.00 44.79 642 GLU B C 1
ATOM 3397 O O . GLU B 2 133 ? 17.002 42.156 23.298 1.00 47.83 642 GLU B O 1
ATOM 3403 N N . LEU B 2 134 ? 15.024 41.286 23.909 1.00 42.14 643 LEU B N 1
ATOM 3404 C CA . LEU B 2 134 ? 15.197 41.609 25.330 1.00 44.31 643 LEU B CA 1
ATOM 3405 C C . LEU B 2 134 ? 16.302 40.766 25.968 1.00 49.96 643 LEU B C 1
ATOM 3406 O O . LEU B 2 134 ? 16.999 41.221 26.880 1.00 54.17 643 LEU B O 1
ATOM 3411 N N . GLY B 2 135 ? 16.459 39.538 25.483 1.00 43.71 644 GLY B N 1
ATOM 3412 C CA . GLY B 2 135 ? 17.505 38.653 25.966 1.00 54.14 644 GLY B CA 1
ATOM 3413 C C . GLY B 2 135 ? 18.898 39.028 25.491 1.00 61.79 644 GLY B C 1
ATOM 3414 O O . GLY B 2 135 ? 19.886 38.402 25.874 1.00 67.60 644 GLY B O 1
ATOM 3415 N N . LYS B 2 136 ? 18.980 40.055 24.654 1.00 63.88 645 LYS B N 1
ATOM 3416 C CA . LYS B 2 136 ? 20.264 40.540 24.168 1.00 71.06 645 LYS B CA 1
ATOM 3417 C C . LYS B 2 136 ? 20.632 41.856 24.844 1.00 74.05 645 LYS B C 1
ATOM 3418 O O . LYS B 2 136 ? 21.229 42.738 24.228 1.00 76.26 645 LYS B O 1
#

CATH classification: 2.130.10.10